Protein AF-A0A6I4U665-F1 (afdb_monomer)

pLDDT: mean 87.5, std 11.84, range [34.12, 98.81]

Sequence (685 aa):
MSQRSAQDDIEYRENYVAAELVNAFYAIDNGWDGSGVLVGVLDEGVEETSALEGQISSLSRDFGGIIEDGVRTPHSSLGGRNSSHGTQVASIIAARNDGTGTQGLAPGASIVVLRSDVQDLDTGAATVGFNGHDALRYAGENGVLIVNRSLSKANPNISNRLMQDAVNDYRQMGGLVINAAGNSSGANPNDAIDLTPENAEGWLFVVAIDPNSSDYALAGYSNRCGAAMSRCVTGVGTSVTTDASGNIAKFSGTSAAAPQVSALAALILQKWPQLTGVDAGNVILSTARDIGEEGVDPIYGHGLIDVYAALSPVNPTLSNGTMASTVGLSSMVLPIAIGEGADSLLAAAVSDVTLIDSFGRNYQADLSGFIQRVGAPGGLLGSQLDTMINARRATFRGGSAAVQVGYLAGWMSPFSSRTGSVLTDARISVPLQFAPGTIAADFQTKQHVDDTALGYAVPTEVLDAYLPQGGVSLSYHRPVGEFRFGVSARSDLSGDAAAKAIQASLGRDGTLLEVGLLLEQGSLFGTVTGSGLLRFGKGARTIFTQVSSEASIGNWLMEAYGSIGTTRISLGPESIFTDASAIGTGRFGINLSRELLGGRFRIGLSQPLVALSGSGSVTVGSSYDLASRSLRHTSRQIDFSGRISPRIAVGYENAGPRSSARLGISIRPDRNEHSVLASWRLRLH

Mean predicted aligned error: 10.62 Å

Solvent-accessible surface area (backbone atoms only — not comparable to full-atom values): 33501 Å² total; per-residue (Å²): 129,84,79,74,59,90,75,73,42,74,22,43,52,60,33,34,69,43,36,58,76,25,37,42,62,57,38,55,81,70,75,39,31,6,53,92,26,52,38,28,41,45,26,56,9,37,30,82,30,83,47,33,64,89,24,67,39,90,80,42,45,57,56,30,24,36,28,51,93,88,42,79,42,77,52,92,60,54,42,39,77,86,6,31,67,27,14,28,32,49,23,35,19,20,4,32,81,80,78,58,79,37,43,17,74,7,35,43,22,30,36,25,35,31,14,9,27,34,40,30,69,79,78,72,47,73,45,71,60,38,59,47,37,58,49,39,44,53,31,28,78,69,70,29,28,35,33,30,27,62,54,57,52,92,57,48,87,61,71,49,66,64,50,34,51,24,36,33,52,16,29,76,64,28,13,21,39,30,27,15,14,30,67,73,49,35,68,35,26,30,55,44,66,44,60,41,90,85,25,38,70,15,43,35,34,14,23,14,20,33,76,87,41,94,78,64,42,68,27,85,41,26,10,18,22,27,94,37,14,94,38,18,32,22,29,40,14,42,37,46,24,34,34,33,85,58,43,83,40,82,43,73,34,11,40,38,6,17,23,50,54,45,14,51,37,28,34,46,39,45,77,37,70,87,54,38,27,32,54,32,51,52,43,44,50,75,31,21,43,71,49,87,58,92,58,75,30,45,60,36,4,29,7,37,47,28,45,47,52,50,76,45,85,52,77,39,20,45,31,44,87,83,39,70,46,58,52,95,67,38,23,22,28,43,40,76,34,46,11,88,59,28,61,59,52,48,26,62,67,33,41,64,25,32,27,39,22,80,84,73,47,77,41,83,43,64,50,32,87,40,58,40,66,62,67,79,63,79,78,41,57,62,56,50,48,52,45,63,73,26,52,44,75,50,77,50,77,59,92,78,34,39,39,37,37,31,29,28,56,61,48,63,49,98,89,42,95,60,64,41,73,45,80,20,32,38,36,40,37,39,60,47,92,89,46,86,34,35,41,35,41,38,38,38,32,63,70,52,75,73,103,49,50,80,71,66,63,72,68,88,52,70,63,49,64,38,39,58,56,31,32,43,35,43,33,41,37,29,74,58,88,77,34,35,42,32,42,37,38,36,41,31,77,59,88,90,22,40,36,41,34,43,35,42,36,47,28,43,90,56,29,37,41,36,41,35,43,38,42,32,32,35,16,42,70,59,28,61,10,57,30,60,40,48,20,73,28,55,10,27,42,33,42,37,41,35,42,37,38,48,49,75,59,88,79,32,44,36,40,36,38,41,36,42,32,45,30,40,69,39,68,47,84,59,20,29,46,76,44,69,51,57,29,33,32,37,32,36,35,40,36,40,35,30,82,50,98,89,21,44,34,34,41,36,42,33,32,63,61,28,17,70,32,34,36,33,33,36,24,34,22,54,42,76,38,75,90,77,72,39,78,39,70,47,74,44,81,36,55,31,40,29,80,94,65,53,33,38,31,40,22,39,38,34,77,54,99,50,41,33,42,38,38,22,40,34,38,28,79,94,70,76,45,74,48,79,49,74,50,75,47,75,64,81,134

Nearest PDB structures (foldseek):
  8e7f-assembly1_A  TM=7.428E-01  e=3.393E-18  Serratia marcescens
  7xzi-assembly1_9  TM=4.717E-01  e=3.506E-04  Chlamydomonas reinhardtii
  5onu-assembly1_C  TM=4.589E-01  e=2.572E-02  Vibrio cholerae
  8bmx-assembly1_C  TM=2.830E-01  e=1.115E-01  Bacteroides thetaiotaomicron VPI-5482
  8bmx-assembly3_B  TM=2.538E-01  e=7.746E-01  Bacteroides thetaiotaomicron VPI-5482

Secondary structure (DSSP, 8-state):
-PPPPTT--HHHHHTHHHHHHTTTHHHHHTT-S-TT-EEEEEES-----GGGTTTB-TT-EE--EEEETTEEE----S--TT-HHHHHHHHHHH---SSSS---SSTTPEEEEEE-EEEETTT--EEESTTHHHHHHHHHHTT--EEEE----S-TTS--HHHHHHHHHHHHTT-EEEEE--SS--SS-TTGGG--TTTGGGEEEEEEE-TT-TT-PBPTTPPP-GGGGGGEEEEESEEEEE-TTS-EEEEESHHHHHHHHHHHHHHHHHH-TTS-HHHHHHHHHHHSB--SSSSSBTTTBT-B--HHHHTS-SS-EEE-SS-EEEGGG-EEEE-TTS-TTHHHHHHHHHSSEEEE-TTS-EEEE--GGGEEE----TTHHHHHHHHHHHEEEEEEEETTEEEEEEEEEEEEPTT-S-EEEEEEEEEEEEE-SSSSSEEEEEEE-TT---SSSTT-SPPSSHHHHH-TT--EEEEEEEEETTEEEEEEEEEEEETTEEEEEEEEEEEETTEEEEEEEEEEESEETTEE-EEGGG-S-SEEEEEEEEEEEEEEETTEEEEEEEEEEEEEEE--TT-SEEEE--EEEEEEEEEEEEEETTEEEEEEEEEEEEEEE-EEEEEEEEEEETTTTEEEEEEEEEE------PEEEEEEEEE-SSEEEEEEEEEETTTTEEEEEEEEEE---

Foldseek 3Di:
DPDPQPLPAPQAVQFVLQCVVQVLVVCVSVVQQLAPAEEEEQKQAAACFPQCPPQEDPLADFPEFEADPNDTDTDDDRDDQVRFLSHQLVFLQARAPPNDFHGHSRNNYRYHRYRAKYQYPPVRDIDGCHPVLVSLVSCLVVVNAHYEAADADPALVDEDVSVLVSLLVSVVSLHAYQYQQFFQQALARSNVSSQDPSNLLNYAYEFEFASVDPQRHGDNRTHWHHPSLQRYAYGHQWGFGAGSVRDTDIHGGSSSGRSNLSNLLSSLCVQPVLHGSSLSSVLQLVQADDHDDPARDRGGRSYYGHSVSSVDAAQWWWDLPQDIHGPPQWAFEDEPQFAPVQLVLVQVQQQWFWIQHPSRRTDTHRPSVRYHYPDPCPPCLVVLVQLVVQWDKDWDDDDQKIKIWIWGFQDDDPPDPDGDIGTAKIKIKGQDPVDAKIKMKMWGALSDDDPDQSRQDDDQDPVCLLASGTFIKIKIWHDDPQKIKMWMWTWDDDPQKIKIKIKIWIDGDQKIKIKMKMKIACDGSNHRGIDFQNRPARIKIKIKIKMWGWDDDPQKIKIKMKMKMWMDGHHDPSYLFPDKDIFIKIKIKMKIWGDDPQWIKIKMKIFRIHGQWMKTKGKIFRDADSVVSDTDIDIDIRTRGHDRFIKIKIKIWHDDPFKIKIWMWIDRPVVRDIDIDIDIDGDDD

Organism: NCBI:txid1926630

InterPro domains:
  IPR000209 Peptidase S8/S53 domain [PF00082] (34-303)
  IPR015500 Peptidase S8, subtilisin-related [PR00723] (34-53)
  IPR015500 Peptidase S8, subtilisin-related [PR00723] (81-94)
  IPR015500 Peptidase S8, subtilisin-related [PR00723] (252-268)
  IPR022398 Peptidase S8, subtilisin, His-active site [PS00137] (85-95)
  IPR023828 Peptidase S8, subtilisin, Ser-active site [PS00138] (253-263)
  IPR034061 Autotransporter serine protease peptidase domain [cd04848] (33-289)
  IPR036852 Peptidase S8/S53 domain superfamily [G3DSA:3.40.50.200] (1-314)
  IPR036852 Peptidase S8/S53 domain superfamily [SSF52743] (14-316)

Radius of gyration: 37.84 Å; Cα contacts (8 Å, |Δi|>4): 1851; chains: 1; bounding box: 90×55×112 Å

Structure (mmCIF, N/CA/C/O backbone):
data_AF-A0A6I4U665-F1
#
_entry.id   AF-A0A6I4U665-F1
#
loop_
_atom_site.group_PDB
_atom_site.id
_atom_site.type_symbol
_atom_site.label_atom_id
_atom_site.label_alt_id
_atom_site.label_comp_id
_atom_site.label_asym_id
_atom_site.label_entity_id
_atom_site.label_seq_id
_atom_site.pdbx_PDB_ins_code
_atom_site.Cartn_x
_atom_site.Cartn_y
_atom_site.Cartn_z
_atom_site.occupancy
_atom_site.B_iso_or_equiv
_atom_site.auth_seq_id
_atom_site.auth_comp_id
_atom_site.auth_asym_id
_atom_site.auth_atom_id
_atom_site.pdbx_PDB_model_num
ATOM 1 N N . MET A 1 1 ? -22.267 -8.936 -16.659 1.00 34.25 1 MET A N 1
ATOM 2 C CA . MET A 1 1 ? -21.112 -8.829 -17.572 1.00 34.25 1 MET A CA 1
ATOM 3 C C . MET A 1 1 ? -20.286 -7.672 -17.055 1.00 34.25 1 MET A C 1
ATOM 5 O O . MET A 1 1 ? -20.883 -6.623 -16.845 1.00 34.25 1 MET A O 1
ATOM 9 N N . SER A 1 2 ? -19.004 -7.869 -16.735 1.00 34.12 2 SER A N 1
ATOM 10 C CA . SER A 1 2 ? -18.134 -6.737 -16.398 1.00 34.12 2 SER A CA 1
ATOM 11 C C . SER A 1 2 ? -18.134 -5.782 -17.588 1.00 34.12 2 SER A C 1
ATOM 13 O O . SER A 1 2 ? -18.030 -6.206 -18.741 1.00 34.12 2 SER A O 1
ATOM 15 N N . GLN A 1 3 ? -18.373 -4.505 -17.321 1.00 40.97 3 GLN A N 1
ATOM 16 C CA . GLN A 1 3 ? -18.275 -3.475 -18.341 1.00 40.97 3 GLN A CA 1
ATOM 17 C C . GLN A 1 3 ? -16.789 -3.385 -18.713 1.00 40.97 3 GLN A C 1
ATOM 19 O O . GLN A 1 3 ? -15.957 -3.218 -17.823 1.00 40.97 3 GLN A O 1
ATOM 24 N N . ARG A 1 4 ? -16.444 -3.610 -19.988 1.00 59.69 4 ARG A N 1
ATOM 25 C CA . ARG A 1 4 ? -15.066 -3.426 -20.473 1.00 59.69 4 ARG A CA 1
ATOM 26 C C . ARG A 1 4 ? -14.661 -1.965 -20.269 1.00 59.69 4 ARG A C 1
ATOM 28 O O . ARG A 1 4 ? -15.533 -1.094 -20.323 1.00 59.69 4 ARG A O 1
ATOM 35 N N . SER A 1 5 ? -13.375 -1.721 -20.009 1.00 67.19 5 SER A N 1
ATOM 36 C CA . SER A 1 5 ? -12.855 -0.363 -19.835 1.00 67.19 5 SER A CA 1
ATOM 37 C C . SER A 1 5 ? -13.205 0.513 -21.043 1.00 67.19 5 SER A C 1
ATOM 39 O O . SER A 1 5 ? -13.239 0.036 -22.176 1.00 67.19 5 SER A O 1
ATOM 41 N N . ALA A 1 6 ? -13.442 1.804 -20.804 1.00 69.12 6 ALA A N 1
ATOM 42 C CA . ALA A 1 6 ? -13.573 2.792 -21.874 1.00 69.12 6 ALA A CA 1
ATOM 43 C C . ALA A 1 6 ? -12.273 2.961 -22.687 1.00 69.12 6 ALA A C 1
ATOM 45 O O . ALA A 1 6 ? -12.331 3.491 -23.788 1.00 69.12 6 ALA A O 1
ATOM 46 N N . GLN A 1 7 ? -11.141 2.500 -22.145 1.00 73.44 7 GLN A N 1
ATOM 47 C CA . GLN A 1 7 ? -9.814 2.508 -22.763 1.00 73.44 7 GLN A CA 1
ATOM 48 C C . GLN A 1 7 ? -9.511 1.202 -23.525 1.00 73.44 7 GLN A C 1
ATOM 50 O O . GLN A 1 7 ? -8.476 1.090 -24.167 1.00 73.44 7 GLN A O 1
ATOM 55 N N . ASP A 1 8 ? -10.405 0.200 -23.484 1.00 78.12 8 ASP A N 1
ATOM 56 C CA . ASP A 1 8 ? -10.343 -0.996 -24.346 1.00 78.12 8 ASP A CA 1
ATOM 57 C C . ASP A 1 8 ? -10.934 -0.681 -25.735 1.00 78.12 8 ASP A C 1
ATOM 59 O O . ASP A 1 8 ? -11.987 -1.207 -26.133 1.00 78.12 8 ASP A O 1
ATOM 63 N N . ASP A 1 9 ? -10.277 0.239 -26.444 1.00 77.75 9 ASP A N 1
ATOM 64 C CA . ASP A 1 9 ? -10.648 0.699 -27.780 1.00 77.75 9 ASP A CA 1
ATOM 65 C C . ASP A 1 9 ? -9.945 -0.091 -28.902 1.00 77.75 9 ASP A C 1
ATOM 67 O O . ASP A 1 9 ? -9.329 -1.134 -28.678 1.00 77.75 9 ASP A O 1
ATOM 71 N N . ILE A 1 10 ? -10.142 0.330 -30.155 1.00 80.88 10 ILE A N 1
ATOM 72 C CA . ILE A 1 10 ? -9.560 -0.362 -31.315 1.00 80.88 10 ILE A CA 1
ATOM 73 C C . ILE A 1 10 ? -8.040 -0.170 -31.356 1.00 80.88 10 ILE A C 1
ATOM 75 O O . ILE A 1 10 ? -7.332 -1.130 -31.637 1.00 80.88 10 ILE A O 1
ATOM 79 N N . GLU A 1 11 ? -7.552 1.031 -31.050 1.00 82.56 11 GLU A N 1
ATOM 80 C CA . GLU A 1 11 ? -6.133 1.388 -31.109 1.00 82.56 11 GLU A CA 1
ATOM 81 C C . GLU A 1 11 ? -5.316 0.604 -30.074 1.00 82.56 11 GLU A C 1
ATOM 83 O O . GLU A 1 11 ? -4.299 -0.004 -30.412 1.00 82.56 11 GLU A O 1
ATOM 88 N N . TYR A 1 12 ? -5.801 0.517 -28.833 1.00 78.62 12 TYR A N 1
ATOM 89 C CA . TYR A 1 12 ? -5.178 -0.300 -27.797 1.00 78.62 12 TYR A CA 1
ATOM 90 C C . TYR A 1 12 ? -5.178 -1.784 -28.174 1.00 78.62 12 TYR A C 1
ATOM 92 O O . TYR A 1 12 ? -4.217 -2.516 -27.908 1.00 78.62 12 TYR A O 1
ATOM 100 N N . ARG A 1 13 ? -6.255 -2.260 -28.815 1.00 80.56 13 ARG A N 1
ATOM 101 C CA . ARG A 1 13 ? -6.382 -3.673 -29.191 1.00 80.56 13 ARG A CA 1
ATOM 102 C C . ARG A 1 13 ? -5.372 -4.131 -30.236 1.00 80.56 13 ARG A C 1
ATOM 104 O O . ARG A 1 13 ? -5.097 -5.329 -30.295 1.00 80.56 13 ARG A O 1
ATOM 111 N N . GLU A 1 14 ? -4.766 -3.217 -30.986 1.00 80.00 14 GLU A N 1
ATOM 112 C CA . GLU A 1 14 ? -3.649 -3.553 -31.873 1.00 80.00 14 GLU A CA 1
ATOM 113 C C . GLU A 1 14 ? -2.433 -4.063 -31.071 1.00 80.00 14 GLU A C 1
ATOM 115 O O . GLU A 1 14 ? -1.721 -4.954 -31.527 1.00 80.00 14 GLU A O 1
ATOM 120 N N . ASN A 1 15 ? -2.260 -3.617 -29.818 1.00 76.25 15 ASN A N 1
ATOM 121 C CA . ASN A 1 15 ? -1.188 -4.031 -28.897 1.00 76.25 15 ASN A CA 1
ATOM 122 C C . ASN A 1 15 ? -1.630 -5.017 -27.799 1.00 76.25 15 ASN A C 1
ATOM 124 O O . ASN A 1 15 ? -0.846 -5.345 -26.900 1.00 76.25 15 ASN A O 1
ATOM 128 N N . TYR A 1 16 ? -2.868 -5.517 -27.878 1.00 74.81 16 TYR A N 1
ATOM 129 C CA . TYR A 1 16 ? -3.587 -6.149 -26.767 1.00 74.81 16 TYR A CA 1
ATOM 130 C C . TYR A 1 16 ? -2.824 -7.271 -26.069 1.00 74.81 16 TYR A C 1
ATOM 132 O O . TYR A 1 16 ? -2.737 -7.270 -24.851 1.00 74.81 16 TYR A O 1
ATOM 140 N N . VAL A 1 17 ? -2.258 -8.224 -26.816 1.00 79.44 17 VAL A N 1
ATOM 141 C CA . VAL A 1 17 ? -1.675 -9.437 -26.215 1.00 79.44 17 VAL A CA 1
ATOM 142 C C . VAL A 1 17 ? -0.503 -9.094 -25.298 1.00 79.44 17 VAL A C 1
ATOM 144 O O . VAL A 1 17 ? -0.405 -9.622 -24.193 1.00 79.44 17 VAL A O 1
ATOM 147 N N . ALA A 1 18 ? 0.372 -8.178 -25.725 1.00 80.00 18 ALA A N 1
ATOM 148 C CA . ALA A 1 18 ? 1.489 -7.747 -24.893 1.00 80.00 18 ALA A CA 1
ATOM 149 C C . ALA A 1 18 ? 0.994 -6.998 -23.651 1.00 80.00 18 ALA A C 1
ATOM 151 O O . ALA A 1 18 ? 1.462 -7.253 -22.545 1.00 80.00 18 ALA A O 1
ATOM 152 N N . ALA A 1 19 ? 0.014 -6.117 -23.837 1.00 83.00 19 ALA A N 1
ATOM 153 C CA . ALA A 1 19 ? -0.510 -5.257 -22.792 1.00 83.00 19 ALA A CA 1
ATOM 154 C C . ALA A 1 19 ? -1.362 -6.023 -21.753 1.00 83.00 19 ALA A C 1
ATOM 156 O O . ALA A 1 19 ? -1.286 -5.747 -20.556 1.00 83.00 19 ALA A O 1
ATOM 157 N N . GLU A 1 20 ? -2.117 -7.033 -22.186 1.00 85.94 20 GLU A N 1
ATOM 158 C CA . GLU A 1 20 ? -2.920 -7.919 -21.341 1.00 85.94 20 GLU A CA 1
ATOM 159 C C . GLU A 1 20 ? -2.032 -8.816 -20.471 1.00 85.94 20 GLU A C 1
ATOM 161 O O . GLU A 1 20 ? -2.250 -8.896 -19.262 1.00 85.94 20 GLU A O 1
ATOM 166 N N . LEU A 1 21 ? -0.988 -9.430 -21.045 1.00 89.31 21 LEU A N 1
ATOM 167 C CA . LEU A 1 21 ? -0.073 -10.311 -20.302 1.00 89.31 21 LEU A CA 1
ATOM 168 C C . LEU A 1 21 ? 0.616 -9.599 -19.130 1.00 89.31 21 LEU A C 1
ATOM 170 O O . LEU A 1 21 ? 0.894 -10.237 -18.113 1.00 89.31 21 LEU A O 1
ATOM 174 N N . VAL A 1 22 ? 0.850 -8.290 -19.262 1.00 92.88 22 VAL A N 1
ATOM 175 C CA . VAL A 1 22 ? 1.514 -7.449 -18.253 1.00 92.88 22 VAL A CA 1
ATOM 176 C C . VAL A 1 22 ? 0.542 -6.558 -17.468 1.00 92.88 22 VAL A C 1
ATOM 178 O O . VAL A 1 22 ? 0.985 -5.681 -16.730 1.00 92.88 22 VAL A O 1
ATOM 181 N N . ASN A 1 23 ? -0.777 -6.759 -17.596 1.00 92.00 23 ASN A N 1
ATOM 182 C CA . ASN A 1 23 ? -1.823 -5.991 -16.900 1.00 92.00 23 ASN A CA 1
ATOM 183 C C . ASN A 1 23 ? -1.783 -4.461 -17.140 1.00 92.00 23 ASN A C 1
ATOM 185 O O . ASN A 1 23 ? -2.152 -3.675 -16.260 1.00 92.00 23 ASN A O 1
ATOM 189 N N . ALA A 1 24 ? -1.357 -4.011 -18.322 1.00 89.75 24 ALA A N 1
ATOM 190 C CA . ALA A 1 24 ? -1.120 -2.595 -18.620 1.00 89.75 24 ALA A CA 1
ATOM 191 C C . ALA A 1 24 ? -2.375 -1.706 -18.565 1.00 89.75 24 ALA A C 1
ATOM 193 O O . ALA A 1 24 ? -2.260 -0.522 -18.250 1.00 89.75 24 ALA A O 1
ATOM 194 N N . PHE A 1 25 ? -3.574 -2.256 -18.800 1.00 86.50 25 PHE A N 1
ATOM 195 C CA . PHE A 1 25 ? -4.836 -1.501 -18.727 1.00 86.50 25 PHE A CA 1
ATOM 196 C C . PHE A 1 25 ? -5.044 -0.778 -17.402 1.00 86.50 25 PHE A C 1
ATOM 198 O O . PHE A 1 25 ? -5.600 0.317 -17.379 1.00 86.50 25 PHE A O 1
ATOM 205 N N . TYR A 1 26 ? -4.571 -1.365 -16.299 1.00 88.88 26 TYR A N 1
ATOM 206 C CA . TYR A 1 26 ? -4.749 -0.772 -14.980 1.00 88.88 26 TYR A CA 1
ATOM 207 C C . TYR A 1 26 ? -4.181 0.646 -14.895 1.00 88.88 26 TYR A C 1
ATOM 209 O O . TYR A 1 26 ? -4.743 1.483 -14.190 1.00 88.88 26 TYR A O 1
ATOM 217 N N . ALA A 1 27 ? -3.086 0.929 -15.605 1.00 89.94 27 ALA A N 1
ATOM 218 C CA . ALA A 1 27 ? -2.479 2.248 -15.579 1.00 89.94 27 ALA A CA 1
ATOM 219 C C . ALA A 1 27 ? -3.382 3.310 -16.214 1.00 89.94 27 ALA A C 1
ATOM 221 O O . ALA A 1 27 ? -3.763 4.284 -15.560 1.00 89.94 27 ALA A O 1
ATOM 222 N N . ILE A 1 28 ? -3.798 3.061 -17.454 1.00 83.25 28 ILE A N 1
ATOM 223 C CA . ILE A 1 28 ? -4.585 4.002 -18.255 1.00 83.25 28 ILE A CA 1
ATOM 224 C C . ILE A 1 28 ? -5.987 4.181 -17.654 1.00 83.25 28 ILE A C 1
ATOM 226 O O . ILE A 1 28 ? -6.478 5.305 -17.572 1.00 83.25 28 ILE A O 1
ATOM 230 N N . ASP A 1 29 ? -6.594 3.114 -17.119 1.00 86.75 29 ASP A N 1
ATOM 231 C CA . ASP A 1 29 ? -7.893 3.169 -16.426 1.00 86.75 29 ASP A CA 1
ATOM 232 C C . ASP A 1 29 ? -7.889 4.091 -15.198 1.00 86.75 29 ASP A C 1
ATOM 234 O O . ASP A 1 29 ? -8.938 4.580 -14.776 1.00 86.75 29 ASP A O 1
ATOM 238 N N . ASN A 1 30 ? -6.710 4.344 -14.627 1.00 87.25 30 ASN A N 1
ATOM 239 C CA . ASN A 1 30 ? -6.517 5.217 -13.475 1.00 87.25 30 ASN A CA 1
ATOM 240 C C . ASN A 1 30 ? -5.829 6.546 -13.839 1.00 87.25 30 ASN A C 1
ATOM 242 O O . ASN A 1 30 ? -5.412 7.285 -12.945 1.00 87.25 30 ASN A O 1
ATOM 246 N N . GLY A 1 31 ? -5.731 6.870 -15.134 1.00 89.75 31 GLY A N 1
ATOM 247 C CA . GLY A 1 31 ? -5.156 8.126 -15.621 1.00 89.75 31 GLY A CA 1
ATOM 248 C C . GLY A 1 31 ? -3.635 8.218 -15.484 1.00 89.75 31 GLY A C 1
ATOM 249 O O . GLY A 1 31 ? -3.100 9.325 -15.450 1.00 89.75 31 GLY A O 1
ATOM 250 N N . TRP A 1 32 ? -2.942 7.081 -15.376 1.00 93.81 32 TRP A N 1
ATOM 251 C CA . TRP A 1 32 ? -1.485 7.017 -15.443 1.00 93.81 32 TRP A CA 1
ATOM 252 C C . TRP A 1 32 ? -1.073 6.608 -16.856 1.00 93.81 32 TRP A C 1
ATOM 254 O O . TRP A 1 32 ? -1.353 5.500 -17.308 1.00 93.81 32 TRP A O 1
ATOM 264 N N . ASP A 1 33 ? -0.422 7.527 -17.551 1.00 95.19 33 ASP A N 1
ATOM 265 C CA . ASP A 1 33 ? -0.032 7.437 -18.955 1.00 95.19 33 ASP A CA 1
ATOM 266 C C . ASP A 1 33 ? 1.444 7.805 -19.191 1.00 95.19 33 ASP A C 1
ATOM 268 O O . ASP A 1 33 ? 1.898 7.814 -20.322 1.00 95.19 33 ASP A O 1
ATOM 272 N N . GLY A 1 34 ? 2.218 8.111 -18.150 1.00 96.88 34 GLY A N 1
ATOM 273 C CA . GLY A 1 34 ? 3.615 8.542 -18.240 1.00 96.88 34 GLY A CA 1
ATOM 274 C C . GLY A 1 34 ? 3.814 10.052 -18.406 1.00 96.88 34 GLY A C 1
ATOM 275 O O . GLY A 1 34 ? 4.959 10.494 -18.501 1.00 96.88 34 GLY A O 1
ATOM 276 N N . SER A 1 35 ? 2.740 10.852 -18.400 1.00 97.12 35 SER A N 1
ATOM 277 C CA . SER A 1 35 ? 2.814 12.313 -18.525 1.00 97.12 35 SER A CA 1
ATOM 278 C C . SER A 1 35 ? 3.818 12.945 -17.560 1.00 97.12 35 SER A C 1
ATOM 280 O O . SER A 1 35 ? 3.786 12.707 -16.352 1.00 97.12 35 SER A O 1
ATOM 282 N N . GLY A 1 36 ? 4.688 13.804 -18.097 1.00 95.94 36 GLY A N 1
ATOM 283 C CA . GLY A 1 36 ? 5.703 14.533 -17.330 1.00 95.94 36 GLY A CA 1
ATOM 284 C C . GLY A 1 36 ? 6.999 13.759 -17.067 1.00 95.94 36 GLY A C 1
ATOM 285 O O . GLY A 1 36 ? 7.893 14.302 -16.418 1.00 95.94 36 GLY A O 1
ATOM 286 N N . VAL A 1 37 ? 7.132 12.529 -17.576 1.00 98.44 37 VAL A N 1
ATOM 287 C CA . VAL A 1 37 ? 8.352 11.722 -17.447 1.00 98.44 37 VAL A CA 1
ATOM 288 C C . VAL A 1 37 ? 9.143 11.711 -18.753 1.00 98.44 37 VAL A C 1
ATOM 290 O O . VAL A 1 37 ? 8.584 11.549 -19.835 1.00 98.44 37 VAL A O 1
ATOM 293 N N . LEU A 1 38 ? 10.465 11.867 -18.641 1.00 98.62 38 LEU A N 1
ATOM 294 C CA . LEU A 1 38 ? 11.412 11.750 -19.750 1.00 98.62 38 LEU A CA 1
ATOM 295 C C . LEU A 1 38 ? 11.945 10.316 -19.835 1.00 98.62 38 LEU A C 1
ATOM 297 O O . LEU A 1 38 ? 12.487 9.802 -18.853 1.00 98.62 38 LEU A O 1
ATOM 301 N N . VAL A 1 39 ? 11.857 9.702 -21.015 1.00 98.81 39 VAL A N 1
ATOM 302 C CA . VAL A 1 39 ? 12.424 8.375 -21.291 1.00 98.81 39 VAL A CA 1
ATOM 303 C C . VAL A 1 39 ? 13.443 8.482 -22.418 1.00 98.81 39 VAL A C 1
ATOM 305 O O . VAL A 1 39 ? 13.107 8.811 -23.553 1.00 98.81 39 VAL A O 1
ATOM 308 N N . GLY A 1 40 ? 14.708 8.211 -22.108 1.00 98.62 40 GLY A N 1
ATOM 309 C CA . GLY A 1 40 ? 15.783 8.171 -23.090 1.00 98.62 40 GLY A CA 1
ATOM 310 C C . GLY A 1 40 ? 15.708 6.914 -23.950 1.00 98.62 40 GLY A C 1
ATOM 311 O O . GLY A 1 40 ? 15.651 5.812 -23.412 1.00 98.62 40 GLY A O 1
ATOM 312 N N . VAL A 1 41 ? 15.761 7.053 -25.272 1.00 98.62 41 VAL A N 1
ATOM 313 C CA . VAL A 1 41 ? 15.900 5.924 -26.204 1.00 98.62 41 VAL A CA 1
ATOM 314 C C . VAL A 1 41 ? 17.297 5.967 -26.806 1.00 98.62 41 VAL A C 1
ATOM 316 O O . VAL A 1 41 ? 17.578 6.781 -27.685 1.00 98.62 41 VAL A O 1
ATOM 319 N N . LEU A 1 42 ? 18.182 5.109 -26.288 1.00 97.50 42 LEU A N 1
ATOM 320 C CA . LEU A 1 42 ? 19.554 4.949 -26.771 1.00 97.50 42 LEU A CA 1
ATOM 321 C C . LEU A 1 42 ? 19.579 3.879 -27.863 1.00 97.50 42 LEU A C 1
ATOM 323 O O . LEU A 1 42 ? 19.619 2.682 -27.571 1.00 97.50 42 LEU A O 1
ATOM 327 N N . ASP A 1 43 ? 19.521 4.334 -29.113 1.00 95.56 43 ASP A N 1
ATOM 328 C CA . ASP A 1 43 ? 19.314 3.498 -30.302 1.00 95.56 43 ASP A CA 1
ATOM 329 C C . ASP A 1 43 ? 19.881 4.179 -31.571 1.00 95.56 43 ASP A C 1
ATOM 331 O O . ASP A 1 43 ? 20.626 5.155 -31.475 1.00 95.56 43 ASP A O 1
ATOM 335 N N . GLU A 1 44 ? 19.536 3.703 -32.769 1.00 92.19 44 GLU A N 1
ATOM 336 C CA . GLU A 1 44 ? 19.938 4.273 -34.077 1.00 92.19 44 GLU A CA 1
ATOM 337 C C . GLU A 1 44 ? 19.176 5.559 -34.487 1.00 92.19 44 GLU A C 1
ATOM 339 O O . GLU A 1 44 ? 19.148 5.962 -35.654 1.00 92.19 44 GLU A O 1
ATOM 344 N N . GLY A 1 45 ? 18.524 6.208 -33.521 1.00 93.88 45 GLY A N 1
ATOM 345 C CA . GLY A 1 45 ? 17.640 7.355 -33.727 1.00 93.88 45 GLY A CA 1
ATOM 346 C C . GLY A 1 45 ? 16.159 6.976 -33.759 1.00 93.88 45 GLY A C 1
ATOM 347 O O . GLY A 1 45 ? 15.793 5.806 -33.677 1.00 93.88 45 GLY A O 1
ATOM 348 N N . VAL A 1 46 ? 15.297 7.984 -33.855 1.00 96.31 46 VAL A N 1
ATOM 349 C CA . VAL A 1 46 ? 13.834 7.855 -33.857 1.00 96.31 46 VAL A CA 1
ATOM 350 C C . VAL A 1 46 ? 13.272 8.819 -34.892 1.00 96.31 46 VAL A C 1
ATOM 352 O O . VAL A 1 46 ? 13.559 10.013 -34.842 1.00 96.31 46 VAL A O 1
ATOM 355 N N . GLU A 1 47 ? 12.478 8.303 -35.827 1.00 95.19 47 GLU A N 1
ATOM 356 C CA . GLU A 1 47 ? 11.694 9.123 -36.747 1.00 95.19 47 GLU A CA 1
ATOM 357 C C . GLU A 1 47 ? 10.415 9.602 -36.051 1.00 95.19 47 GLU A C 1
ATOM 359 O O . GLU A 1 47 ? 9.684 8.805 -35.457 1.00 95.19 47 GLU A O 1
ATOM 364 N N . GLU A 1 48 ? 10.123 10.901 -36.140 1.00 93.44 48 GLU A N 1
ATOM 365 C CA . GLU A 1 48 ? 8.872 11.468 -35.633 1.00 93.44 48 GLU A CA 1
ATOM 366 C C . GLU A 1 48 ? 7.726 11.151 -36.604 1.00 93.44 48 GLU A C 1
ATOM 368 O O . GLU A 1 48 ? 7.383 11.920 -37.501 1.00 93.44 48 GLU A O 1
ATOM 373 N N . THR A 1 49 ? 7.157 9.959 -36.450 1.00 93.62 49 THR A N 1
ATOM 374 C CA . THR A 1 49 ? 5.960 9.528 -37.179 1.00 93.62 49 THR A CA 1
ATOM 375 C C . THR A 1 49 ? 4.698 10.148 -36.573 1.00 93.62 49 THR A C 1
ATOM 377 O O . THR A 1 49 ? 4.741 10.745 -35.500 1.00 93.62 49 THR A O 1
ATOM 380 N N . SER A 1 50 ? 3.535 9.950 -37.205 1.00 92.25 50 SER A N 1
ATOM 381 C CA . SER A 1 50 ? 2.251 10.392 -36.637 1.00 92.25 50 SER A CA 1
ATOM 382 C C . SER A 1 50 ? 1.977 9.814 -35.243 1.00 92.25 50 SER A C 1
ATOM 384 O O . SER A 1 50 ? 1.401 10.499 -34.406 1.00 92.25 50 SER A O 1
ATOM 386 N N . ALA A 1 51 ? 2.442 8.589 -34.969 1.00 93.06 51 ALA A N 1
ATOM 387 C CA . ALA A 1 51 ? 2.295 7.945 -33.665 1.00 93.06 51 ALA A CA 1
ATOM 388 C C . ALA A 1 51 ? 3.120 8.635 -32.559 1.00 93.06 51 ALA A C 1
ATOM 390 O O . ALA A 1 51 ? 2.775 8.538 -31.384 1.00 93.06 51 ALA A O 1
ATOM 391 N N . LEU A 1 52 ? 4.199 9.337 -32.923 1.00 95.31 52 LEU A N 1
ATOM 392 C CA . LEU A 1 52 ? 5.137 9.992 -32.001 1.00 95.31 52 LEU A CA 1
ATOM 393 C C . LEU A 1 52 ? 5.113 11.525 -32.097 1.00 95.31 52 LEU A C 1
ATOM 395 O O . LEU A 1 52 ? 5.929 12.189 -31.458 1.00 95.31 52 LEU A O 1
ATOM 399 N N . GLU A 1 53 ? 4.186 12.095 -32.867 1.00 94.31 53 GLU A N 1
ATOM 400 C CA . GLU A 1 53 ? 4.073 13.541 -33.060 1.00 94.31 53 GLU A CA 1
ATOM 401 C C . GLU A 1 53 ? 3.885 14.254 -31.713 1.00 94.31 53 GLU A C 1
ATOM 403 O O . GLU A 1 53 ? 2.905 14.018 -31.000 1.00 94.31 53 GLU A O 1
ATOM 408 N N . GLY A 1 54 ? 4.820 15.144 -31.373 1.00 92.81 54 GLY A N 1
ATOM 409 C CA . GLY A 1 54 ? 4.806 15.885 -30.110 1.00 92.81 54 GLY A CA 1
ATOM 410 C C . GLY A 1 54 ? 5.321 15.104 -28.895 1.00 92.81 54 GLY A C 1
ATOM 411 O O . GLY A 1 54 ? 5.368 15.667 -27.802 1.00 92.81 54 GLY A O 1
ATOM 412 N N . GLN A 1 55 ? 5.747 13.848 -29.070 1.00 95.44 55 GLN A N 1
ATOM 413 C CA . GLN A 1 55 ? 6.372 13.041 -28.014 1.00 95.44 55 GLN A CA 1
ATOM 414 C C . GLN A 1 55 ? 7.888 13.251 -27.937 1.00 95.44 55 GLN A C 1
ATOM 416 O O . GLN A 1 55 ? 8.501 12.958 -26.911 1.00 95.44 55 GLN A O 1
ATOM 421 N N . ILE A 1 56 ? 8.517 13.746 -29.009 1.00 97.25 56 ILE A N 1
ATOM 422 C CA . ILE A 1 56 ? 9.970 13.935 -29.075 1.00 97.25 56 ILE A CA 1
ATOM 423 C C . ILE A 1 56 ? 10.389 15.184 -28.289 1.00 97.25 56 ILE A C 1
ATOM 425 O O . ILE A 1 56 ? 10.024 16.315 -28.603 1.00 97.25 56 ILE A O 1
ATOM 429 N N . SER A 1 57 ? 11.205 14.980 -27.259 1.00 97.62 57 SER A N 1
ATOM 430 C CA . SER A 1 57 ? 11.720 16.038 -26.395 1.00 97.62 57 SER A CA 1
ATOM 431 C C . SER A 1 57 ? 12.806 16.865 -27.082 1.00 97.62 57 SER A C 1
ATOM 433 O O . SER A 1 57 ? 13.662 16.339 -27.798 1.00 97.62 57 SER A O 1
ATOM 435 N N . SER A 1 58 ? 12.866 18.158 -26.755 1.00 96.44 58 SER A N 1
ATOM 436 C CA . SER A 1 58 ? 13.941 19.063 -27.182 1.00 96.44 58 SER A CA 1
ATOM 437 C C . SER A 1 58 ? 15.316 18.723 -26.590 1.00 96.44 58 SER A C 1
ATOM 439 O O . SER A 1 58 ? 16.313 19.304 -27.006 1.00 96.44 58 SER A O 1
ATOM 441 N N . LEU A 1 59 ? 15.380 17.818 -25.607 1.00 97.44 59 LEU A N 1
ATOM 442 C CA . LEU A 1 59 ? 16.634 17.294 -25.051 1.00 97.44 59 LEU A CA 1
ATOM 443 C C . LEU A 1 59 ? 17.266 16.206 -25.935 1.00 97.44 59 LEU A C 1
ATOM 445 O O . LEU A 1 59 ? 18.332 15.689 -25.617 1.00 97.44 59 LEU A O 1
ATOM 449 N N . SER A 1 60 ? 16.608 15.819 -27.024 1.00 97.56 60 SER A N 1
ATOM 450 C CA . SER A 1 60 ? 17.117 14.813 -27.953 1.00 97.56 60 SER A CA 1
ATOM 451 C C . SER A 1 60 ? 18.446 15.241 -28.584 1.00 97.56 60 SER A C 1
ATOM 453 O O . SER A 1 60 ? 18.631 16.402 -28.957 1.00 97.56 60 SER A O 1
ATOM 455 N N . ARG A 1 61 ? 19.383 14.299 -28.720 1.00 95.50 61 ARG A N 1
ATOM 456 C CA . ARG A 1 61 ? 20.745 14.564 -29.186 1.00 95.50 61 ARG A CA 1
ATOM 457 C C . ARG A 1 61 ? 21.346 13.383 -29.945 1.00 95.50 61 ARG A C 1
ATOM 459 O O . ARG A 1 61 ? 21.130 12.223 -29.602 1.00 95.50 61 ARG A O 1
ATOM 466 N N . ASP A 1 62 ? 22.151 13.715 -30.951 1.00 94.12 62 ASP A N 1
ATOM 467 C CA . ASP A 1 62 ? 22.944 12.768 -31.732 1.00 94.12 62 ASP A CA 1
ATOM 468 C C . ASP A 1 62 ? 24.372 12.647 -31.165 1.00 94.12 62 ASP A C 1
ATOM 470 O O . ASP A 1 62 ? 25.098 13.639 -31.050 1.00 94.12 62 ASP A O 1
ATOM 474 N N . PHE A 1 63 ? 24.748 11.431 -30.764 1.00 92.50 63 PHE A N 1
ATOM 475 C CA . PHE A 1 63 ? 26.087 11.035 -30.302 1.00 92.50 63 PHE A CA 1
ATOM 476 C C . PHE A 1 63 ? 26.822 10.161 -31.329 1.00 92.50 63 PHE A C 1
ATOM 478 O O . PHE A 1 63 ? 27.956 9.726 -31.081 1.00 92.50 63 PHE A O 1
ATOM 485 N N . GLY A 1 64 ? 26.159 9.889 -32.450 1.00 90.25 64 GLY A N 1
ATOM 486 C CA . GLY A 1 64 ? 26.622 9.097 -33.566 1.00 90.25 64 GLY A CA 1
ATOM 487 C C . GLY A 1 64 ? 27.474 9.880 -34.559 1.00 90.25 64 GLY A C 1
ATOM 488 O O . GLY A 1 64 ? 28.121 10.884 -34.238 1.00 90.25 64 GLY A O 1
ATOM 489 N N . GLY A 1 65 ? 27.510 9.388 -35.794 1.00 90.38 65 GLY A N 1
ATOM 490 C CA . GLY A 1 65 ? 28.246 10.042 -36.867 1.00 90.38 65 GLY A CA 1
ATOM 491 C C . GLY A 1 65 ? 28.235 9.296 -38.190 1.00 90.38 65 GLY A C 1
ATOM 492 O O . GLY A 1 65 ? 27.684 8.206 -38.318 1.00 90.38 65 GLY A O 1
ATOM 493 N N . ILE A 1 66 ? 28.888 9.898 -39.172 1.00 89.19 66 ILE A N 1
ATOM 494 C CA . ILE A 1 66 ? 29.091 9.335 -40.502 1.00 89.19 66 ILE A CA 1
ATOM 495 C C . ILE A 1 66 ? 30.595 9.203 -40.733 1.00 89.19 66 ILE A C 1
ATOM 497 O O . ILE A 1 66 ? 31.353 10.119 -40.408 1.00 89.19 66 ILE A O 1
ATOM 501 N N . ILE A 1 67 ? 31.032 8.060 -41.256 1.00 90.06 67 ILE A N 1
ATOM 502 C CA . ILE A 1 67 ? 32.385 7.855 -41.771 1.00 90.06 67 ILE A CA 1
ATOM 503 C C . ILE A 1 67 ? 32.312 7.938 -43.295 1.00 90.06 67 ILE A C 1
ATOM 505 O O . ILE A 1 67 ? 31.546 7.202 -43.914 1.00 90.06 67 ILE A O 1
ATOM 509 N N . GLU A 1 68 ? 33.092 8.850 -43.866 1.00 90.62 68 GLU A N 1
ATOM 510 C CA . GLU A 1 68 ? 33.282 9.023 -45.308 1.00 90.62 68 GLU A CA 1
ATOM 511 C C . GLU A 1 68 ? 34.769 9.299 -45.558 1.00 90.62 68 GLU A C 1
ATOM 513 O O . GLU A 1 68 ? 35.390 10.083 -44.831 1.00 90.62 68 GLU A O 1
ATOM 518 N N . ASP A 1 69 ? 35.360 8.610 -46.532 1.00 89.31 69 ASP A N 1
ATOM 519 C CA . ASP A 1 69 ? 36.794 8.647 -46.836 1.00 89.31 69 ASP A CA 1
ATOM 520 C C . ASP A 1 69 ? 37.683 8.384 -45.596 1.00 89.31 69 ASP A C 1
ATOM 522 O O . ASP A 1 69 ? 38.750 8.980 -45.405 1.00 89.31 69 ASP A O 1
ATOM 526 N N . GLY A 1 70 ? 37.233 7.496 -44.705 1.00 84.75 70 GLY A N 1
ATOM 527 C CA . GLY A 1 70 ? 37.897 7.158 -43.446 1.00 84.75 70 GLY A CA 1
ATOM 528 C C . GLY A 1 70 ? 37.856 8.254 -42.372 1.00 84.75 70 GLY A C 1
ATOM 529 O O . GLY A 1 70 ? 38.480 8.100 -41.317 1.00 84.75 70 GLY A O 1
ATOM 530 N N . VAL A 1 71 ? 37.132 9.355 -42.597 1.00 87.69 71 VAL A N 1
ATOM 531 C CA . VAL A 1 71 ? 36.984 10.460 -41.644 1.00 87.69 71 VAL A CA 1
ATOM 532 C C . VAL A 1 71 ? 35.609 10.406 -40.994 1.00 87.69 71 VAL A C 1
ATOM 534 O O . VAL A 1 71 ? 34.581 10.481 -41.659 1.00 87.69 71 VAL A O 1
ATOM 537 N N . ARG A 1 72 ? 35.581 10.338 -39.657 1.00 87.19 72 ARG A N 1
ATOM 538 C CA . ARG A 1 72 ? 34.332 10.424 -38.896 1.00 87.19 72 ARG A CA 1
ATOM 539 C C . ARG A 1 72 ? 33.920 11.878 -38.687 1.00 87.19 72 ARG A C 1
ATOM 541 O O . ARG A 1 72 ? 34.643 12.639 -38.041 1.00 87.19 72 ARG A O 1
ATOM 548 N N . THR A 1 73 ? 32.713 12.220 -39.111 1.00 88.06 73 THR A N 1
ATOM 549 C CA . THR A 1 73 ? 32.056 13.499 -38.824 1.00 88.06 73 THR A CA 1
ATOM 550 C C . THR A 1 73 ? 30.781 13.280 -38.003 1.00 88.06 73 THR A C 1
ATOM 552 O O . THR A 1 73 ? 30.155 12.224 -38.117 1.00 88.06 73 THR A O 1
ATOM 555 N N . PRO A 1 74 ? 30.397 14.215 -37.115 1.00 84.38 74 PRO A N 1
ATOM 556 C CA . PRO A 1 74 ? 29.106 14.142 -36.440 1.00 84.38 74 PRO A CA 1
ATOM 557 C C . PRO A 1 74 ? 27.966 14.204 -37.452 1.00 84.38 74 PRO A C 1
ATOM 559 O O . PRO A 1 74 ? 28.021 14.981 -38.406 1.00 84.38 74 PRO A O 1
ATOM 562 N N . HIS A 1 75 ? 26.918 13.431 -37.205 1.00 79.94 75 HIS A N 1
ATOM 563 C CA . HIS A 1 75 ? 25.653 13.591 -37.900 1.00 79.94 75 HIS A CA 1
ATOM 564 C C . HIS A 1 75 ? 24.769 14.590 -37.138 1.00 79.94 75 HIS A C 1
ATOM 566 O O . HIS A 1 75 ? 25.020 14.911 -35.974 1.00 79.94 75 HIS A O 1
ATOM 572 N N . SER A 1 76 ? 23.773 15.155 -37.817 1.00 77.81 76 SER A N 1
ATOM 573 C CA . SER A 1 76 ? 22.847 16.129 -37.241 1.00 77.81 76 SER A CA 1
ATOM 574 C C . SER A 1 76 ? 21.400 15.751 -37.552 1.00 77.81 76 SER A C 1
ATOM 576 O O . SER A 1 76 ? 20.641 16.576 -38.061 1.00 77.81 76 SER A O 1
ATOM 578 N N . SER A 1 77 ? 21.023 14.499 -37.282 1.00 86.62 77 SER A N 1
ATOM 579 C CA . SER A 1 77 ? 19.627 14.066 -37.381 1.00 86.62 77 SER A CA 1
ATOM 580 C C . SER A 1 77 ? 19.250 13.149 -36.233 1.00 86.62 77 SER A C 1
ATOM 582 O O . SER A 1 77 ? 19.928 12.163 -35.961 1.00 86.62 77 SER A O 1
ATOM 584 N N . LEU A 1 78 ? 18.104 13.420 -35.618 1.00 88.06 78 LEU A N 1
ATOM 585 C CA . LEU A 1 78 ? 17.553 12.575 -34.560 1.00 88.06 78 LEU A CA 1
ATOM 586 C C . LEU A 1 78 ? 16.947 11.277 -35.110 1.00 88.06 78 LEU A C 1
ATOM 588 O O . LEU A 1 78 ? 16.877 10.293 -34.382 1.00 88.06 78 LEU A O 1
ATOM 592 N N . GLY A 1 79 ? 16.580 11.257 -36.394 1.00 85.94 79 GLY A N 1
ATOM 593 C CA . GLY A 1 79 ? 15.886 10.147 -37.042 1.00 85.94 79 GLY A CA 1
ATOM 594 C C . GLY A 1 79 ? 16.137 10.056 -38.544 1.00 85.94 79 GLY A C 1
ATOM 595 O O . GLY A 1 79 ? 17.052 10.686 -39.091 1.00 85.94 79 GLY A O 1
ATOM 596 N N . GLY A 1 80 ? 15.337 9.230 -39.202 1.00 84.44 80 GLY A N 1
ATOM 597 C CA . GLY A 1 80 ? 15.307 9.030 -40.644 1.00 84.44 80 GLY A CA 1
ATOM 598 C C . GLY A 1 80 ? 14.712 7.668 -41.000 1.00 84.44 80 GLY A C 1
ATOM 599 O O . GLY A 1 80 ? 14.498 6.814 -40.142 1.00 84.44 80 GLY A O 1
ATOM 600 N N . ARG A 1 81 ? 14.531 7.402 -42.300 1.00 76.12 81 ARG A N 1
ATOM 601 C CA . ARG A 1 81 ? 14.007 6.110 -42.803 1.00 76.12 81 ARG A CA 1
ATOM 602 C C . ARG A 1 81 ? 14.798 4.881 -42.336 1.00 76.12 81 ARG A C 1
ATOM 604 O O . ARG A 1 81 ? 14.237 3.794 -42.277 1.00 76.12 81 ARG A O 1
ATOM 611 N N . ASN A 1 82 ? 16.082 5.055 -42.022 1.00 80.62 82 ASN A N 1
ATOM 612 C CA . ASN A 1 82 ? 16.952 3.983 -41.538 1.00 80.62 82 ASN A CA 1
ATOM 613 C C . ASN A 1 82 ? 16.867 3.779 -40.016 1.00 80.62 82 ASN A C 1
ATOM 615 O O . ASN A 1 82 ? 17.455 2.831 -39.524 1.00 80.62 82 ASN A O 1
ATOM 619 N N . SER A 1 83 ? 16.131 4.620 -39.280 1.00 88.31 83 SER A N 1
ATOM 620 C CA . SER A 1 83 ? 15.994 4.554 -37.819 1.00 88.31 83 SER A CA 1
ATOM 621 C C . SER A 1 83 ? 14.774 3.727 -37.380 1.00 88.31 83 SER A C 1
ATOM 623 O O . SER A 1 83 ? 14.042 4.087 -36.452 1.00 88.31 83 SER A O 1
ATOM 625 N N . SER A 1 84 ? 14.487 2.634 -38.092 1.00 91.94 84 SER A N 1
ATOM 626 C CA . SER A 1 84 ? 13.261 1.855 -37.884 1.00 91.94 84 SER A CA 1
ATOM 627 C C . SER A 1 84 ? 13.259 1.097 -36.561 1.00 91.94 84 SER A C 1
ATOM 629 O O . SER A 1 84 ? 12.188 0.910 -35.986 1.00 91.94 84 SER A O 1
ATOM 631 N N . HIS A 1 85 ? 14.410 0.643 -36.061 1.00 95.19 85 HIS A N 1
ATOM 632 C CA . HIS A 1 85 ? 14.480 -0.064 -34.785 1.00 95.19 85 HIS A CA 1
ATOM 633 C C . HIS A 1 85 ? 14.134 0.880 -33.625 1.00 95.19 85 HIS A C 1
ATOM 635 O O . HIS A 1 85 ? 13.177 0.624 -32.892 1.00 95.19 85 HIS A O 1
ATOM 641 N N . GLY A 1 86 ? 14.820 2.022 -33.523 1.00 96.38 86 GLY A N 1
ATOM 642 C CA . GLY A 1 86 ? 14.554 3.008 -32.475 1.00 96.38 86 GLY A CA 1
ATOM 643 C C . GLY A 1 86 ? 13.144 3.609 -32.541 1.00 96.38 86 GLY A C 1
ATOM 644 O O . GLY A 1 86 ? 12.525 3.810 -31.498 1.00 96.38 86 GLY A O 1
ATOM 645 N N . THR A 1 87 ? 12.576 3.803 -33.739 1.00 97.19 87 THR A N 1
ATOM 646 C CA . THR A 1 87 ? 11.183 4.278 -33.898 1.00 97.19 87 THR A CA 1
ATOM 647 C C . THR A 1 87 ? 10.157 3.286 -33.349 1.00 97.19 87 THR A C 1
ATOM 649 O O . THR A 1 87 ? 9.234 3.676 -32.631 1.00 97.19 87 THR A O 1
ATOM 652 N N . GLN A 1 88 ? 10.347 1.993 -33.618 1.00 97.00 88 GLN A N 1
ATOM 653 C CA . GLN A 1 88 ? 9.481 0.935 -33.095 1.00 97.00 88 GLN A CA 1
ATOM 654 C C . GLN A 1 88 ? 9.594 0.808 -31.571 1.00 97.00 88 GLN A C 1
ATOM 656 O O . GLN A 1 88 ? 8.585 0.628 -30.887 1.00 97.00 88 GLN A O 1
ATOM 661 N N . VAL A 1 89 ? 10.811 0.944 -31.037 1.00 98.06 89 VAL A N 1
ATOM 662 C CA . VAL A 1 89 ? 11.089 0.976 -29.595 1.00 98.06 89 VAL A CA 1
ATOM 663 C C . VAL A 1 89 ? 10.393 2.165 -28.928 1.00 98.06 89 VAL A C 1
ATOM 665 O O . VAL A 1 89 ? 9.667 1.977 -27.955 1.00 98.06 89 VAL A O 1
ATOM 668 N N . ALA A 1 90 ? 10.565 3.376 -29.464 1.00 98.12 90 ALA A N 1
ATOM 669 C CA . ALA A 1 90 ? 9.931 4.587 -28.946 1.00 98.12 90 ALA A CA 1
ATOM 670 C C . ALA A 1 90 ? 8.399 4.503 -29.003 1.00 98.12 90 ALA A C 1
ATOM 672 O O . ALA A 1 90 ? 7.731 4.900 -28.052 1.00 98.12 90 ALA A O 1
ATOM 673 N N . SER A 1 91 ? 7.846 3.918 -30.067 1.00 96.75 91 SER A N 1
ATOM 674 C CA . SER A 1 91 ? 6.400 3.732 -30.228 1.00 96.75 91 SER A CA 1
ATOM 675 C C . SER A 1 91 ? 5.808 2.757 -29.201 1.00 96.75 91 SER A C 1
ATOM 677 O O . SER A 1 91 ? 4.740 3.023 -28.661 1.00 96.75 91 SER A O 1
ATOM 679 N N . ILE A 1 92 ? 6.511 1.674 -28.838 1.00 97.06 92 ILE A N 1
ATOM 680 C CA . ILE A 1 92 ? 6.062 0.779 -27.750 1.00 97.06 92 ILE A CA 1
ATOM 681 C C . ILE A 1 92 ? 6.011 1.526 -26.408 1.00 97.06 92 ILE A C 1
ATOM 683 O O . ILE A 1 92 ? 5.134 1.262 -25.584 1.00 97.06 92 ILE A O 1
ATOM 687 N N . ILE A 1 93 ? 6.934 2.467 -26.187 1.00 98.06 93 ILE A N 1
ATOM 688 C CA . ILE A 1 93 ? 6.963 3.275 -24.964 1.00 98.06 93 ILE A CA 1
ATOM 689 C C . ILE A 1 93 ? 5.823 4.294 -24.977 1.00 98.06 93 ILE A C 1
ATOM 691 O O . ILE A 1 93 ? 5.000 4.272 -24.068 1.00 98.06 93 ILE A O 1
ATOM 695 N N . ALA A 1 94 ? 5.774 5.166 -25.985 1.00 97.25 94 ALA A N 1
ATOM 696 C CA . ALA A 1 94 ? 5.023 6.418 -25.926 1.00 97.25 94 ALA A CA 1
ATOM 697 C C . ALA A 1 94 ? 4.270 6.778 -27.215 1.00 97.25 94 ALA A C 1
ATOM 699 O O . ALA A 1 94 ? 3.991 7.955 -27.443 1.00 97.25 94 ALA A O 1
ATOM 700 N N . ALA A 1 95 ? 3.929 5.807 -28.072 1.00 96.25 95 ALA A N 1
ATOM 701 C CA . ALA A 1 95 ? 2.979 6.109 -29.140 1.00 96.25 95 ALA A CA 1
ATOM 702 C C . ALA A 1 95 ? 1.678 6.657 -28.536 1.00 96.25 95 ALA A C 1
ATOM 704 O O . ALA A 1 95 ? 1.220 6.173 -27.497 1.00 96.25 95 ALA A O 1
ATOM 705 N N . ARG A 1 96 ? 1.136 7.704 -29.155 1.00 94.12 96 ARG A N 1
ATOM 706 C CA . ARG A 1 96 ? -0.024 8.454 -28.665 1.00 94.12 96 ARG A CA 1
ATOM 707 C C . ARG A 1 96 ? -1.243 7.552 -28.464 1.00 94.12 96 ARG A C 1
ATOM 709 O O . ARG A 1 96 ? -1.367 6.506 -29.080 1.00 94.12 96 ARG A O 1
ATOM 716 N N . ASN A 1 97 ? -2.128 7.988 -27.575 1.00 90.88 97 ASN A N 1
ATOM 717 C CA . ASN A 1 97 ? -3.488 7.470 -27.455 1.00 90.88 97 ASN A CA 1
ATOM 718 C C . ASN A 1 97 ? -4.409 8.498 -28.127 1.00 90.88 97 ASN A C 1
ATOM 720 O O . ASN A 1 97 ? -4.811 9.473 -27.483 1.00 90.88 97 ASN A O 1
ATOM 724 N N . ASP A 1 98 ? -4.621 8.372 -29.438 1.00 88.81 98 ASP A N 1
ATOM 725 C CA . ASP A 1 98 ? -5.384 9.341 -30.242 1.00 88.81 98 ASP A CA 1
ATOM 726 C C . ASP A 1 98 ? -6.504 8.724 -31.098 1.00 88.81 98 ASP A C 1
ATOM 728 O O . ASP A 1 98 ? -7.189 9.422 -31.856 1.00 88.81 98 ASP A O 1
ATOM 732 N N . GLY A 1 99 ? -6.737 7.428 -30.922 1.00 84.44 99 GLY A N 1
ATOM 733 C CA . GLY A 1 99 ? -7.690 6.608 -31.646 1.00 84.44 99 GLY A CA 1
ATOM 734 C C . GLY A 1 99 ? -7.171 6.069 -32.980 1.00 84.44 99 GLY A C 1
ATOM 735 O O . GLY A 1 99 ? -7.982 5.524 -33.739 1.00 84.44 99 GLY A O 1
ATOM 736 N N . THR A 1 100 ? -5.882 6.221 -33.321 1.00 82.94 100 THR A N 1
ATOM 737 C CA . THR A 1 100 ? -5.335 5.818 -34.626 1.00 82.94 100 THR A CA 1
ATOM 738 C C . THR A 1 100 ? -3.960 5.144 -34.559 1.00 82.94 100 THR A C 1
ATOM 740 O O . THR A 1 100 ? -3.020 5.615 -33.941 1.00 82.94 100 THR A O 1
ATOM 743 N N . GLY A 1 101 ? -3.780 4.057 -35.316 1.00 85.12 101 GLY A N 1
ATOM 744 C CA . GLY A 1 101 ? -2.481 3.385 -35.399 1.00 85.12 101 GLY A CA 1
ATOM 745 C C . GLY A 1 101 ? -2.239 2.454 -34.214 1.00 85.12 101 GLY A C 1
ATOM 746 O O . GLY A 1 101 ? -2.876 1.408 -34.129 1.00 85.12 101 GLY A O 1
ATOM 747 N N . THR A 1 102 ? -1.284 2.796 -33.351 1.00 90.19 102 THR A N 1
ATOM 748 C CA . THR A 1 102 ? -0.860 1.970 -32.211 1.00 90.19 102 THR A CA 1
ATOM 749 C C . THR A 1 102 ? -0.666 2.835 -30.980 1.00 90.19 102 THR A C 1
ATOM 751 O O . THR A 1 102 ? -0.078 3.903 -31.103 1.00 90.19 102 THR A O 1
ATOM 754 N N . GLN A 1 103 ? -0.993 2.310 -29.803 1.00 92.06 103 GLN A N 1
ATOM 755 C CA . GLN A 1 103 ? -0.803 3.008 -28.532 1.00 92.06 103 GLN A CA 1
ATOM 756 C C . GLN A 1 103 ? 0.373 2.442 -27.720 1.00 92.06 103 GLN A C 1
ATOM 758 O O . GLN A 1 103 ? 0.469 1.229 -27.512 1.00 92.06 103 GLN A O 1
ATOM 763 N N . GLY A 1 104 ? 1.248 3.318 -27.222 1.00 94.44 104 GLY A N 1
ATOM 764 C CA . GLY A 1 104 ? 2.334 2.957 -26.312 1.00 94.44 104 GLY A CA 1
ATOM 765 C C . GLY A 1 104 ? 1.825 2.623 -24.908 1.00 94.44 104 GLY A C 1
ATOM 766 O O . GLY A 1 104 ? 0.724 3.008 -24.519 1.00 94.44 104 GLY A O 1
ATOM 767 N N . LEU A 1 105 ? 2.630 1.926 -24.104 1.00 95.44 105 LEU A N 1
ATOM 768 C CA . LEU A 1 105 ? 2.248 1.608 -22.720 1.00 95.44 105 LEU A CA 1
ATOM 769 C C . LEU A 1 105 ? 2.237 2.847 -21.802 1.00 95.44 105 LEU A C 1
ATOM 771 O O . LEU A 1 105 ? 1.536 2.854 -20.792 1.00 95.44 105 LEU A O 1
ATOM 775 N N . ALA A 1 106 ? 3.001 3.883 -22.147 1.00 96.75 106 ALA A N 1
ATOM 776 C CA . ALA A 1 106 ? 3.072 5.174 -21.474 1.00 96.75 106 ALA A CA 1
ATOM 777 C C . ALA A 1 106 ? 2.901 6.312 -22.510 1.00 96.75 106 ALA A C 1
ATOM 779 O O . ALA A 1 106 ? 3.860 7.029 -22.809 1.00 96.75 106 ALA A O 1
ATOM 780 N N . PRO A 1 107 ? 1.690 6.487 -23.077 1.00 95.62 107 PRO A N 1
ATOM 781 C CA . PRO A 1 107 ? 1.435 7.376 -24.215 1.00 95.62 107 PRO A CA 1
ATOM 782 C C . PRO A 1 107 ? 1.581 8.879 -23.905 1.00 95.62 107 PRO A C 1
ATOM 784 O O . PRO A 1 107 ? 1.500 9.693 -24.817 1.00 95.62 107 PRO A O 1
ATOM 787 N N . GLY A 1 108 ? 1.770 9.275 -22.646 1.00 96.44 108 GLY A N 1
ATOM 788 C CA . GLY A 1 108 ? 2.080 10.644 -22.220 1.00 96.44 108 GLY A CA 1
ATOM 789 C C . GLY A 1 108 ? 3.566 10.893 -21.922 1.00 96.44 108 GLY A C 1
ATOM 790 O O . GLY A 1 108 ? 3.946 12.028 -21.627 1.00 96.44 108 GLY A O 1
ATOM 791 N N . ALA A 1 109 ? 4.420 9.864 -21.956 1.00 98.12 109 ALA A N 1
ATOM 792 C CA . ALA A 1 109 ? 5.850 10.017 -21.690 1.00 98.12 109 ALA A CA 1
ATOM 793 C C . ALA A 1 109 ? 6.572 10.717 -22.851 1.00 98.12 109 ALA A C 1
ATOM 795 O O . ALA A 1 109 ? 6.356 10.403 -24.015 1.00 98.12 109 ALA A O 1
ATOM 796 N N . SER A 1 110 ? 7.507 11.617 -22.544 1.00 98.44 110 SER A N 1
ATOM 797 C CA . SER A 1 110 ? 8.304 12.300 -23.568 1.00 98.44 110 SER A CA 1
ATOM 798 C C . SER A 1 110 ? 9.588 11.529 -23.881 1.00 98.44 110 SER A C 1
ATOM 800 O O . SER A 1 110 ? 10.392 11.231 -22.993 1.00 98.44 110 SER A O 1
ATOM 802 N N . ILE A 1 111 ? 9.820 11.254 -25.161 1.00 98.69 111 ILE A N 1
ATOM 803 C CA . ILE A 1 111 ? 10.979 10.512 -25.656 1.00 98.69 111 ILE A CA 1
ATOM 804 C C . ILE A 1 111 ? 12.172 11.449 -25.843 1.00 98.69 111 ILE A C 1
ATOM 806 O O . ILE A 1 111 ? 12.119 12.409 -26.608 1.00 98.69 111 ILE A O 1
ATOM 810 N N . VAL A 1 112 ? 13.284 11.152 -25.171 1.00 98.62 112 VAL A N 1
ATOM 811 C CA . VAL A 1 112 ? 14.581 11.797 -25.407 1.00 98.62 112 VAL A CA 1
ATOM 812 C C . VAL A 1 112 ? 15.392 10.896 -26.327 1.00 98.62 112 VAL A C 1
ATOM 814 O O . VAL A 1 112 ? 15.880 9.845 -25.915 1.00 98.62 112 VAL A O 1
ATOM 817 N N . VAL A 1 113 ? 15.536 11.286 -27.588 1.00 98.12 113 VAL A N 1
ATOM 818 C CA . VAL A 1 113 ? 16.281 10.486 -28.564 1.00 98.12 113 VAL A CA 1
ATOM 819 C C . VAL A 1 113 ? 17.771 10.629 -28.278 1.00 98.12 113 VAL A C 1
ATOM 821 O O . VAL A 1 113 ? 18.319 11.725 -28.372 1.00 98.12 113 VAL A O 1
ATOM 824 N N . LEU A 1 114 ? 18.424 9.528 -27.917 1.00 97.00 114 LEU A N 1
ATOM 825 C CA . LEU A 1 114 ? 19.861 9.447 -27.656 1.00 97.00 114 LEU A CA 1
ATOM 826 C C . LEU A 1 114 ? 20.502 8.637 -28.783 1.00 97.00 114 LEU A C 1
ATOM 828 O O . LEU A 1 114 ? 20.894 7.482 -28.607 1.00 97.00 114 LEU A O 1
ATOM 832 N N . ARG A 1 115 ? 20.549 9.234 -29.976 1.00 94.62 115 ARG A N 1
ATOM 833 C CA . ARG A 1 115 ? 21.022 8.544 -31.176 1.00 94.62 115 ARG A CA 1
ATOM 834 C C . ARG A 1 115 ? 22.500 8.179 -31.035 1.00 94.62 115 ARG A C 1
ATOM 836 O O . ARG A 1 115 ? 23.317 9.007 -30.641 1.00 94.62 115 ARG A O 1
ATOM 843 N N . SER A 1 116 ? 22.827 6.927 -31.331 1.00 92.88 116 SER A N 1
ATOM 844 C CA . SER A 1 116 ? 24.097 6.295 -30.971 1.00 92.88 116 SER A CA 1
ATOM 845 C C . SER A 1 116 ? 24.592 5.349 -32.080 1.00 92.88 116 SER A C 1
ATOM 847 O O . SER A 1 116 ? 25.244 4.347 -31.801 1.00 92.88 116 SER A O 1
ATOM 849 N N . ASP A 1 117 ? 24.292 5.622 -33.352 1.00 90.62 117 ASP A N 1
ATOM 850 C CA . ASP A 1 117 ? 24.812 4.875 -34.507 1.00 90.62 117 ASP A CA 1
ATOM 851 C C . ASP A 1 117 ? 25.925 5.618 -35.254 1.00 90.62 117 ASP A C 1
ATOM 853 O O . ASP A 1 117 ? 25.912 6.837 -35.406 1.00 90.62 117 ASP A O 1
ATOM 857 N N . VAL A 1 118 ? 26.898 4.863 -35.758 1.00 89.25 118 VAL A N 1
ATOM 858 C CA . VAL A 1 118 ? 27.866 5.343 -36.744 1.00 89.25 118 VAL A CA 1
ATOM 859 C C . VAL A 1 118 ? 27.621 4.614 -38.053 1.00 89.25 118 VAL A C 1
ATOM 861 O O . VAL A 1 118 ? 27.695 3.384 -38.090 1.00 89.25 118 VAL A O 1
ATOM 864 N N . GLN A 1 119 ? 27.345 5.374 -39.110 1.00 88.06 119 GLN A N 1
ATOM 865 C CA . GLN A 1 119 ? 27.183 4.858 -40.467 1.00 88.06 119 GLN A CA 1
ATOM 866 C C . GLN A 1 119 ? 28.490 5.030 -41.227 1.00 88.06 119 GLN A C 1
ATOM 868 O O . GLN A 1 119 ? 29.001 6.138 -41.352 1.00 88.06 119 GLN A O 1
ATOM 873 N N . ASP A 1 120 ? 29.038 3.932 -41.720 1.00 89.56 120 ASP A N 1
ATOM 874 C CA . ASP A 1 120 ? 30.226 3.919 -42.556 1.00 89.56 120 ASP A CA 1
ATOM 875 C C . ASP A 1 120 ? 29.795 3.854 -44.021 1.00 89.56 120 ASP A C 1
ATOM 877 O O . ASP A 1 120 ? 29.327 2.818 -44.496 1.00 89.56 120 ASP A O 1
ATOM 881 N N . LEU A 1 121 ? 29.900 4.984 -44.725 1.00 88.25 121 LEU A N 1
ATOM 882 C CA . LEU A 1 121 ? 29.525 5.092 -46.136 1.00 88.25 121 LEU A CA 1
ATOM 883 C C . LEU A 1 121 ? 30.552 4.426 -47.055 1.00 88.25 121 LEU A C 1
ATOM 885 O O . LEU A 1 121 ? 30.198 4.043 -48.170 1.00 88.25 121 LEU A O 1
ATOM 889 N N . ASP A 1 122 ? 31.784 4.235 -46.579 1.00 89.06 122 ASP A N 1
ATOM 890 C CA . ASP A 1 122 ? 32.847 3.583 -47.339 1.00 89.06 122 ASP A CA 1
ATOM 891 C C . ASP A 1 122 ? 32.603 2.068 -47.418 1.00 89.06 122 ASP A C 1
ATOM 893 O O . ASP A 1 122 ? 32.838 1.441 -48.454 1.00 89.06 122 ASP A O 1
ATOM 897 N N . THR A 1 123 ? 32.120 1.466 -46.324 1.00 88.25 123 THR A N 1
ATOM 898 C CA . THR A 1 123 ? 31.877 0.013 -46.226 1.00 88.25 123 THR A CA 1
ATOM 899 C C . THR A 1 123 ? 30.403 -0.386 -46.306 1.00 88.25 123 THR A C 1
ATOM 901 O O . THR A 1 123 ? 30.094 -1.562 -46.514 1.00 88.25 123 THR A O 1
ATOM 904 N N . GLY A 1 124 ? 29.487 0.566 -46.137 1.00 82.94 124 GLY A N 1
ATOM 905 C CA . GLY A 1 124 ? 28.052 0.322 -45.986 1.00 82.94 124 GLY A CA 1
ATOM 906 C C . GLY A 1 124 ? 27.665 -0.298 -44.637 1.00 82.94 124 GLY A C 1
ATOM 907 O O . GLY A 1 124 ? 26.528 -0.743 -44.479 1.00 82.94 124 GLY A O 1
ATOM 908 N N . ALA A 1 125 ? 28.591 -0.377 -43.674 1.00 84.94 125 ALA A N 1
ATOM 909 C CA . ALA A 1 125 ? 28.329 -0.922 -42.348 1.00 84.94 125 ALA A CA 1
ATOM 910 C C . ALA A 1 125 ? 27.709 0.131 -41.416 1.00 84.94 125 ALA A C 1
ATOM 912 O O . ALA A 1 125 ? 28.022 1.315 -41.491 1.00 84.94 125 ALA A O 1
ATOM 913 N N . ALA A 1 126 ? 26.875 -0.308 -40.473 1.00 84.25 126 ALA A N 1
ATOM 914 C CA . ALA A 1 126 ? 26.379 0.533 -39.388 1.00 84.25 126 ALA A CA 1
ATOM 915 C C . ALA A 1 126 ? 26.733 -0.099 -38.038 1.00 84.25 126 ALA A C 1
ATOM 917 O O . ALA A 1 126 ? 26.566 -1.303 -37.840 1.00 84.25 126 ALA A O 1
ATOM 918 N N . THR A 1 127 ? 27.230 0.713 -37.107 1.00 85.44 127 THR A N 1
ATOM 919 C CA . THR A 1 127 ? 27.506 0.299 -35.725 1.00 85.44 127 THR A CA 1
ATOM 920 C C . THR A 1 127 ? 26.592 1.060 -34.784 1.00 85.44 127 THR A C 1
ATOM 922 O O . THR A 1 127 ? 26.730 2.271 -34.665 1.00 85.44 127 THR A O 1
ATOM 925 N N . VAL A 1 128 ? 25.704 0.359 -34.081 1.00 85.25 128 VAL A N 1
ATOM 926 C CA . VAL A 1 128 ? 24.763 0.956 -33.118 1.00 85.25 128 VAL A CA 1
ATOM 927 C C . VAL A 1 128 ? 25.280 0.780 -31.683 1.00 85.25 128 VAL A C 1
ATOM 929 O O . VAL A 1 128 ? 25.905 -0.231 -31.356 1.00 85.25 128 VAL A O 1
ATOM 932 N N . GLY A 1 129 ? 25.042 1.764 -30.815 1.00 81.50 129 GLY A N 1
ATOM 933 C CA . GLY A 1 129 ? 25.540 1.813 -29.434 1.00 81.50 129 GLY A CA 1
ATOM 934 C C . GLY A 1 129 ? 26.887 2.532 -29.272 1.00 81.50 129 GLY A C 1
ATOM 935 O O . GLY A 1 129 ? 27.539 2.412 -28.229 1.00 81.50 129 GLY A O 1
ATOM 936 N N . PHE A 1 130 ? 27.323 3.266 -30.295 1.00 84.38 130 PHE A N 1
ATOM 937 C CA . PHE A 1 130 ? 28.535 4.075 -30.292 1.00 84.38 130 PHE A CA 1
ATOM 938 C C . PHE A 1 130 ? 28.417 5.279 -29.341 1.00 84.38 130 PHE A C 1
ATOM 940 O O . PHE A 1 130 ? 27.400 5.961 -29.324 1.00 84.38 130 PHE A O 1
ATOM 947 N N . ASN A 1 131 ? 29.455 5.574 -28.549 1.00 86.94 131 ASN A N 1
ATOM 948 C CA . ASN A 1 131 ? 29.428 6.632 -27.519 1.00 86.94 131 ASN A CA 1
ATOM 949 C C . ASN A 1 131 ? 28.288 6.506 -26.483 1.00 86.94 131 ASN A C 1
ATOM 951 O O . ASN A 1 131 ? 27.921 7.490 -25.843 1.00 86.94 131 ASN A O 1
ATOM 955 N N . GLY A 1 132 ? 27.754 5.301 -26.244 1.00 89.94 132 GLY A N 1
ATOM 956 C CA . GLY A 1 132 ? 26.657 5.116 -25.284 1.00 89.94 132 GLY A CA 1
ATOM 957 C C . GLY A 1 132 ? 26.965 5.611 -23.859 1.00 89.94 132 GLY A C 1
ATOM 958 O O . GLY A 1 132 ? 26.066 6.051 -23.153 1.00 89.94 132 GLY A O 1
ATOM 959 N N . HIS A 1 133 ? 28.239 5.621 -23.455 1.00 92.62 133 HIS A N 1
ATOM 960 C CA . HIS A 1 133 ? 28.679 6.172 -22.170 1.00 92.62 133 HIS A CA 1
ATOM 961 C C . HIS A 1 133 ? 28.466 7.694 -22.059 1.00 92.62 133 HIS A C 1
ATOM 963 O O . HIS A 1 133 ? 28.055 8.175 -21.005 1.00 92.62 133 HIS A O 1
ATOM 969 N N . ASP A 1 134 ? 28.694 8.449 -23.138 1.00 94.25 134 ASP A N 1
ATOM 970 C CA . ASP A 1 134 ? 28.451 9.896 -23.168 1.00 94.25 134 ASP A CA 1
ATOM 971 C C . ASP A 1 134 ? 26.953 10.210 -23.230 1.00 94.25 134 ASP A C 1
ATOM 973 O O . ASP A 1 134 ? 26.496 11.146 -22.575 1.00 94.25 134 ASP A O 1
ATOM 977 N N . ALA A 1 135 ? 26.176 9.391 -23.948 1.00 96.19 135 ALA A N 1
ATOM 978 C CA . ALA A 1 135 ? 24.719 9.490 -23.967 1.00 96.19 135 ALA A CA 1
ATOM 979 C C . ALA A 1 135 ? 24.106 9.274 -22.572 1.00 96.19 135 ALA A C 1
ATOM 981 O O . ALA A 1 135 ? 23.235 10.040 -22.165 1.00 96.19 135 ALA A O 1
ATOM 982 N N . LEU A 1 136 ? 24.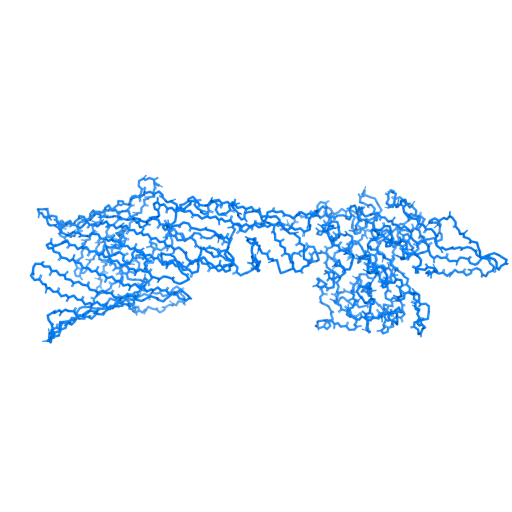590 8.285 -21.809 1.00 97.44 136 LEU A N 1
ATOM 983 C CA . LEU A 1 136 ? 24.145 8.050 -20.430 1.00 97.44 136 LEU A CA 1
ATOM 984 C C . LEU A 1 136 ? 24.520 9.195 -19.486 1.00 97.44 136 LEU A C 1
ATOM 986 O O . LEU A 1 136 ? 23.690 9.625 -18.685 1.00 97.44 136 LEU A O 1
ATOM 990 N N . ARG A 1 137 ? 25.746 9.722 -19.595 1.00 96.44 137 ARG A N 1
ATOM 991 C CA . ARG A 1 137 ? 26.161 10.894 -18.813 1.00 96.44 137 ARG A CA 1
ATOM 992 C C . ARG A 1 137 ? 25.261 12.093 -19.113 1.00 96.44 137 ARG A C 1
ATOM 994 O O . ARG A 1 137 ? 24.736 12.701 -18.187 1.00 96.44 137 ARG A O 1
ATOM 1001 N N . TYR A 1 138 ? 25.026 12.378 -20.394 1.00 97.75 138 TYR A N 1
ATOM 1002 C CA . TYR A 1 138 ? 24.131 13.451 -20.821 1.00 97.75 138 TYR A CA 1
ATOM 1003 C C . TYR A 1 138 ?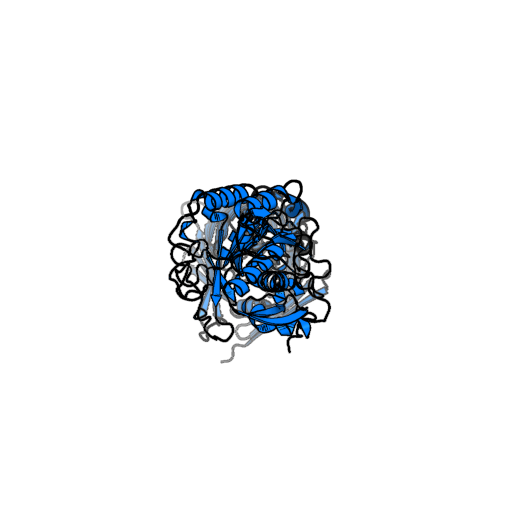 22.701 13.253 -20.300 1.00 97.75 138 TYR A C 1
ATOM 1005 O O . TYR A 1 138 ? 22.095 14.206 -19.812 1.00 97.75 138 TYR A O 1
ATOM 1013 N N . ALA A 1 139 ? 22.170 12.029 -20.362 1.00 98.19 139 ALA A N 1
ATOM 1014 C CA . ALA A 1 139 ? 20.851 11.701 -19.831 1.00 98.19 139 ALA A CA 1
ATOM 1015 C C . ALA A 1 139 ? 20.749 12.047 -18.335 1.00 98.19 139 ALA A C 1
ATOM 1017 O O . ALA A 1 139 ? 19.834 12.766 -17.934 1.00 98.19 139 ALA A O 1
ATOM 1018 N N . GLY A 1 140 ? 21.724 11.615 -17.527 1.00 97.56 140 GLY A N 1
ATOM 1019 C CA . GLY A 1 140 ? 21.769 11.908 -16.091 1.00 97.56 140 GLY A CA 1
ATOM 1020 C C . GLY A 1 140 ? 21.889 13.401 -15.782 1.00 97.56 140 GLY A C 1
ATOM 1021 O O . GLY A 1 140 ? 21.127 13.927 -14.972 1.00 97.56 140 GLY A O 1
ATOM 1022 N N . GLU A 1 141 ? 22.780 14.110 -16.481 1.00 97.62 141 GLU A N 1
ATOM 1023 C CA . GLU A 1 141 ? 22.983 15.559 -16.321 1.00 97.62 141 GLU A CA 1
ATOM 1024 C C . GLU A 1 141 ? 21.735 16.388 -16.667 1.00 97.62 141 GLU A C 1
ATOM 1026 O O . GLU A 1 141 ? 21.563 17.489 -16.146 1.00 97.62 141 GLU A O 1
ATOM 1031 N N . ASN A 1 142 ? 20.849 15.858 -17.517 1.00 97.94 142 ASN A N 1
ATOM 1032 C CA . ASN A 1 142 ? 19.604 16.510 -17.932 1.00 97.94 142 ASN A CA 1
ATOM 1033 C C . ASN A 1 142 ? 18.357 15.933 -17.236 1.00 97.94 142 ASN A C 1
ATOM 1035 O O . ASN A 1 142 ? 17.236 16.223 -17.650 1.00 97.94 142 ASN A O 1
ATOM 1039 N N . GLY A 1 143 ? 18.528 15.132 -16.177 1.00 96.94 143 GLY A N 1
ATOM 1040 C CA . GLY A 1 143 ? 17.418 14.619 -15.369 1.00 96.94 143 GLY A CA 1
ATOM 1041 C C . GLY A 1 143 ? 16.562 13.549 -16.056 1.00 96.94 143 GLY A C 1
ATOM 1042 O O . GLY A 1 143 ? 15.439 13.294 -15.625 1.00 96.94 143 GLY A O 1
ATOM 1043 N N . VAL A 1 144 ? 17.065 12.908 -17.111 1.00 98.50 144 VAL A N 1
ATOM 1044 C CA . VAL A 1 144 ? 16.416 11.747 -17.729 1.00 98.50 144 VAL A CA 1
ATOM 1045 C C . VAL A 1 144 ? 16.703 10.539 -16.845 1.00 98.50 144 VAL A C 1
ATOM 1047 O O . VAL A 1 144 ? 17.826 10.046 -16.834 1.00 98.50 144 VAL A O 1
ATOM 1050 N N . LEU A 1 145 ? 15.715 10.071 -16.080 1.00 98.50 145 LEU A N 1
ATOM 1051 C CA . LEU A 1 145 ? 15.910 9.012 -15.076 1.00 98.50 145 LEU A CA 1
ATOM 1052 C C . LEU A 1 145 ? 15.817 7.589 -15.638 1.00 98.50 145 LEU A C 1
ATOM 1054 O O . LEU A 1 145 ? 16.303 6.660 -14.998 1.00 98.50 145 LEU A O 1
ATOM 1058 N N . ILE A 1 146 ? 15.216 7.410 -16.815 1.00 98.69 146 ILE A N 1
ATOM 1059 C CA . ILE A 1 146 ? 15.066 6.108 -17.471 1.00 98.69 146 ILE A CA 1
ATOM 1060 C C . ILE A 1 146 ? 15.717 6.167 -18.847 1.00 98.69 146 ILE A C 1
ATOM 1062 O O . ILE A 1 146 ? 15.354 7.016 -19.658 1.00 98.69 146 ILE A O 1
ATOM 1066 N N . VAL A 1 147 ? 16.630 5.240 -19.136 1.00 98.81 147 VAL A N 1
ATOM 1067 C CA . VAL A 1 147 ? 17.153 5.015 -20.489 1.00 98.81 147 VAL A CA 1
ATOM 1068 C C . VAL A 1 147 ? 16.823 3.595 -20.923 1.00 98.81 147 VAL A C 1
ATOM 1070 O O . VAL A 1 147 ? 17.333 2.624 -20.364 1.00 98.81 147 VAL A O 1
ATOM 1073 N N . ASN A 1 148 ? 15.997 3.475 -21.958 1.00 98.75 148 ASN A N 1
ATOM 1074 C CA . ASN A 1 148 ? 15.835 2.242 -22.706 1.00 98.75 148 ASN A CA 1
ATOM 1075 C C . ASN A 1 148 ? 17.030 2.061 -23.646 1.00 98.75 148 ASN A C 1
ATOM 1077 O O . ASN A 1 148 ? 17.271 2.883 -24.535 1.00 98.75 148 ASN A O 1
ATOM 1081 N N . ARG A 1 149 ? 17.728 0.938 -23.496 1.00 97.38 149 ARG A N 1
ATOM 1082 C CA . ARG A 1 149 ? 18.775 0.484 -24.404 1.00 97.38 149 ARG A CA 1
ATOM 1083 C C . ARG A 1 149 ? 18.381 -0.869 -24.981 1.00 97.38 149 ARG A C 1
ATOM 1085 O O . ARG A 1 149 ? 18.672 -1.928 -24.431 1.00 97.38 149 ARG A O 1
ATOM 1092 N N . SER A 1 150 ? 17.730 -0.847 -26.135 1.00 92.94 150 SER A N 1
ATOM 1093 C CA . SER A 1 150 ? 17.343 -2.059 -26.867 1.00 92.94 150 SER A CA 1
ATOM 1094 C C . SER A 1 150 ? 18.478 -2.597 -27.747 1.00 92.94 150 SER A C 1
ATOM 1096 O O . SER A 1 150 ? 18.265 -3.077 -28.854 1.00 92.94 150 SER A O 1
ATOM 1098 N N . LEU A 1 151 ? 19.706 -2.526 -27.231 1.00 88.94 151 LEU A N 1
ATOM 1099 C CA . LEU A 1 151 ? 20.938 -2.903 -27.913 1.00 88.94 151 LEU A CA 1
ATOM 1100 C C . LEU A 1 151 ? 21.666 -3.967 -27.100 1.00 88.94 151 LEU A C 1
ATOM 1102 O O . LEU A 1 151 ? 21.490 -4.075 -25.888 1.00 88.94 151 LEU A O 1
ATOM 1106 N N . SER A 1 152 ? 22.528 -4.728 -27.764 1.00 83.88 152 SER A N 1
ATOM 1107 C CA . SER A 1 152 ? 23.355 -5.722 -27.090 1.00 83.88 152 SER A CA 1
ATOM 1108 C C . SER A 1 152 ? 24.755 -5.759 -27.689 1.00 83.88 152 SER A C 1
ATOM 1110 O O . SER A 1 152 ? 24.933 -5.478 -28.877 1.00 83.88 152 SER A O 1
ATOM 1112 N N . LYS A 1 153 ? 25.764 -6.086 -26.881 1.00 84.06 153 LYS A N 1
ATOM 1113 C CA . LYS A 1 153 ? 27.148 -6.172 -27.372 1.00 84.06 153 LYS A CA 1
ATOM 1114 C C . LYS A 1 153 ? 27.310 -7.267 -28.422 1.00 84.06 153 LYS A C 1
ATOM 1116 O O . LYS A 1 153 ? 26.891 -8.402 -28.217 1.00 84.06 153 LYS A O 1
ATOM 1121 N N . ALA A 1 154 ? 28.026 -6.939 -29.499 1.00 78.75 154 ALA A N 1
ATOM 1122 C CA . ALA A 1 154 ? 28.380 -7.898 -30.545 1.00 78.75 154 ALA A CA 1
ATOM 1123 C C . ALA A 1 154 ? 29.317 -9.011 -30.035 1.00 78.75 154 ALA A C 1
ATOM 1125 O O . ALA A 1 154 ? 29.201 -10.157 -30.460 1.00 78.75 154 ALA A O 1
ATOM 1126 N N . ASN A 1 155 ? 30.233 -8.690 -29.108 1.00 84.62 155 ASN A N 1
ATOM 1127 C CA . ASN A 1 155 ? 31.082 -9.676 -28.438 1.00 84.62 155 ASN A CA 1
ATOM 1128 C C . ASN A 1 155 ? 30.832 -9.658 -26.917 1.00 84.62 155 ASN A C 1
ATOM 1130 O O . ASN A 1 155 ? 31.344 -8.766 -26.231 1.00 84.62 155 ASN A O 1
ATOM 1134 N N . PRO A 1 156 ? 30.087 -10.638 -26.374 1.00 84.88 156 PRO A N 1
ATOM 1135 C CA . PRO A 1 156 ? 29.748 -10.692 -24.951 1.00 84.88 156 PRO A CA 1
ATOM 1136 C C . PRO A 1 156 ? 30.935 -11.073 -24.047 1.00 84.88 156 PRO A C 1
ATOM 1138 O O . PRO A 1 156 ? 30.813 -11.025 -22.829 1.00 84.88 156 PRO A O 1
ATOM 1141 N N . ASN A 1 157 ? 32.097 -11.428 -24.615 1.00 88.94 157 ASN A N 1
ATOM 1142 C CA . ASN A 1 157 ? 33.279 -11.855 -23.854 1.00 88.94 157 ASN A CA 1
ATOM 1143 C C . ASN A 1 157 ? 34.282 -10.724 -23.570 1.00 88.94 157 ASN A C 1
ATOM 1145 O O . ASN A 1 157 ? 35.291 -10.954 -22.907 1.00 88.94 157 ASN A O 1
ATOM 1149 N N . ILE A 1 158 ? 34.051 -9.516 -24.090 1.00 87.94 158 ILE A N 1
ATOM 1150 C CA . ILE A 1 158 ? 34.952 -8.370 -23.903 1.00 87.94 158 ILE A CA 1
ATOM 1151 C C . ILE A 1 158 ? 34.279 -7.379 -22.967 1.00 87.94 158 ILE A C 1
ATOM 1153 O O . ILE A 1 158 ? 33.261 -6.814 -23.340 1.00 87.94 158 ILE A O 1
ATOM 1157 N N . SER A 1 159 ? 34.839 -7.131 -21.783 1.00 88.44 159 SER A N 1
ATOM 1158 C CA . SER A 1 159 ? 34.317 -6.111 -20.860 1.00 88.44 159 SER A CA 1
ATOM 1159 C C . SER A 1 159 ? 34.537 -4.685 -21.390 1.00 88.44 159 SER A C 1
ATOM 1161 O O . SER A 1 159 ? 35.550 -4.399 -22.031 1.00 88.44 159 SER A O 1
ATOM 1163 N N . ASN A 1 160 ? 33.590 -3.787 -21.117 1.00 90.56 160 ASN A N 1
ATOM 1164 C CA . ASN A 1 160 ? 33.650 -2.371 -21.454 1.00 90.56 160 ASN A CA 1
ATOM 1165 C C . ASN A 1 160 ? 33.651 -1.510 -20.183 1.00 90.56 160 ASN A C 1
ATOM 1167 O O . ASN A 1 160 ? 32.602 -1.130 -19.662 1.00 90.56 160 ASN A O 1
ATOM 1171 N N . ARG A 1 161 ? 34.850 -1.143 -19.722 1.00 92.50 161 ARG A N 1
ATOM 1172 C CA . ARG A 1 161 ? 35.028 -0.323 -18.517 1.00 92.50 161 ARG A CA 1
ATOM 1173 C C . ARG A 1 161 ? 34.368 1.057 -18.612 1.00 92.50 161 ARG A C 1
ATOM 1175 O O . ARG A 1 161 ? 33.804 1.517 -17.632 1.00 92.50 161 ARG A O 1
ATOM 1182 N N . LEU A 1 162 ? 34.371 1.689 -19.791 1.00 92.38 162 LEU A N 1
ATOM 1183 C CA . LEU A 1 162 ? 33.711 2.989 -19.972 1.00 92.38 162 LEU A CA 1
ATOM 1184 C C . LEU A 1 162 ? 32.200 2.888 -19.749 1.00 92.38 162 LEU A C 1
ATOM 1186 O O . LEU A 1 162 ? 31.604 3.794 -19.177 1.00 92.38 162 LEU A O 1
ATOM 1190 N N . MET A 1 163 ? 31.584 1.783 -20.177 1.00 92.75 163 MET A N 1
ATOM 1191 C CA . MET A 1 163 ? 30.166 1.535 -19.924 1.00 92.75 163 MET A CA 1
ATOM 1192 C C . MET A 1 163 ? 29.904 1.222 -18.446 1.00 92.75 163 MET A C 1
ATOM 1194 O O . MET A 1 163 ? 28.932 1.723 -17.890 1.00 92.75 163 MET A O 1
ATOM 1198 N N . GLN A 1 164 ? 30.779 0.443 -17.797 1.00 95.94 164 GLN A N 1
ATOM 1199 C CA . GLN A 1 164 ? 30.683 0.170 -16.358 1.00 95.94 164 GLN A CA 1
ATOM 1200 C C . GLN A 1 164 ? 30.683 1.465 -15.538 1.00 95.94 164 GLN A C 1
ATOM 1202 O O . GLN A 1 164 ? 29.793 1.655 -14.706 1.00 95.94 164 GLN A O 1
ATOM 1207 N N . ASP A 1 165 ? 31.643 2.351 -15.820 1.00 96.75 165 ASP A N 1
ATOM 1208 C CA . ASP A 1 165 ? 31.794 3.643 -15.152 1.00 96.75 165 ASP A CA 1
ATOM 1209 C C . ASP A 1 165 ? 30.593 4.556 -15.457 1.00 96.75 165 ASP A C 1
ATOM 1211 O O . ASP A 1 165 ? 30.006 5.125 -14.542 1.00 96.75 165 ASP A O 1
ATOM 1215 N N . ALA A 1 166 ? 30.145 4.628 -16.715 1.00 96.62 166 ALA A N 1
ATOM 1216 C CA . ALA A 1 166 ? 29.005 5.462 -17.098 1.00 96.62 166 ALA A CA 1
ATOM 1217 C C . ALA A 1 166 ? 27.680 5.023 -16.465 1.00 96.62 166 ALA A C 1
ATOM 1219 O O . ALA A 1 166 ? 26.904 5.873 -16.036 1.00 96.62 166 ALA A O 1
ATOM 1220 N N . VAL A 1 167 ? 27.412 3.717 -16.362 1.00 97.94 167 VAL A N 1
ATOM 1221 C CA . VAL A 1 167 ? 26.213 3.229 -15.659 1.00 97.94 167 VAL A CA 1
ATOM 1222 C C . VAL A 1 167 ? 26.323 3.475 -14.160 1.00 97.94 167 VAL A C 1
ATOM 1224 O O . VAL A 1 167 ? 25.332 3.823 -13.520 1.00 97.94 167 VAL A O 1
ATOM 1227 N N . ASN A 1 168 ? 27.523 3.354 -13.591 1.00 98.00 168 ASN A N 1
ATOM 1228 C CA . ASN A 1 168 ? 27.753 3.697 -12.194 1.00 98.00 168 ASN A CA 1
ATOM 1229 C C . ASN A 1 168 ? 27.517 5.194 -11.914 1.00 98.00 168 ASN A C 1
ATOM 1231 O O . ASN A 1 168 ? 26.908 5.536 -10.900 1.00 98.00 168 ASN A O 1
ATOM 1235 N N . ASP A 1 169 ? 27.966 6.081 -12.800 1.00 97.94 169 ASP A N 1
ATOM 1236 C 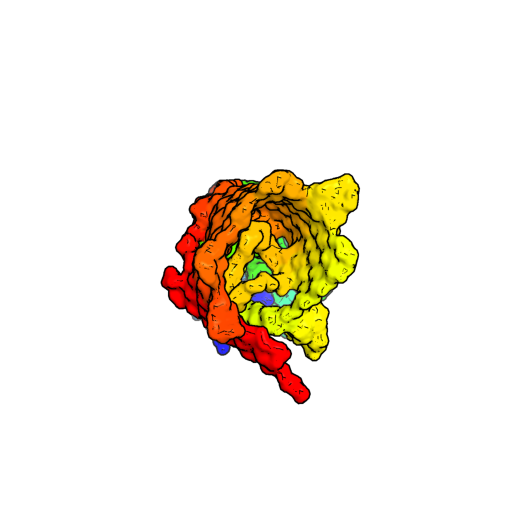CA . ASP A 1 169 ? 27.732 7.525 -12.700 1.00 97.94 169 ASP A CA 1
ATOM 1237 C C . ASP A 1 169 ? 26.245 7.857 -12.885 1.00 97.94 169 ASP A C 1
ATOM 1239 O O . ASP A 1 169 ? 25.662 8.585 -12.082 1.00 97.94 169 ASP A O 1
ATOM 1243 N N . TYR A 1 170 ? 25.601 7.263 -13.892 1.00 98.44 170 TYR A N 1
ATOM 1244 C CA . TYR A 1 170 ? 24.179 7.457 -14.162 1.00 98.44 170 TYR A CA 1
ATOM 1245 C C . TYR A 1 170 ? 23.304 6.993 -12.989 1.00 98.44 170 TYR A C 1
ATOM 1247 O O . TYR A 1 170 ? 22.423 7.735 -12.554 1.00 98.44 170 TYR A O 1
ATOM 1255 N N . ARG A 1 171 ? 23.611 5.836 -12.382 1.00 98.31 171 ARG A N 1
ATOM 1256 C CA . ARG A 1 171 ? 22.961 5.360 -11.147 1.00 98.31 171 ARG A CA 1
ATOM 1257 C C . ARG A 1 171 ? 23.098 6.363 -10.004 1.00 98.31 171 ARG A C 1
ATOM 1259 O O . ARG A 1 171 ? 22.131 6.605 -9.290 1.00 98.31 171 ARG A O 1
ATOM 1266 N N . GLN A 1 172 ? 24.279 6.954 -9.808 1.00 97.88 172 GLN A N 1
ATOM 1267 C CA . GLN A 1 172 ? 24.488 7.951 -8.748 1.00 97.88 172 GLN A CA 1
ATOM 1268 C C . GLN A 1 172 ? 23.642 9.215 -8.952 1.00 97.88 172 GLN A C 1
ATOM 1270 O O . GLN A 1 172 ? 23.290 9.872 -7.975 1.00 97.88 172 GLN A O 1
ATOM 1275 N N . MET A 1 173 ? 23.269 9.524 -10.196 1.00 97.75 173 MET A N 1
ATOM 1276 C CA . MET A 1 173 ? 22.308 10.581 -10.536 1.00 97.75 173 MET A CA 1
ATOM 1277 C C . MET A 1 173 ? 20.840 10.118 -10.430 1.00 97.75 173 MET A C 1
ATOM 1279 O O . MET A 1 173 ? 19.929 10.880 -10.743 1.00 97.75 173 MET A O 1
ATOM 1283 N N . GLY A 1 174 ? 20.594 8.884 -9.978 1.00 97.50 174 GLY A N 1
ATOM 1284 C CA . GLY A 1 174 ? 19.270 8.272 -9.864 1.00 97.50 174 GLY A CA 1
ATOM 1285 C C . GLY A 1 174 ? 18.776 7.590 -11.143 1.00 97.50 174 GLY A C 1
ATOM 1286 O O . GLY A 1 174 ? 17.613 7.202 -11.203 1.00 97.50 174 GLY A O 1
ATOM 1287 N N . GLY A 1 175 ? 19.618 7.453 -12.166 1.00 98.56 175 GLY A N 1
ATOM 1288 C CA . GLY A 1 175 ? 19.259 6.873 -13.455 1.00 98.56 175 GLY A CA 1
ATOM 1289 C C . GLY A 1 175 ? 19.214 5.342 -13.471 1.00 98.56 175 GLY A C 1
ATOM 1290 O O . GLY A 1 175 ? 19.976 4.678 -12.767 1.00 98.56 175 GLY A O 1
ATOM 1291 N N . LEU A 1 176 ? 18.349 4.779 -14.318 1.00 98.81 176 LEU A N 1
ATOM 1292 C CA . LEU A 1 176 ? 18.246 3.343 -14.584 1.00 98.81 176 LEU A CA 1
ATOM 1293 C C . LEU A 1 176 ? 18.367 3.050 -16.082 1.00 98.81 176 LEU A C 1
ATOM 1295 O O . LEU A 1 176 ? 17.614 3.590 -16.895 1.00 98.81 176 LEU A O 1
ATOM 1299 N N . VAL A 1 177 ? 19.283 2.148 -16.437 1.00 98.69 177 VAL A N 1
ATOM 1300 C CA . VAL A 1 177 ? 19.408 1.598 -17.789 1.00 98.69 177 VAL A CA 1
ATOM 1301 C C . VAL A 1 177 ? 18.625 0.298 -17.882 1.00 98.69 177 VAL A C 1
ATOM 1303 O O . VAL A 1 177 ? 18.969 -0.702 -17.250 1.00 98.69 177 VAL A O 1
ATOM 1306 N N . ILE A 1 178 ? 17.593 0.304 -18.716 1.00 98.81 178 ILE A N 1
ATOM 1307 C CA . ILE A 1 178 ? 16.777 -0.865 -19.028 1.00 98.81 178 ILE A CA 1
ATOM 1308 C C . ILE A 1 178 ? 17.300 -1.449 -20.334 1.00 98.81 178 ILE A C 1
ATOM 1310 O O . ILE A 1 178 ? 17.184 -0.827 -21.389 1.00 98.81 178 ILE A O 1
ATOM 1314 N N . ASN A 1 179 ? 17.929 -2.619 -20.260 1.00 98.19 179 ASN A N 1
ATOM 1315 C CA . ASN A 1 179 ? 18.714 -3.176 -21.354 1.00 98.19 179 ASN A CA 1
ATOM 1316 C C . ASN A 1 179 ? 18.135 -4.493 -21.873 1.00 98.19 179 ASN A C 1
ATOM 1318 O O . ASN A 1 179 ? 17.902 -5.428 -21.108 1.00 98.19 179 ASN A O 1
ATOM 1322 N N . ALA A 1 180 ? 17.979 -4.606 -23.188 1.00 98.19 180 ALA A N 1
ATOM 1323 C CA . ALA A 1 180 ? 17.583 -5.858 -23.822 1.00 98.19 180 ALA A CA 1
ATOM 1324 C C . ALA A 1 180 ? 18.645 -6.955 -23.598 1.00 98.19 180 ALA A C 1
ATOM 1326 O O . ALA A 1 180 ? 19.846 -6.713 -23.729 1.00 98.19 180 ALA A O 1
ATOM 1327 N N . ALA A 1 181 ? 18.227 -8.183 -23.275 1.00 97.44 181 ALA A N 1
ATOM 1328 C CA . ALA A 1 181 ? 19.170 -9.262 -22.975 1.00 97.44 181 ALA A CA 1
ATOM 1329 C C . ALA A 1 181 ? 19.943 -9.773 -24.210 1.00 97.44 181 ALA A C 1
ATOM 1331 O O . ALA A 1 181 ? 21.068 -10.266 -24.079 1.00 97.44 181 ALA A O 1
ATOM 1332 N N . GLY A 1 182 ? 19.370 -9.641 -25.408 1.00 96.88 182 GLY A N 1
ATOM 1333 C CA . GLY A 1 182 ? 19.935 -10.129 -26.665 1.00 96.88 182 GLY A CA 1
ATOM 1334 C C . GLY A 1 182 ? 19.172 -11.331 -27.228 1.00 96.88 182 GLY A C 1
ATOM 1335 O O . GLY A 1 182 ? 18.442 -12.018 -26.514 1.00 96.88 182 GLY A O 1
ATOM 1336 N N . ASN A 1 183 ? 19.355 -11.577 -28.527 1.00 96.50 183 ASN A N 1
ATOM 1337 C CA . ASN A 1 183 ? 18.527 -12.486 -29.328 1.00 96.50 183 ASN A CA 1
ATOM 1338 C C . ASN A 1 183 ? 19.310 -13.709 -29.861 1.00 96.50 183 ASN A C 1
ATOM 1340 O O . ASN A 1 183 ? 19.096 -14.132 -30.997 1.00 96.50 183 ASN A O 1
ATOM 1344 N N . SER A 1 184 ? 20.242 -14.254 -29.072 1.00 95.12 184 SER A N 1
ATOM 1345 C CA . SER A 1 184 ? 21.147 -15.338 -29.496 1.00 95.12 184 SER A CA 1
ATOM 1346 C C . SER A 1 184 ? 20.906 -16.667 -28.768 1.00 95.12 184 SER A C 1
ATOM 1348 O O . SER A 1 184 ? 21.772 -17.544 -28.796 1.00 95.12 184 SER A O 1
ATOM 1350 N N . SER A 1 185 ? 19.774 -16.815 -28.068 1.00 96.38 185 SER A N 1
ATOM 1351 C CA . SER A 1 185 ? 19.439 -17.984 -27.230 1.00 96.38 185 SER A CA 1
ATOM 1352 C C . SER A 1 185 ? 20.500 -18.308 -26.160 1.00 96.38 185 SER A C 1
ATOM 1354 O O . SER A 1 185 ? 20.615 -19.444 -25.682 1.00 96.38 185 SER A O 1
ATOM 1356 N N . GLY A 1 186 ? 21.301 -17.305 -25.793 1.00 95.62 186 GLY A N 1
ATOM 1357 C CA . GLY A 1 186 ? 22.438 -17.397 -24.890 1.00 95.62 186 GLY A CA 1
ATOM 1358 C C . GLY A 1 186 ? 22.044 -17.665 -23.438 1.00 95.62 186 GLY A C 1
ATOM 1359 O O . GLY A 1 186 ? 20.892 -17.515 -23.026 1.00 95.62 186 GLY A O 1
ATOM 1360 N N . ALA A 1 187 ? 23.026 -18.073 -22.636 1.00 96.62 187 ALA A N 1
ATOM 1361 C CA . ALA A 1 187 ? 22.828 -18.355 -21.213 1.00 96.62 187 ALA A CA 1
ATOM 1362 C C . ALA A 1 187 ? 22.772 -17.096 -20.328 1.00 96.62 187 ALA A C 1
ATOM 1364 O O . ALA A 1 187 ? 22.364 -17.200 -19.179 1.00 96.62 187 ALA A O 1
ATOM 1365 N N . ASN A 1 188 ? 23.195 -15.937 -20.842 1.00 97.31 188 ASN A N 1
ATOM 1366 C CA . ASN A 1 188 ? 23.262 -14.665 -20.120 1.00 97.31 188 ASN A CA 1
ATOM 1367 C C . ASN A 1 188 ? 22.877 -13.515 -21.062 1.00 97.31 188 ASN A C 1
ATOM 1369 O O . ASN A 1 188 ? 23.045 -13.672 -22.279 1.00 97.31 188 ASN A O 1
ATOM 1373 N N . PRO A 1 189 ? 22.484 -12.339 -20.537 1.00 97.38 189 PRO A N 1
ATOM 1374 C CA . PRO A 1 189 ? 22.467 -11.116 -21.322 1.00 97.38 189 PRO A CA 1
ATOM 1375 C C . PRO A 1 189 ? 23.850 -10.842 -21.927 1.00 97.38 189 PRO A C 1
ATOM 1377 O O . PRO A 1 189 ? 24.864 -11.052 -21.257 1.00 97.38 189 PRO A O 1
ATOM 1380 N N . ASN A 1 190 ? 23.925 -10.342 -23.163 1.00 95.12 190 ASN A N 1
ATOM 1381 C CA . ASN A 1 190 ? 25.224 -10.106 -23.822 1.00 95.12 190 ASN A CA 1
ATOM 1382 C C . ASN A 1 190 ? 26.086 -9.062 -23.084 1.00 95.12 190 ASN A C 1
ATOM 1384 O O . ASN A 1 190 ? 27.314 -9.092 -23.158 1.00 95.12 190 ASN A O 1
ATOM 1388 N N . ASP A 1 191 ? 25.445 -8.150 -22.356 1.00 93.94 191 ASP A N 1
ATOM 1389 C CA . ASP A 1 191 ? 26.087 -7.081 -21.593 1.00 93.94 191 ASP A CA 1
ATOM 1390 C C . ASP A 1 191 ? 26.321 -7.472 -20.117 1.00 93.94 191 ASP A C 1
ATOM 1392 O O . ASP A 1 191 ? 26.884 -6.689 -19.360 1.00 93.94 191 ASP A O 1
ATOM 1396 N N . ALA A 1 192 ? 25.976 -8.700 -19.700 1.00 92.62 192 ALA A N 1
ATOM 1397 C CA . ALA A 1 192 ? 26.114 -9.150 -18.309 1.00 92.62 192 ALA A CA 1
ATOM 1398 C C . ALA A 1 192 ? 27.562 -9.139 -17.791 1.00 92.62 192 ALA A C 1
ATOM 1400 O O . ALA A 1 192 ? 27.781 -9.020 -16.592 1.00 92.62 192 ALA A O 1
ATOM 1401 N N . ILE A 1 193 ? 28.560 -9.221 -18.678 1.00 93.00 193 ILE A N 1
ATOM 1402 C CA . ILE A 1 193 ? 29.978 -9.086 -18.305 1.00 93.00 193 ILE A CA 1
ATOM 1403 C C . ILE A 1 193 ? 30.332 -7.674 -17.798 1.00 93.00 193 ILE A C 1
ATOM 1405 O O . ILE A 1 193 ? 31.356 -7.487 -17.143 1.00 93.00 193 ILE A O 1
ATOM 1409 N N . ASP A 1 194 ? 29.500 -6.674 -18.105 1.00 93.56 194 ASP A N 1
ATOM 1410 C CA . ASP A 1 194 ? 29.660 -5.298 -17.633 1.00 93.56 194 ASP A CA 1
ATOM 1411 C C . ASP A 1 194 ? 28.866 -5.027 -16.344 1.00 93.56 194 ASP A C 1
ATOM 1413 O O . ASP A 1 194 ? 28.916 -3.919 -15.810 1.00 93.56 194 ASP A O 1
ATOM 1417 N N . LEU A 1 195 ? 28.162 -6.029 -15.812 1.00 95.56 195 LEU A N 1
ATOM 1418 C CA . LEU A 1 195 ? 27.514 -5.947 -14.511 1.00 95.56 195 LEU A CA 1
ATOM 1419 C C . LEU A 1 195 ? 28.566 -6.109 -13.405 1.00 95.56 195 LEU A C 1
ATOM 1421 O O . LEU A 1 195 ? 29.227 -7.143 -13.308 1.00 95.56 195 LEU A O 1
ATOM 1425 N N . THR A 1 196 ? 28.704 -5.100 -12.551 1.00 96.38 196 THR A N 1
ATOM 1426 C CA . THR A 1 196 ? 29.573 -5.126 -11.368 1.00 96.38 196 THR A CA 1
ATOM 1427 C C . THR A 1 196 ? 28.755 -4.823 -10.114 1.00 96.38 196 THR A C 1
ATOM 1429 O O . THR A 1 196 ? 27.676 -4.234 -10.216 1.00 96.38 196 THR A O 1
ATOM 1432 N N . PRO A 1 197 ? 29.234 -5.183 -8.909 1.00 96.38 197 PRO A N 1
ATOM 1433 C CA . PRO A 1 197 ? 28.551 -4.820 -7.669 1.00 96.38 197 PRO A CA 1
ATOM 1434 C C . PRO A 1 197 ? 28.292 -3.313 -7.545 1.00 96.38 197 PRO A C 1
ATOM 1436 O O . PRO A 1 197 ? 27.247 -2.907 -7.048 1.00 96.38 197 PRO A O 1
ATOM 1439 N N . GLU A 1 198 ? 29.218 -2.485 -8.032 1.00 96.56 198 GLU A N 1
ATOM 1440 C CA . GLU A 1 198 ? 29.129 -1.030 -7.950 1.00 96.56 198 GLU A CA 1
ATOM 1441 C C . GLU A 1 198 ? 28.035 -0.475 -8.855 1.00 96.56 198 GLU A C 1
ATOM 1443 O O . GLU A 1 198 ? 27.391 0.490 -8.468 1.00 96.56 198 GLU A O 1
ATOM 1448 N N . ASN A 1 199 ? 27.803 -1.057 -10.036 1.00 97.12 199 ASN A N 1
ATOM 1449 C CA . ASN A 1 199 ? 26.841 -0.537 -11.011 1.00 97.12 199 ASN A CA 1
ATOM 1450 C C . ASN A 1 199 ? 25.513 -1.307 -11.070 1.00 97.12 199 ASN A C 1
ATOM 1452 O O . ASN A 1 199 ? 24.621 -0.888 -11.805 1.00 97.12 199 ASN A O 1
ATOM 1456 N N . ALA A 1 200 ? 25.363 -2.389 -10.300 1.00 97.62 200 ALA A N 1
ATOM 1457 C CA . ALA A 1 200 ? 24.268 -3.344 -10.451 1.00 97.62 200 ALA A CA 1
ATOM 1458 C C . ALA A 1 200 ? 22.872 -2.716 -10.406 1.00 97.62 200 ALA A C 1
ATOM 1460 O O . ALA A 1 200 ? 22.018 -3.039 -11.227 1.00 97.62 200 ALA A O 1
ATOM 1461 N N . GLU A 1 201 ? 22.644 -1.784 -9.485 1.00 97.62 201 GLU A N 1
ATOM 1462 C CA . GLU A 1 201 ? 21.355 -1.101 -9.349 1.00 97.62 201 GLU A CA 1
ATOM 1463 C C . GLU A 1 201 ? 21.025 -0.166 -10.524 1.00 97.62 201 GLU A C 1
ATOM 1465 O O . GLU A 1 201 ? 19.854 0.100 -10.779 1.00 97.62 201 GLU A O 1
ATOM 1470 N N . GLY A 1 202 ? 22.039 0.289 -11.268 1.00 98.00 202 GLY A N 1
ATOM 1471 C CA . GLY A 1 202 ? 21.867 1.079 -12.488 1.00 98.00 202 GLY A CA 1
ATOM 1472 C C . GLY A 1 202 ? 21.464 0.248 -13.706 1.00 98.00 202 GLY A C 1
ATOM 1473 O O . GLY A 1 202 ? 21.105 0.824 -14.729 1.00 98.00 202 GLY A O 1
ATOM 1474 N N . TRP A 1 203 ? 21.498 -1.085 -13.605 1.00 98.25 203 TRP A N 1
ATOM 1475 C CA . TRP A 1 203 ? 21.067 -2.005 -14.652 1.00 98.25 203 TRP A CA 1
ATOM 1476 C C . TRP A 1 203 ? 19.729 -2.670 -14.315 1.00 98.25 203 TRP A C 1
ATOM 1478 O O . TRP A 1 203 ? 19.467 -3.071 -13.174 1.00 98.25 203 TRP A O 1
ATOM 1488 N N . LEU A 1 204 ? 18.923 -2.862 -15.356 1.00 98.75 204 LEU A N 1
ATOM 1489 C CA . LEU A 1 204 ? 17.801 -3.790 -15.386 1.00 98.75 204 LEU A CA 1
ATOM 1490 C C . LEU A 1 204 ? 17.769 -4.495 -16.748 1.00 98.75 204 LEU A C 1
ATOM 1492 O O . LEU A 1 204 ? 17.476 -3.879 -17.769 1.00 98.75 204 LEU A O 1
ATOM 1496 N N . PHE A 1 205 ? 18.104 -5.781 -16.776 1.00 98.75 205 PHE A N 1
ATOM 1497 C CA . PHE A 1 205 ? 18.085 -6.587 -17.995 1.00 98.75 205 PHE A CA 1
ATOM 1498 C C . PHE A 1 205 ? 16.689 -7.131 -18.279 1.00 98.75 205 PHE A C 1
ATOM 1500 O O . PHE A 1 205 ? 15.950 -7.467 -17.356 1.00 98.75 205 PHE A O 1
ATOM 1507 N N . VAL A 1 206 ? 16.347 -7.245 -19.562 1.00 98.81 206 VAL A N 1
ATOM 1508 C CA . VAL A 1 206 ? 15.017 -7.683 -19.991 1.00 98.81 206 VAL A CA 1
ATOM 1509 C C . VAL A 1 206 ? 15.113 -8.839 -20.978 1.00 98.81 206 VAL A C 1
ATOM 1511 O O . VAL A 1 206 ? 15.639 -8.685 -22.086 1.00 98.81 206 VAL A O 1
ATOM 1514 N N . VAL A 1 207 ? 14.592 -9.995 -20.571 1.00 98.69 207 VAL A N 1
ATOM 1515 C CA . VAL A 1 207 ? 14.393 -11.168 -21.436 1.00 98.69 207 VAL A CA 1
ATOM 1516 C C . VAL A 1 207 ? 12.975 -11.177 -22.013 1.00 98.69 207 VAL A C 1
ATOM 1518 O O . VAL A 1 207 ? 12.109 -10.418 -21.579 1.00 98.69 207 VAL A O 1
ATOM 1521 N N . ALA A 1 208 ? 12.738 -12.006 -23.026 1.00 98.19 208 ALA A N 1
ATOM 1522 C CA . ALA A 1 208 ? 11.502 -12.005 -23.800 1.00 98.19 208 ALA A CA 1
ATOM 1523 C C . ALA A 1 208 ? 10.781 -13.357 -23.743 1.00 98.19 208 ALA A C 1
ATOM 1525 O O . ALA A 1 208 ? 11.381 -14.386 -24.055 1.00 98.19 208 ALA A O 1
ATOM 1526 N N . ILE A 1 209 ? 9.479 -13.343 -23.446 1.00 97.62 209 ILE A N 1
ATOM 1527 C CA . ILE A 1 209 ? 8.586 -14.504 -23.626 1.00 97.62 209 ILE A CA 1
ATOM 1528 C C . ILE A 1 209 ? 7.873 -14.477 -24.974 1.00 97.62 209 ILE A C 1
ATOM 1530 O O . ILE A 1 209 ? 7.700 -13.418 -25.580 1.00 97.62 209 ILE A O 1
ATOM 1534 N N . ASP A 1 210 ? 7.444 -15.645 -25.442 1.00 94.94 210 ASP A N 1
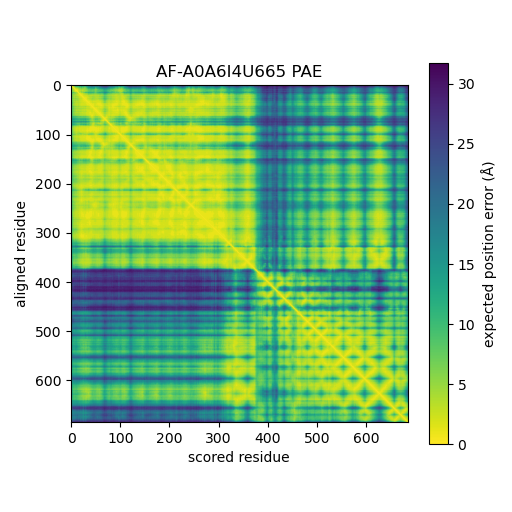ATOM 1535 C CA . ASP A 1 210 ? 6.538 -15.753 -26.583 1.00 94.94 210 ASP A CA 1
ATOM 1536 C C . ASP A 1 210 ? 5.106 -15.389 -26.146 1.00 94.94 210 ASP A C 1
ATOM 1538 O O . ASP A 1 210 ? 4.531 -16.111 -25.326 1.00 94.94 210 ASP A O 1
ATOM 1542 N N . PRO A 1 211 ? 4.492 -14.317 -26.689 1.00 89.75 211 PRO A N 1
ATOM 1543 C CA . PRO A 1 211 ? 3.118 -13.948 -26.344 1.00 89.75 211 PRO A CA 1
ATOM 1544 C C . PRO A 1 211 ? 2.067 -15.002 -26.703 1.00 89.75 211 PRO A C 1
ATOM 1546 O O . PRO A 1 211 ? 0.944 -14.922 -26.218 1.00 89.75 211 PRO A O 1
ATOM 1549 N N . ASN A 1 212 ? 2.393 -15.965 -27.570 1.00 87.81 212 ASN A N 1
ATOM 1550 C CA . ASN A 1 212 ? 1.463 -17.022 -27.972 1.00 87.81 212 ASN A CA 1
ATOM 1551 C C . ASN A 1 212 ? 1.529 -18.249 -27.052 1.00 87.81 212 ASN A C 1
ATOM 1553 O O . ASN A 1 212 ? 0.776 -19.203 -27.251 1.00 87.81 212 ASN A O 1
ATOM 1557 N N . SER A 1 213 ? 2.441 -18.255 -26.079 1.00 86.31 213 SER A N 1
ATOM 1558 C CA . SER A 1 213 ? 2.569 -19.346 -25.122 1.00 86.31 213 SER A CA 1
ATOM 1559 C C . SER A 1 213 ? 1.592 -19.166 -23.964 1.00 86.31 213 SER A C 1
ATOM 1561 O O . SER A 1 213 ? 1.599 -18.134 -23.296 1.00 86.31 213 SER A O 1
ATOM 1563 N N . SER A 1 214 ? 0.792 -20.196 -23.681 1.00 81.69 214 SER A N 1
ATOM 1564 C CA . SER A 1 214 ? -0.074 -20.230 -22.494 1.00 81.69 214 SER A CA 1
ATOM 1565 C C . SER A 1 214 ? 0.707 -20.333 -21.183 1.00 81.69 214 SER A C 1
ATOM 1567 O O . SER A 1 214 ? 0.175 -19.987 -20.133 1.00 81.69 214 SER A O 1
ATOM 1569 N N . ASP A 1 215 ? 1.959 -20.791 -21.254 1.00 86.81 215 ASP A N 1
ATOM 1570 C CA . ASP A 1 215 ? 2.779 -21.153 -20.096 1.00 86.81 215 ASP A CA 1
ATOM 1571 C C . ASP A 1 215 ? 3.974 -20.194 -19.931 1.00 86.81 215 ASP A C 1
ATOM 1573 O O . ASP A 1 215 ? 4.990 -20.554 -19.341 1.00 86.81 215 ASP A O 1
ATOM 1577 N N . TYR A 1 216 ? 3.886 -18.983 -20.501 1.00 92.56 216 TYR A N 1
ATOM 1578 C CA . TYR A 1 216 ? 4.938 -17.955 -20.460 1.00 92.56 216 TYR A CA 1
ATOM 1579 C C . TYR A 1 216 ? 6.310 -18.450 -20.945 1.00 92.56 216 TYR A C 1
ATOM 1581 O O . TYR A 1 216 ? 7.350 -18.069 -20.411 1.00 92.56 216 TYR A O 1
ATOM 1589 N N . ALA A 1 217 ? 6.329 -19.315 -21.962 1.00 95.94 217 ALA A N 1
ATOM 1590 C CA . ALA A 1 217 ? 7.580 -19.861 -22.477 1.00 95.94 217 ALA A CA 1
ATOM 1591 C C . ALA A 1 217 ? 8.515 -18.748 -22.976 1.00 95.94 217 ALA A C 1
ATOM 1593 O O . ALA A 1 217 ? 8.099 -17.857 -23.724 1.00 95.94 217 ALA A O 1
ATOM 1594 N N . LEU A 1 218 ? 9.796 -18.839 -22.610 1.00 97.31 218 LEU A N 1
ATOM 1595 C CA . LEU A 1 218 ? 10.843 -17.977 -23.151 1.00 97.31 218 LEU A CA 1
ATOM 1596 C C . LEU A 1 218 ? 10.831 -18.024 -24.690 1.00 97.31 218 LEU A C 1
ATOM 1598 O O . LEU A 1 218 ? 10.803 -19.103 -25.290 1.00 97.31 218 LEU A O 1
ATOM 1602 N N . ALA A 1 219 ? 10.882 -16.861 -25.339 1.00 97.06 219 ALA A N 1
ATOM 1603 C CA . ALA A 1 219 ? 10.969 -16.782 -26.789 1.00 97.06 219 ALA A CA 1
ATOM 1604 C C . ALA A 1 219 ? 12.251 -17.475 -27.271 1.00 97.06 219 ALA A C 1
ATOM 1606 O O . ALA A 1 219 ? 13.322 -17.283 -26.697 1.00 97.06 219 ALA A O 1
ATOM 1607 N N . GLY A 1 220 ? 12.166 -18.254 -28.354 1.00 96.25 220 GLY A N 1
ATOM 1608 C CA . GLY A 1 220 ? 13.268 -19.119 -28.795 1.00 96.25 220 GLY A CA 1
ATOM 1609 C C . GLY A 1 220 ? 14.588 -18.393 -29.080 1.00 96.25 220 GLY A C 1
ATOM 1610 O O . GLY A 1 220 ? 15.648 -18.997 -28.940 1.00 96.25 220 GLY A O 1
ATOM 1611 N N . TYR A 1 221 ? 14.537 -17.105 -29.431 1.00 95.94 221 TYR A N 1
ATOM 1612 C CA . TYR A 1 221 ? 15.710 -16.248 -29.632 1.00 95.94 221 TYR A CA 1
ATOM 1613 C C . TYR A 1 221 ? 16.236 -15.610 -28.340 1.00 95.94 221 TYR A C 1
ATOM 1615 O O . TYR A 1 221 ? 17.386 -15.185 -28.314 1.00 95.94 221 TYR A O 1
ATOM 1623 N N . SER A 1 222 ? 15.434 -15.493 -27.279 1.00 98.06 222 SER A N 1
ATOM 1624 C CA . SER A 1 222 ? 15.813 -14.709 -26.103 1.00 98.06 222 SER A CA 1
ATOM 1625 C C . SER A 1 222 ? 17.020 -15.327 -25.412 1.00 98.06 222 SER A C 1
ATOM 1627 O O . SER A 1 222 ? 17.052 -16.519 -25.099 1.00 98.06 222 SER A O 1
ATOM 1629 N N . ASN A 1 223 ? 18.001 -14.488 -25.104 1.00 98.31 223 ASN A N 1
ATOM 1630 C CA . ASN A 1 223 ? 18.971 -14.807 -24.073 1.00 98.31 223 ASN A CA 1
ATOM 1631 C C . ASN A 1 223 ? 18.254 -14.978 -22.722 1.00 98.31 223 ASN A C 1
ATOM 1633 O O . ASN A 1 223 ? 17.161 -14.446 -22.511 1.00 98.31 223 ASN A O 1
ATOM 1637 N N . ARG A 1 224 ? 18.876 -15.731 -21.816 1.00 98.50 224 ARG A N 1
ATOM 1638 C CA . ARG A 1 224 ? 18.411 -15.955 -20.438 1.00 98.50 224 ARG A CA 1
ATOM 1639 C C . ARG A 1 224 ? 19.035 -14.944 -19.484 1.00 98.50 224 ARG A C 1
ATOM 1641 O O . ARG A 1 224 ? 20.092 -14.406 -19.800 1.00 98.50 224 ARG A O 1
ATOM 1648 N N . CYS A 1 225 ? 18.430 -14.733 -18.317 1.00 98.38 225 CYS A N 1
ATOM 1649 C CA . CYS A 1 225 ? 18.942 -13.816 -17.296 1.00 98.38 225 CYS A CA 1
ATOM 1650 C C . CYS A 1 225 ? 20.314 -14.220 -16.720 1.00 98.38 225 CYS A C 1
ATOM 1652 O O . CYS A 1 225 ? 21.143 -13.357 -16.427 1.00 98.38 225 CYS A O 1
ATOM 1654 N N . GLY A 1 226 ? 20.583 -15.520 -16.593 1.00 97.81 226 GLY A N 1
ATOM 1655 C CA . GLY A 1 226 ? 21.869 -16.091 -16.202 1.00 97.81 226 GLY A CA 1
ATOM 1656 C C . GLY A 1 226 ? 22.491 -15.432 -14.970 1.00 97.81 226 GLY A C 1
ATOM 1657 O O . GLY A 1 226 ? 21.841 -15.234 -13.947 1.00 97.81 226 GLY A O 1
ATOM 1658 N N . ALA A 1 227 ? 23.761 -15.047 -15.084 1.00 95.62 227 ALA A N 1
ATOM 1659 C CA . ALA A 1 227 ? 24.521 -14.368 -14.037 1.00 95.62 227 ALA A CA 1
ATOM 1660 C C . ALA A 1 227 ? 23.936 -13.003 -13.620 1.00 95.62 227 ALA A C 1
ATOM 1662 O O . ALA A 1 227 ? 24.277 -12.500 -12.553 1.00 95.62 227 ALA A O 1
ATOM 1663 N N . ALA A 1 228 ? 23.055 -12.414 -14.432 1.00 97.44 228 ALA A N 1
ATOM 1664 C CA . ALA A 1 228 ? 22.391 -11.147 -14.148 1.00 97.44 228 ALA A CA 1
ATOM 1665 C C . ALA A 1 228 ? 20.993 -11.314 -13.522 1.00 97.44 228 ALA A C 1
ATOM 1667 O O . ALA A 1 228 ? 20.277 -10.324 -13.391 1.00 97.44 228 ALA A O 1
ATOM 1668 N N . MET A 1 229 ? 20.591 -12.530 -13.119 1.00 98.12 229 MET A N 1
ATOM 1669 C CA . MET A 1 229 ? 19.242 -12.833 -12.603 1.00 98.12 229 MET A CA 1
ATOM 1670 C C . MET A 1 229 ? 18.751 -11.900 -11.489 1.00 98.12 229 MET A C 1
ATOM 1672 O O . MET A 1 229 ? 17.578 -11.543 -11.469 1.00 98.12 229 MET A O 1
ATOM 1676 N N . SER A 1 230 ? 19.640 -11.416 -10.616 1.00 97.94 230 SER A N 1
ATOM 1677 C CA . SER A 1 230 ? 19.274 -10.486 -9.539 1.00 97.94 230 SER A CA 1
ATOM 1678 C C . SER A 1 230 ? 18.814 -9.110 -10.034 1.00 97.94 230 SER A C 1
ATOM 1680 O O . SER A 1 230 ? 18.138 -8.403 -9.288 1.00 97.94 230 SER A O 1
ATOM 1682 N N . ARG A 1 231 ? 19.162 -8.734 -11.269 1.00 98.38 231 ARG A N 1
ATOM 1683 C CA . ARG A 1 231 ? 18.831 -7.466 -11.937 1.00 98.38 231 ARG A CA 1
ATOM 1684 C C . ARG A 1 231 ? 18.173 -7.721 -13.293 1.00 98.38 231 ARG A C 1
ATOM 1686 O O . ARG A 1 231 ? 18.445 -7.008 -14.256 1.00 98.38 231 ARG A O 1
ATOM 1693 N N . CYS A 1 232 ? 17.351 -8.761 -13.387 1.00 98.81 232 CYS A N 1
ATOM 1694 C CA . CYS A 1 232 ? 16.714 -9.172 -14.629 1.00 98.81 232 CYS A CA 1
ATOM 1695 C C . CYS A 1 232 ? 15.219 -9.416 -14.428 1.00 98.81 232 CYS A C 1
ATOM 1697 O O . CYS A 1 232 ? 14.812 -9.981 -13.414 1.00 98.81 232 CYS A O 1
ATOM 1699 N N . VAL A 1 233 ? 14.423 -8.997 -15.405 1.00 98.81 233 VAL A N 1
ATOM 1700 C CA . VAL A 1 233 ? 12.983 -9.260 -15.495 1.00 98.81 233 VAL A CA 1
ATOM 1701 C C . VAL A 1 233 ? 12.632 -9.732 -16.897 1.00 98.81 233 VAL A C 1
ATOM 1703 O O . VAL A 1 233 ? 13.430 -9.661 -17.833 1.00 98.81 233 VAL A O 1
ATOM 1706 N N . THR A 1 234 ? 11.403 -10.189 -17.049 1.00 98.69 234 THR A N 1
ATOM 1707 C CA . THR A 1 234 ? 10.853 -10.684 -18.299 1.00 98.69 234 THR A CA 1
ATOM 1708 C C . THR A 1 234 ? 9.783 -9.725 -18.815 1.00 98.69 234 THR A C 1
ATOM 1710 O O . THR A 1 234 ? 8.930 -9.266 -18.059 1.00 98.69 234 THR A O 1
ATOM 1713 N N . GLY A 1 235 ? 9.817 -9.424 -20.112 1.00 97.62 235 GLY A N 1
ATOM 1714 C CA . GLY A 1 235 ? 8.752 -8.717 -20.827 1.00 97.62 235 GLY A CA 1
ATOM 1715 C C . GLY A 1 235 ? 8.241 -9.534 -22.012 1.00 97.62 235 GLY A C 1
ATOM 1716 O O . GLY A 1 235 ? 8.738 -10.627 -22.304 1.00 97.62 235 GLY A O 1
ATOM 1717 N N . VAL A 1 236 ? 7.251 -9.009 -22.731 1.00 97.06 236 VAL A N 1
ATOM 1718 C CA . VAL A 1 236 ? 6.662 -9.721 -23.868 1.00 97.06 236 VAL A CA 1
ATOM 1719 C C . VAL A 1 236 ? 7.521 -9.520 -25.109 1.00 97.06 236 VAL A C 1
ATOM 1721 O O . VAL A 1 236 ? 7.793 -8.399 -25.525 1.00 97.06 236 VAL A O 1
ATOM 1724 N N . GLY A 1 237 ? 7.950 -10.616 -25.727 1.00 95.31 237 GLY A N 1
ATOM 1725 C CA . GLY A 1 237 ? 8.929 -10.598 -26.808 1.00 95.31 237 GLY A CA 1
ATOM 1726 C C . GLY A 1 237 ? 8.427 -10.067 -28.139 1.00 95.31 237 GLY A C 1
ATOM 1727 O O . GLY A 1 237 ? 9.222 -9.941 -29.065 1.00 95.31 237 GLY A O 1
ATOM 1728 N N . THR A 1 238 ? 7.131 -9.812 -28.294 1.00 93.94 238 THR A N 1
ATOM 1729 C CA . THR A 1 238 ? 6.570 -9.296 -29.541 1.00 93.94 238 THR A CA 1
ATOM 1730 C C . THR A 1 238 ? 5.437 -8.322 -29.269 1.00 93.94 238 THR A C 1
ATOM 1732 O O . THR A 1 238 ? 4.515 -8.642 -28.522 1.00 93.94 238 THR A O 1
ATOM 1735 N N . SER A 1 239 ? 5.497 -7.172 -29.932 1.00 91.81 239 SER A N 1
ATOM 1736 C CA . SER A 1 239 ? 4.495 -6.109 -29.863 1.00 91.81 239 SER A CA 1
ATOM 1737 C C . SER A 1 239 ? 4.132 -5.654 -31.272 1.00 91.81 239 SER A C 1
ATOM 1739 O O . SER A 1 239 ? 4.926 -5.791 -32.208 1.00 91.81 239 SER A O 1
ATOM 1741 N N . VAL A 1 240 ? 2.924 -5.125 -31.426 1.00 92.12 240 VAL A N 1
ATOM 1742 C CA . VAL A 1 240 ? 2.590 -4.307 -32.590 1.00 92.12 240 VAL A CA 1
ATOM 1743 C C . VAL A 1 240 ? 3.108 -2.887 -32.304 1.00 92.12 240 VAL A C 1
ATOM 1745 O O . VAL A 1 240 ? 3.344 -2.508 -31.159 1.00 92.12 240 VAL A O 1
ATOM 1748 N N . THR A 1 241 ? 3.496 -2.152 -33.335 1.00 93.12 241 THR A N 1
ATOM 1749 C CA . THR A 1 241 ? 4.181 -0.858 -33.195 1.00 93.12 241 THR A CA 1
ATOM 1750 C C . THR A 1 241 ? 4.140 -0.103 -34.524 1.00 93.12 241 THR A C 1
ATOM 1752 O O . THR A 1 241 ? 3.588 -0.610 -35.499 1.00 93.12 241 THR A O 1
ATOM 1755 N N . THR A 1 242 ? 4.731 1.088 -34.580 1.00 92.94 242 THR A N 1
ATOM 1756 C CA . THR A 1 242 ? 4.851 1.907 -35.790 1.00 92.94 242 THR A CA 1
ATOM 1757 C C . THR A 1 242 ? 6.311 1.964 -36.257 1.00 92.94 242 THR A C 1
ATOM 1759 O O . THR A 1 242 ? 7.215 2.269 -35.476 1.00 92.94 242 THR A O 1
ATOM 1762 N N . ASP A 1 243 ? 6.561 1.639 -37.529 1.00 92.81 243 ASP A N 1
ATOM 1763 C CA . ASP A 1 243 ? 7.890 1.702 -38.153 1.00 92.81 243 ASP A CA 1
ATOM 1764 C C . ASP A 1 243 ? 8.294 3.135 -38.555 1.00 92.81 243 ASP A C 1
ATOM 1766 O O . ASP A 1 243 ? 7.481 4.054 -38.525 1.00 92.81 243 ASP A O 1
ATOM 1770 N N . ALA A 1 244 ? 9.545 3.348 -38.984 1.00 92.94 244 ALA A N 1
ATOM 1771 C CA . ALA A 1 244 ? 10.020 4.677 -39.414 1.00 92.94 244 ALA A CA 1
ATOM 1772 C C . ALA A 1 244 ? 9.346 5.219 -40.693 1.00 92.94 244 ALA A C 1
ATOM 1774 O O . ALA A 1 244 ? 9.587 6.356 -41.084 1.00 92.94 244 ALA A O 1
ATOM 1775 N N . SER A 1 245 ? 8.524 4.424 -41.380 1.00 92.38 245 SER A N 1
ATOM 1776 C CA . SER A 1 245 ? 7.697 4.888 -42.500 1.00 92.38 245 SER A CA 1
ATOM 1777 C C . SER A 1 245 ? 6.269 5.244 -42.069 1.00 92.38 245 SER A C 1
ATOM 1779 O O . SER A 1 245 ? 5.482 5.673 -42.914 1.00 92.38 245 SER A O 1
ATOM 1781 N N . GLY A 1 246 ? 5.934 5.088 -40.785 1.00 89.62 246 GLY A N 1
ATOM 1782 C CA . GLY A 1 246 ? 4.600 5.327 -40.239 1.00 89.62 246 GLY A CA 1
ATOM 1783 C C . GLY A 1 246 ? 3.631 4.156 -40.421 1.00 89.62 246 GLY A C 1
ATOM 1784 O O . GLY A 1 246 ? 2.430 4.341 -40.243 1.00 89.62 246 GLY A O 1
ATOM 1785 N N . ASN A 1 247 ? 4.109 2.963 -40.794 1.00 92.44 247 ASN A N 1
ATOM 1786 C CA . ASN A 1 247 ? 3.250 1.791 -40.951 1.00 92.44 247 ASN A CA 1
ATOM 1787 C C . ASN A 1 247 ? 3.175 0.984 -39.657 1.00 92.44 247 ASN A C 1
ATOM 1789 O O . ASN A 1 247 ? 4.171 0.824 -38.950 1.00 92.44 247 ASN A O 1
ATOM 1793 N N . ILE A 1 248 ? 2.009 0.386 -39.414 1.00 92.12 248 ILE A N 1
ATOM 1794 C CA . ILE A 1 248 ? 1.844 -0.612 -38.359 1.00 92.12 248 ILE A CA 1
ATOM 1795 C C . ILE A 1 248 ? 2.685 -1.844 -38.708 1.00 92.12 248 ILE A C 1
ATOM 1797 O O . ILE A 1 248 ? 2.544 -2.431 -39.785 1.00 92.12 248 ILE A O 1
ATOM 1801 N N . ALA A 1 249 ? 3.543 -2.250 -37.781 1.00 92.31 249 ALA A N 1
ATOM 1802 C CA . ALA A 1 249 ? 4.467 -3.358 -37.930 1.00 92.31 249 ALA A CA 1
ATOM 1803 C C . ALA A 1 249 ? 4.439 -4.270 -36.700 1.00 92.31 249 ALA A C 1
ATOM 1805 O O . ALA A 1 249 ? 4.176 -3.845 -35.577 1.00 92.31 249 ALA A O 1
ATOM 1806 N N . LYS A 1 250 ? 4.744 -5.551 -36.919 1.00 93.00 250 LYS A N 1
ATOM 1807 C CA . LYS A 1 250 ? 4.986 -6.516 -35.844 1.00 93.00 250 LYS A CA 1
ATOM 1808 C C . LYS A 1 250 ? 6.480 -6.537 -35.538 1.00 93.00 250 LYS A C 1
ATOM 1810 O O . LYS A 1 250 ? 7.274 -6.886 -36.410 1.00 93.00 250 LYS A O 1
ATOM 1815 N N . PHE A 1 251 ? 6.846 -6.222 -34.302 1.00 94.44 251 PHE A N 1
ATOM 1816 C CA . PHE A 1 251 ? 8.230 -6.134 -33.853 1.00 94.44 251 PHE A CA 1
ATOM 1817 C C . PHE A 1 251 ? 8.528 -7.207 -32.809 1.00 94.44 251 PHE A C 1
ATOM 1819 O O . PHE A 1 251 ? 7.839 -7.298 -31.794 1.00 94.44 251 PHE A O 1
ATOM 1826 N N . SER A 1 252 ? 9.547 -8.030 -33.065 1.00 95.12 252 SER A N 1
ATOM 1827 C CA . SER A 1 252 ? 9.916 -9.171 -32.221 1.00 95.12 252 SER A CA 1
ATOM 1828 C C . SER A 1 252 ? 11.379 -9.094 -31.791 1.00 95.12 252 SER A C 1
ATOM 1830 O O . SER A 1 252 ? 12.263 -8.837 -32.605 1.00 95.12 252 SER A O 1
ATOM 1832 N N . GLY A 1 253 ? 11.639 -9.367 -30.516 1.00 95.94 253 GLY A N 1
ATOM 1833 C CA . GLY A 1 253 ? 12.976 -9.390 -29.926 1.00 95.94 253 GLY A CA 1
ATOM 1834 C C . GLY A 1 253 ? 12.945 -9.058 -28.436 1.00 95.94 253 GLY A C 1
ATOM 1835 O O . GLY A 1 253 ? 11.943 -8.565 -27.921 1.00 95.94 253 GLY A O 1
ATOM 1836 N N . THR A 1 254 ? 14.065 -9.231 -27.733 1.00 97.25 254 THR A N 1
ATOM 1837 C CA . THR A 1 254 ? 14.243 -8.599 -26.410 1.00 97.25 254 THR A CA 1
ATOM 1838 C C . THR A 1 254 ? 14.154 -7.069 -26.498 1.00 97.25 254 THR A C 1
ATOM 1840 O O . THR A 1 254 ? 13.814 -6.417 -25.517 1.00 97.25 254 THR A O 1
ATOM 1843 N N . SER A 1 255 ? 14.377 -6.506 -27.692 1.00 96.38 255 SER A N 1
ATOM 1844 C CA . SER A 1 255 ? 14.134 -5.101 -28.039 1.00 96.38 255 SER A CA 1
ATOM 1845 C C . SER A 1 255 ? 12.655 -4.702 -28.056 1.00 96.38 255 SER A C 1
ATOM 1847 O O . SER A 1 255 ? 12.365 -3.521 -27.948 1.00 96.38 255 SER A O 1
ATOM 1849 N N . ALA A 1 256 ? 11.714 -5.648 -28.171 1.00 96.81 256 ALA A N 1
ATOM 1850 C CA . ALA A 1 256 ? 10.282 -5.378 -27.996 1.00 96.81 256 ALA A CA 1
ATOM 1851 C C . ALA A 1 256 ? 9.856 -5.471 -26.517 1.00 96.81 256 ALA A C 1
ATOM 1853 O O . ALA A 1 256 ? 8.920 -4.797 -26.096 1.00 96.81 256 ALA A O 1
ATOM 1854 N N . ALA A 1 257 ? 10.572 -6.272 -25.719 1.00 97.88 257 ALA A N 1
ATOM 1855 C CA . ALA A 1 257 ? 10.311 -6.454 -24.292 1.00 97.88 257 ALA A CA 1
ATOM 1856 C C . ALA A 1 257 ? 10.858 -5.296 -23.435 1.00 97.88 257 ALA A C 1
ATOM 1858 O O . ALA A 1 257 ? 10.150 -4.776 -22.576 1.00 97.88 257 ALA A O 1
ATOM 1859 N N . ALA A 1 258 ? 12.101 -4.860 -23.675 1.00 98.62 258 ALA A N 1
ATOM 1860 C CA . ALA A 1 258 ? 12.741 -3.760 -22.942 1.00 98.62 258 ALA A CA 1
ATOM 1861 C C . ALA A 1 258 ? 11.914 -2.452 -22.883 1.00 98.62 258 ALA A C 1
ATOM 1863 O O . ALA A 1 258 ? 11.719 -1.943 -21.775 1.00 98.62 258 ALA A O 1
ATOM 1864 N N . PRO A 1 259 ? 11.341 -1.941 -23.994 1.00 98.44 259 PRO A N 1
ATOM 1865 C CA . PRO A 1 259 ? 10.532 -0.724 -23.955 1.00 98.44 259 PRO A CA 1
ATOM 1866 C C . PRO A 1 259 ? 9.254 -0.857 -23.117 1.00 98.44 259 PRO A C 1
ATOM 1868 O O . PRO A 1 259 ? 8.817 0.134 -22.540 1.00 98.44 259 PRO A O 1
ATOM 1871 N N . GLN A 1 260 ? 8.682 -2.057 -22.958 1.00 98.25 260 GLN A N 1
ATOM 1872 C CA . GLN A 1 260 ? 7.541 -2.263 -22.050 1.00 98.25 260 GLN A CA 1
ATOM 1873 C C . GLN A 1 260 ? 7.949 -2.028 -20.590 1.00 98.25 260 GLN A C 1
ATOM 1875 O O . GLN A 1 260 ? 7.223 -1.393 -19.827 1.00 98.25 260 GLN A O 1
ATOM 1880 N N . VAL A 1 261 ? 9.146 -2.486 -20.207 1.00 98.75 261 VAL A N 1
ATOM 1881 C CA . VAL A 1 261 ? 9.714 -2.253 -18.871 1.00 98.75 261 VAL A CA 1
ATOM 1882 C C . VAL A 1 261 ? 10.041 -0.769 -18.677 1.00 98.75 261 VAL A C 1
ATOM 1884 O O . VAL A 1 261 ? 9.801 -0.221 -17.602 1.00 98.75 261 VAL A O 1
ATOM 1887 N N . SER A 1 262 ? 10.539 -0.086 -19.715 1.00 98.81 262 SER A N 1
ATOM 1888 C CA . SER A 1 262 ? 10.774 1.366 -19.671 1.00 98.81 262 SER A CA 1
ATOM 1889 C C . SER A 1 262 ? 9.493 2.179 -19.541 1.00 98.81 262 SER A C 1
ATOM 1891 O O . SER A 1 262 ? 9.461 3.127 -18.758 1.00 98.81 262 SER A O 1
ATOM 1893 N N . ALA A 1 263 ? 8.426 1.780 -20.231 1.00 98.50 263 ALA A N 1
ATOM 1894 C CA . ALA A 1 263 ? 7.115 2.386 -20.064 1.00 98.50 263 ALA A CA 1
ATOM 1895 C C . ALA A 1 263 ? 6.573 2.172 -18.644 1.00 98.50 263 ALA A C 1
ATOM 1897 O O . ALA A 1 263 ? 6.130 3.127 -18.014 1.00 98.50 263 ALA A O 1
ATOM 1898 N N . LEU A 1 264 ? 6.691 0.961 -18.086 1.00 98.69 264 LEU A N 1
ATOM 1899 C CA . LEU A 1 264 ? 6.311 0.702 -16.695 1.00 98.69 264 LEU A CA 1
ATOM 1900 C C . LEU A 1 264 ? 7.097 1.583 -15.711 1.00 98.69 264 LEU A C 1
ATOM 1902 O O . LEU A 1 264 ? 6.512 2.162 -14.796 1.00 98.69 264 LEU A O 1
ATOM 1906 N N . ALA A 1 265 ? 8.405 1.745 -15.914 1.00 98.81 265 ALA A N 1
ATOM 1907 C CA . ALA A 1 265 ? 9.202 2.650 -15.095 1.00 98.81 265 ALA A CA 1
ATOM 1908 C C . ALA A 1 265 ? 8.714 4.108 -15.210 1.00 98.81 265 ALA A C 1
ATOM 1910 O O . ALA A 1 265 ? 8.629 4.802 -14.197 1.00 98.81 265 ALA A O 1
ATOM 1911 N N . ALA A 1 266 ? 8.315 4.556 -16.405 1.00 98.69 266 ALA A N 1
ATOM 1912 C CA . ALA A 1 266 ? 7.729 5.880 -16.597 1.00 98.69 266 ALA A CA 1
ATOM 1913 C C . ALA A 1 266 ? 6.386 6.046 -15.865 1.00 98.69 266 ALA A C 1
ATOM 1915 O O . ALA A 1 266 ? 6.177 7.054 -15.193 1.00 98.69 266 ALA A O 1
ATOM 1916 N N . LEU A 1 267 ? 5.509 5.040 -15.905 1.00 98.56 267 LEU A N 1
ATOM 1917 C CA . LEU A 1 267 ? 4.244 5.038 -15.157 1.00 98.56 267 LEU A CA 1
ATOM 1918 C C . LEU A 1 267 ? 4.475 5.132 -13.638 1.00 98.56 267 LEU A C 1
ATOM 1920 O O . LEU A 1 267 ? 3.781 5.874 -12.940 1.00 98.56 267 LEU A O 1
ATOM 1924 N N . ILE A 1 268 ? 5.483 4.420 -13.119 1.00 98.56 268 ILE A N 1
ATOM 1925 C CA . ILE A 1 268 ? 5.886 4.496 -11.708 1.00 98.56 268 ILE A CA 1
ATOM 1926 C C . ILE A 1 268 ? 6.361 5.914 -11.361 1.00 98.56 268 ILE A C 1
ATOM 1928 O O . ILE A 1 268 ? 5.910 6.475 -10.363 1.00 98.56 268 ILE A O 1
ATOM 1932 N N . LEU A 1 269 ? 7.235 6.512 -12.177 1.00 98.25 269 LEU A N 1
ATOM 1933 C CA . LEU A 1 269 ? 7.781 7.850 -11.922 1.00 98.25 269 LEU A CA 1
ATOM 1934 C C . LEU A 1 269 ? 6.743 8.969 -12.073 1.00 98.25 269 LEU A C 1
ATOM 1936 O O . LEU A 1 269 ? 6.819 9.959 -11.349 1.00 98.25 269 LEU A O 1
ATOM 1940 N N . GLN A 1 270 ? 5.744 8.811 -12.946 1.00 97.31 270 GLN A N 1
ATOM 1941 C CA . GLN A 1 270 ? 4.612 9.737 -13.020 1.00 97.31 270 GLN A CA 1
ATOM 1942 C C . GLN A 1 270 ? 3.825 9.720 -11.707 1.00 97.31 270 GLN A C 1
ATOM 1944 O O . GLN A 1 270 ? 3.495 10.769 -11.151 1.00 97.31 270 GLN A O 1
ATOM 1949 N N . LYS A 1 271 ? 3.505 8.520 -11.213 1.00 95.19 271 LYS A N 1
ATOM 1950 C CA . LYS A 1 271 ? 2.697 8.351 -10.004 1.00 95.19 271 LYS A CA 1
ATOM 1951 C C . LYS A 1 271 ? 3.459 8.751 -8.737 1.00 95.19 271 LYS A C 1
ATOM 1953 O O . LYS A 1 271 ? 2.849 9.273 -7.803 1.00 95.19 271 LYS A O 1
ATOM 1958 N N . TRP A 1 272 ? 4.776 8.539 -8.714 1.00 96.00 272 TRP A N 1
ATOM 1959 C CA . TRP A 1 272 ? 5.654 8.853 -7.587 1.00 96.00 272 TRP A CA 1
ATOM 1960 C C . TRP A 1 272 ? 6.915 9.606 -8.034 1.00 96.00 272 TRP A C 1
ATOM 1962 O O . TRP A 1 272 ? 8.003 9.026 -8.070 1.00 96.00 272 TRP A O 1
ATOM 1972 N N . PRO A 1 273 ? 6.811 10.919 -8.310 1.00 95.00 273 PRO A N 1
ATOM 1973 C CA . PRO A 1 273 ? 7.931 11.729 -8.796 1.00 95.00 273 PRO A CA 1
ATOM 1974 C C . PRO A 1 273 ? 9.047 11.931 -7.756 1.00 95.00 273 PRO A C 1
ATOM 1976 O O . PRO A 1 273 ? 10.096 12.491 -8.067 1.00 95.00 273 PRO A O 1
ATOM 1979 N N . GLN A 1 274 ? 8.841 11.504 -6.505 1.00 93.62 274 GLN A N 1
ATOM 1980 C CA . GLN A 1 274 ? 9.895 11.459 -5.492 1.00 93.62 274 GLN A CA 1
ATOM 1981 C C . GLN A 1 274 ? 10.908 10.325 -5.705 1.00 93.62 274 GLN A C 1
ATOM 1983 O O . GLN A 1 274 ? 11.979 10.371 -5.095 1.00 93.62 274 GLN A O 1
ATOM 1988 N N . LEU A 1 275 ? 10.562 9.312 -6.506 1.00 96.56 275 LEU A N 1
ATOM 1989 C CA . LEU A 1 275 ? 11.406 8.152 -6.768 1.00 96.56 275 LEU A CA 1
ATOM 1990 C C . LEU A 1 275 ? 12.473 8.451 -7.823 1.00 96.56 275 LEU A C 1
ATOM 1992 O O . LEU A 1 275 ? 12.287 9.270 -8.722 1.00 96.56 275 LEU A O 1
ATOM 1996 N N . THR A 1 276 ? 13.595 7.748 -7.720 1.00 97.69 276 THR A N 1
ATOM 1997 C CA . THR A 1 276 ? 14.609 7.676 -8.774 1.00 97.69 276 THR A CA 1
ATOM 1998 C C . THR A 1 276 ? 14.274 6.567 -9.778 1.00 97.69 276 THR A C 1
ATOM 2000 O O . THR A 1 276 ? 13.437 5.701 -9.517 1.00 97.69 276 THR A O 1
ATOM 2003 N N . GLY A 1 277 ? 14.955 6.539 -10.924 1.00 98.25 277 GLY A N 1
ATOM 2004 C CA . GLY A 1 277 ? 14.875 5.410 -11.851 1.00 98.25 277 GLY A CA 1
ATOM 2005 C C . GLY A 1 277 ? 15.302 4.095 -11.193 1.00 98.25 277 GLY A C 1
ATOM 2006 O O . GLY A 1 277 ? 14.673 3.065 -11.418 1.00 98.25 277 GLY A O 1
ATOM 2007 N N . VAL A 1 278 ? 16.315 4.127 -10.320 1.00 98.25 278 VAL A N 1
ATOM 2008 C CA . VAL A 1 278 ? 16.750 2.954 -9.539 1.00 98.25 278 VAL A CA 1
ATOM 2009 C C . VAL A 1 278 ? 15.627 2.436 -8.638 1.00 98.25 278 VAL A C 1
ATOM 2011 O O . VAL A 1 278 ? 15.366 1.231 -8.618 1.00 98.25 278 VAL A O 1
ATOM 2014 N N . ASP A 1 279 ? 14.921 3.334 -7.944 1.00 98.25 279 ASP A N 1
ATOM 2015 C CA . ASP A 1 279 ? 13.771 2.968 -7.111 1.00 98.25 279 ASP A CA 1
ATOM 2016 C C . ASP A 1 279 ? 12.653 2.340 -7.953 1.00 98.25 279 ASP A C 1
ATOM 2018 O O . ASP A 1 279 ? 12.094 1.314 -7.563 1.00 98.25 279 ASP A O 1
ATOM 2022 N N . ALA A 1 280 ? 12.372 2.896 -9.138 1.00 98.50 280 ALA A N 1
ATOM 2023 C CA . ALA A 1 280 ? 11.415 2.309 -10.074 1.00 98.50 280 ALA A CA 1
ATOM 2024 C C . ALA A 1 280 ? 11.840 0.898 -10.517 1.00 98.50 280 ALA A C 1
ATOM 2026 O O . ALA A 1 280 ? 11.020 -0.017 -10.522 1.00 98.50 280 ALA A O 1
ATOM 2027 N N . GLY A 1 281 ? 13.127 0.682 -10.803 1.00 98.50 281 GLY A N 1
ATOM 2028 C CA . GLY A 1 281 ? 13.666 -0.646 -11.108 1.00 98.50 281 GLY A CA 1
ATOM 2029 C C . GLY A 1 281 ? 13.491 -1.641 -9.958 1.00 98.50 281 GLY A C 1
ATOM 2030 O O . GLY A 1 281 ? 13.123 -2.790 -10.189 1.00 98.50 281 GLY A O 1
ATOM 2031 N N . ASN A 1 282 ? 13.691 -1.202 -8.713 1.00 98.31 282 ASN A N 1
ATOM 2032 C CA . ASN A 1 282 ? 13.493 -2.037 -7.526 1.00 98.31 282 ASN A CA 1
ATOM 2033 C C . ASN A 1 282 ? 12.016 -2.400 -7.305 1.00 98.31 282 ASN A C 1
ATOM 2035 O O . ASN A 1 282 ? 11.724 -3.541 -6.949 1.00 98.31 282 ASN A O 1
ATOM 2039 N N . VAL A 1 283 ? 11.094 -1.467 -7.566 1.00 98.50 283 VAL A N 1
ATOM 2040 C CA . VAL A 1 283 ? 9.648 -1.745 -7.573 1.00 98.50 283 VAL A CA 1
ATOM 2041 C C . VAL A 1 283 ? 9.314 -2.800 -8.626 1.00 98.50 283 VAL A C 1
ATOM 2043 O O . VAL A 1 283 ? 8.624 -3.767 -8.315 1.00 98.50 283 VAL A O 1
ATOM 2046 N N . ILE A 1 284 ? 9.817 -2.648 -9.856 1.00 98.75 284 ILE A N 1
ATOM 2047 C CA . ILE A 1 284 ? 9.556 -3.594 -10.953 1.00 98.75 284 ILE A CA 1
ATOM 2048 C C . ILE A 1 284 ? 10.060 -4.994 -10.590 1.00 98.75 284 ILE A C 1
ATOM 2050 O O . ILE A 1 284 ? 9.316 -5.958 -10.732 1.00 98.75 284 ILE A O 1
ATOM 2054 N N . LEU A 1 285 ? 11.286 -5.107 -10.068 1.00 98.69 285 LEU A N 1
ATOM 2055 C CA . LEU A 1 285 ? 11.851 -6.386 -9.629 1.00 98.69 285 LEU A CA 1
ATOM 2056 C C . LEU A 1 285 ? 10.993 -7.036 -8.534 1.00 98.69 285 LEU A C 1
ATOM 2058 O O . LEU A 1 285 ? 10.677 -8.214 -8.626 1.00 98.69 285 LEU A O 1
ATOM 2062 N N . SER A 1 286 ? 10.554 -6.278 -7.523 1.00 97.81 286 SER A N 1
ATOM 2063 C CA . SER A 1 286 ? 9.814 -6.860 -6.393 1.00 97.81 286 SER A CA 1
ATOM 2064 C C . SER A 1 286 ? 8.357 -7.215 -6.694 1.00 97.81 286 SER A C 1
ATOM 2066 O O . SER A 1 286 ? 7.702 -7.825 -5.850 1.00 97.81 286 SER A O 1
ATOM 2068 N N . THR A 1 287 ? 7.803 -6.700 -7.790 1.00 97.81 287 THR A N 1
ATOM 2069 C CA . THR A 1 287 ? 6.380 -6.844 -8.141 1.00 97.81 287 THR A CA 1
ATOM 2070 C C . THR A 1 287 ? 6.166 -7.647 -9.415 1.00 97.81 287 THR A C 1
ATOM 2072 O O . THR A 1 287 ? 5.019 -7.898 -9.782 1.00 97.81 287 THR A O 1
ATOM 2075 N N . ALA A 1 288 ? 7.252 -8.076 -10.063 1.00 98.00 288 ALA A N 1
ATOM 2076 C CA . ALA A 1 288 ? 7.195 -9.023 -11.157 1.00 98.00 288 ALA A CA 1
ATOM 2077 C C . ALA A 1 288 ? 6.483 -10.310 -10.712 1.00 98.00 288 ALA A C 1
ATOM 2079 O O . ALA A 1 288 ? 6.612 -10.783 -9.580 1.00 98.00 288 ALA A O 1
ATOM 2080 N N . ARG A 1 289 ? 5.686 -10.860 -11.624 1.00 97.19 289 ARG A N 1
ATOM 2081 C CA . ARG A 1 289 ? 5.031 -12.147 -11.462 1.00 97.19 289 ARG A CA 1
ATOM 2082 C C . ARG A 1 289 ? 6.074 -13.238 -11.618 1.00 97.19 289 ARG A C 1
ATOM 2084 O O . ARG A 1 289 ? 6.574 -13.452 -12.722 1.00 97.19 289 ARG A O 1
ATOM 2091 N N . ASP A 1 290 ? 6.320 -13.941 -10.525 1.00 97.12 290 ASP A N 1
ATOM 2092 C CA . ASP A 1 290 ? 7.167 -15.124 -10.506 1.00 97.12 290 ASP A CA 1
ATOM 2093 C C . ASP A 1 290 ? 6.656 -16.172 -11.515 1.00 97.12 290 ASP A C 1
ATOM 2095 O O . ASP A 1 290 ? 5.490 -16.585 -11.471 1.00 97.12 290 ASP A O 1
ATOM 2099 N N . ILE A 1 291 ? 7.511 -16.534 -12.471 1.00 96.38 291 ILE A N 1
ATOM 2100 C CA . ILE A 1 291 ? 7.244 -17.500 -13.540 1.00 96.38 291 ILE A CA 1
ATOM 2101 C C . ILE A 1 291 ? 8.473 -18.389 -13.726 1.00 96.38 291 ILE A C 1
ATOM 2103 O O . ILE A 1 291 ? 9.604 -17.925 -13.655 1.00 96.38 291 ILE A O 1
ATOM 2107 N N . GLY A 1 292 ? 8.251 -19.664 -14.044 1.00 94.56 292 GLY A N 1
ATOM 2108 C CA . GLY A 1 292 ? 9.331 -20.647 -14.103 1.00 94.56 292 GLY A CA 1
ATOM 2109 C C . GLY A 1 292 ? 9.545 -21.325 -12.751 1.00 94.56 292 GLY A C 1
ATOM 2110 O O . GLY A 1 292 ? 8.592 -21.850 -12.176 1.00 94.56 292 GLY A O 1
ATOM 2111 N N . GLU A 1 293 ? 10.797 -21.388 -12.302 1.00 96.00 293 GLU A N 1
ATOM 2112 C CA . GLU A 1 293 ? 11.148 -21.927 -10.981 1.00 96.00 293 GLU A CA 1
ATOM 2113 C C . GLU A 1 293 ? 10.814 -20.906 -9.888 1.00 96.00 293 GLU A C 1
ATOM 2115 O O . GLU A 1 293 ? 10.946 -19.715 -10.123 1.00 96.00 293 GLU A O 1
ATOM 2120 N N . GLU A 1 294 ? 10.417 -21.366 -8.696 1.00 96.44 294 GLU A N 1
ATOM 2121 C CA . GLU A 1 294 ? 10.035 -20.474 -7.590 1.00 96.44 294 GLU A CA 1
ATOM 2122 C C . GLU A 1 294 ? 11.193 -19.547 -7.171 1.00 96.44 294 GLU A C 1
ATOM 2124 O O . GLU A 1 294 ? 12.289 -20.003 -6.821 1.00 96.44 294 GLU A O 1
ATOM 2129 N N . GLY A 1 295 ? 10.914 -18.244 -7.123 1.00 96.69 295 GLY A N 1
ATOM 2130 C CA . GLY A 1 295 ? 11.864 -17.199 -6.762 1.00 96.69 295 GLY A CA 1
ATOM 2131 C C . GLY A 1 295 ? 12.728 -16.718 -7.930 1.00 96.69 295 GLY A C 1
ATOM 2132 O O . GLY A 1 295 ? 12.431 -16.921 -9.097 1.00 96.69 295 GLY A O 1
ATOM 2133 N N . VAL A 1 296 ? 13.824 -16.020 -7.613 1.00 98.38 296 VAL A N 1
ATOM 2134 C CA . VAL A 1 296 ? 14.697 -15.449 -8.652 1.00 98.38 296 VAL A CA 1
ATOM 2135 C C . VAL A 1 296 ? 15.486 -16.551 -9.357 1.00 98.38 296 VAL A C 1
ATOM 2137 O O . VAL A 1 296 ? 16.299 -17.228 -8.720 1.00 98.38 296 VAL A O 1
ATOM 2140 N N . ASP A 1 297 ? 15.316 -16.673 -10.672 1.00 98.25 297 ASP A N 1
ATOM 2141 C CA . ASP A 1 297 ? 15.840 -17.788 -11.456 1.00 98.25 297 ASP A CA 1
ATOM 2142 C C . ASP A 1 297 ? 16.721 -17.338 -12.652 1.00 98.25 297 ASP A C 1
ATOM 2144 O O . ASP A 1 297 ? 16.647 -16.201 -13.129 1.00 98.25 297 ASP A O 1
ATOM 2148 N N . PRO A 1 298 ? 17.602 -18.210 -13.179 1.00 98.25 298 PRO A N 1
ATOM 2149 C CA . PRO A 1 298 ? 18.513 -17.847 -14.262 1.00 98.25 298 PRO A CA 1
ATOM 2150 C C . PRO A 1 298 ? 17.841 -17.736 -15.639 1.00 98.25 298 PRO A C 1
ATOM 2152 O O . PRO A 1 298 ? 18.506 -17.321 -16.586 1.00 98.25 298 PRO A O 1
ATOM 2155 N N . ILE A 1 299 ? 16.577 -18.120 -15.811 1.00 98.38 299 ILE A N 1
ATOM 2156 C CA . ILE A 1 299 ? 15.846 -18.017 -17.078 1.00 98.38 299 ILE A CA 1
ATOM 2157 C C . ILE A 1 299 ? 15.069 -16.703 -17.124 1.00 98.38 299 ILE A C 1
ATOM 2159 O O . ILE A 1 299 ? 15.329 -15.915 -18.038 1.00 98.38 299 ILE A O 1
ATOM 2163 N N . TYR A 1 300 ? 14.185 -16.465 -16.151 1.00 98.31 300 TYR A N 1
ATOM 2164 C CA . TYR A 1 300 ? 13.230 -15.349 -16.148 1.00 98.31 300 TYR A CA 1
ATOM 2165 C C . TYR A 1 300 ? 13.584 -14.225 -15.164 1.00 98.31 300 TYR A C 1
ATOM 2167 O O . TYR A 1 300 ? 12.984 -13.144 -15.223 1.00 98.31 300 TYR A O 1
ATOM 2175 N N . GLY A 1 301 ? 14.593 -14.425 -14.312 1.00 98.50 301 GLY A N 1
ATOM 2176 C CA . GLY A 1 301 ? 15.032 -13.426 -13.344 1.00 98.50 301 GLY A CA 1
ATOM 2177 C C . GLY A 1 301 ? 14.014 -13.321 -12.221 1.00 98.50 301 GLY A C 1
ATOM 2178 O O . GLY A 1 301 ? 13.719 -14.313 -11.575 1.00 98.50 301 GLY A O 1
ATOM 2179 N N . HIS A 1 302 ? 13.469 -12.130 -11.983 1.00 98.62 302 HIS A N 1
ATOM 2180 C CA . HIS A 1 302 ? 12.356 -11.949 -11.038 1.00 98.62 302 HIS A CA 1
ATOM 2181 C C . HIS A 1 302 ? 10.982 -12.279 -11.650 1.00 98.62 302 HIS A C 1
ATOM 2183 O O . HIS A 1 302 ? 9.967 -12.156 -10.974 1.00 98.62 302 HIS A O 1
ATOM 2189 N N . GLY A 1 303 ? 10.935 -12.679 -12.925 1.00 98.38 303 GLY A N 1
ATOM 2190 C CA . GLY A 1 303 ? 9.706 -13.063 -13.614 1.00 98.38 303 GLY A CA 1
ATOM 2191 C C . GLY A 1 303 ? 9.132 -11.978 -14.530 1.00 98.38 303 GLY A C 1
ATOM 2192 O O . GLY A 1 303 ? 9.825 -11.035 -14.923 1.00 98.38 303 GLY A O 1
ATOM 2193 N N . LEU A 1 304 ? 7.871 -12.142 -14.937 1.00 98.44 304 LEU A N 1
ATOM 2194 C CA . LEU A 1 304 ? 7.177 -11.279 -15.902 1.00 98.44 304 LEU A CA 1
ATOM 2195 C C . LEU A 1 304 ? 6.737 -9.967 -15.250 1.00 98.44 304 LEU A C 1
ATOM 2197 O O . LEU A 1 304 ? 6.112 -9.988 -14.194 1.00 98.44 304 LEU A O 1
ATOM 2201 N N . ILE A 1 305 ? 7.006 -8.822 -15.882 1.00 98.50 305 ILE A N 1
ATOM 2202 C CA . ILE A 1 305 ? 6.524 -7.533 -15.367 1.00 98.50 305 ILE A CA 1
ATOM 2203 C C . ILE A 1 305 ? 4.995 -7.510 -15.217 1.00 98.50 305 ILE A C 1
ATOM 2205 O O . ILE A 1 305 ? 4.261 -8.051 -16.042 1.00 98.50 305 ILE A O 1
ATOM 2209 N N . ASP A 1 306 ? 4.513 -6.842 -14.171 1.00 97.56 306 ASP A N 1
ATOM 2210 C CA . ASP A 1 306 ? 3.085 -6.723 -13.879 1.00 97.56 306 ASP A CA 1
ATOM 2211 C C . ASP A 1 306 ? 2.763 -5.277 -13.483 1.00 97.56 306 ASP A C 1
ATOM 2213 O O . ASP A 1 306 ? 3.096 -4.814 -12.392 1.00 97.56 306 ASP A O 1
ATOM 2217 N N . VAL A 1 307 ? 2.129 -4.540 -14.398 1.00 96.56 307 VAL A N 1
ATOM 2218 C CA . VAL A 1 307 ? 1.809 -3.115 -14.237 1.00 96.56 307 VAL A CA 1
ATOM 2219 C C . VAL A 1 307 ? 0.824 -2.903 -13.083 1.00 96.56 307 VAL A C 1
ATOM 2221 O O . VAL A 1 307 ? 0.956 -1.942 -12.323 1.00 96.56 307 VAL A O 1
ATOM 2224 N N . TYR A 1 308 ? -0.139 -3.812 -12.898 1.00 94.25 308 TYR A N 1
ATOM 2225 C CA . TYR A 1 308 ? -1.088 -3.739 -11.787 1.00 94.25 308 TYR A CA 1
ATOM 2226 C C . TYR A 1 308 ? -0.378 -3.894 -10.441 1.00 94.25 308 TYR A C 1
ATOM 2228 O O . TYR A 1 308 ? -0.565 -3.063 -9.545 1.00 94.25 308 TYR A O 1
ATOM 2236 N N . ALA A 1 309 ? 0.458 -4.926 -10.302 1.00 94.75 309 ALA A N 1
ATOM 2237 C CA . ALA A 1 309 ? 1.200 -5.173 -9.069 1.00 94.75 309 ALA A CA 1
ATOM 2238 C C . ALA A 1 309 ? 2.183 -4.029 -8.771 1.00 94.75 309 ALA A C 1
ATOM 2240 O O . ALA A 1 309 ? 2.211 -3.508 -7.654 1.00 94.75 309 ALA A O 1
ATOM 2241 N N . ALA A 1 310 ? 2.913 -3.570 -9.789 1.00 96.75 310 ALA A N 1
ATOM 2242 C CA . ALA A 1 310 ? 3.869 -2.476 -9.684 1.00 96.75 310 ALA A CA 1
ATOM 2243 C C . ALA A 1 310 ? 3.224 -1.140 -9.306 1.00 96.75 310 ALA A C 1
ATOM 2245 O O . ALA A 1 310 ? 3.871 -0.333 -8.652 1.00 96.75 310 ALA A O 1
ATOM 2246 N N . LEU A 1 311 ? 1.962 -0.881 -9.655 1.00 94.31 311 LEU A N 1
ATOM 2247 C CA . LEU A 1 311 ? 1.260 0.349 -9.264 1.00 94.31 311 LEU A CA 1
ATOM 2248 C C . LEU A 1 311 ? 0.395 0.187 -8.000 1.00 94.31 311 LEU A C 1
ATOM 2250 O O . LEU A 1 311 ? -0.248 1.157 -7.576 1.00 94.31 311 LEU A O 1
ATOM 2254 N N . SER A 1 312 ? 0.393 -1.000 -7.389 1.00 90.75 312 SER A N 1
ATOM 2255 C CA . SER A 1 312 ? -0.344 -1.325 -6.164 1.00 90.75 312 SER A CA 1
ATOM 2256 C C . SER A 1 312 ? 0.539 -1.243 -4.903 1.00 90.75 312 SER A C 1
ATOM 2258 O O . SER A 1 312 ? 1.763 -1.385 -4.991 1.00 90.75 312 SER A O 1
ATOM 2260 N N . PRO A 1 313 ? -0.053 -1.015 -3.709 1.00 89.19 313 PRO A N 1
ATOM 2261 C CA . PRO A 1 313 ? 0.707 -0.921 -2.462 1.00 89.19 313 PRO A CA 1
ATOM 2262 C C . PRO A 1 313 ? 1.437 -2.221 -2.103 1.00 89.19 313 PRO A C 1
ATOM 2264 O O . PRO A 1 313 ? 0.825 -3.287 -2.081 1.00 89.19 313 PRO A O 1
ATOM 2267 N N . VAL A 1 314 ? 2.713 -2.121 -1.707 1.00 89.19 314 VAL A N 1
ATOM 2268 C CA . VAL A 1 314 ? 3.509 -3.259 -1.210 1.00 89.19 314 VAL A CA 1
ATOM 2269 C C . VAL A 1 314 ? 3.816 -3.070 0.275 1.00 89.19 314 VAL A C 1
ATOM 2271 O O . VAL A 1 314 ? 4.611 -2.216 0.658 1.00 89.19 314 VAL A O 1
ATOM 2274 N N . ASN A 1 315 ? 3.177 -3.871 1.131 1.00 87.44 315 ASN A N 1
ATOM 2275 C CA . ASN A 1 315 ? 3.285 -3.770 2.593 1.00 87.44 315 ASN A CA 1
ATOM 2276 C C . ASN A 1 315 ? 3.025 -2.344 3.135 1.00 87.44 315 ASN A C 1
ATOM 2278 O O . ASN A 1 315 ? 3.870 -1.787 3.841 1.00 87.44 315 ASN A O 1
ATOM 2282 N N . PRO A 1 316 ? 1.864 -1.729 2.828 1.00 90.06 316 PRO A N 1
ATOM 2283 C CA . PRO A 1 316 ? 1.588 -0.353 3.215 1.00 90.06 316 PRO A CA 1
ATOM 2284 C C . PRO A 1 316 ? 1.536 -0.183 4.735 1.00 90.06 316 PRO A C 1
ATOM 2286 O O . PRO A 1 316 ? 0.938 -0.985 5.466 1.00 90.06 316 PRO A O 1
ATOM 2289 N N . THR A 1 317 ? 2.129 0.912 5.198 1.00 90.75 317 THR A N 1
ATOM 2290 C CA . THR A 1 317 ? 2.157 1.315 6.599 1.00 90.75 317 THR A CA 1
ATOM 2291 C C . THR A 1 317 ? 1.349 2.585 6.821 1.00 90.75 317 THR A C 1
ATOM 2293 O O . THR A 1 317 ? 1.349 3.507 6.003 1.00 90.75 317 THR A O 1
ATOM 2296 N N . LEU A 1 318 ? 0.651 2.627 7.952 1.00 90.62 318 LEU A N 1
ATOM 2297 C CA . LEU A 1 318 ? -0.001 3.824 8.466 1.00 90.62 318 LEU A CA 1
ATOM 2298 C C . LEU A 1 318 ? 0.911 4.450 9.520 1.00 90.62 318 LEU A C 1
ATOM 2300 O O . LEU A 1 318 ? 1.514 3.731 10.314 1.00 90.62 318 LEU A O 1
ATOM 2304 N N . SER A 1 319 ? 1.002 5.779 9.544 1.00 92.00 319 SER A N 1
ATOM 2305 C CA . SER A 1 319 ? 1.793 6.513 10.534 1.00 92.00 319 SER A CA 1
ATOM 2306 C C . SER A 1 319 ? 0.924 7.414 11.401 1.00 92.00 319 SER A C 1
ATOM 2308 O O . SER A 1 319 ? 0.034 8.095 10.892 1.00 92.00 319 SER A O 1
ATOM 2310 N N . ASN A 1 320 ? 1.240 7.465 12.696 1.00 91.69 320 ASN A N 1
ATOM 2311 C CA . ASN A 1 320 ? 0.645 8.381 13.675 1.00 91.69 320 ASN A CA 1
ATOM 2312 C C . ASN A 1 320 ? 1.533 9.609 13.983 1.00 91.69 320 ASN A C 1
ATOM 2314 O O . ASN A 1 320 ? 1.256 10.347 14.927 1.00 91.69 320 ASN A O 1
ATOM 2318 N N . GLY A 1 321 ? 2.617 9.813 13.224 1.00 90.50 321 GLY A N 1
ATOM 2319 C CA . GLY A 1 321 ? 3.591 10.898 13.418 1.00 90.50 321 GLY A CA 1
ATOM 2320 C C . GLY A 1 321 ? 4.816 10.526 14.255 1.00 90.50 321 GLY A C 1
ATOM 2321 O O . GLY A 1 321 ? 5.832 11.211 14.173 1.00 90.50 321 GLY A O 1
ATOM 2322 N N . THR A 1 322 ? 4.766 9.431 15.015 1.00 88.56 322 THR A N 1
ATOM 2323 C CA . THR A 1 322 ? 5.899 8.947 15.828 1.00 88.56 322 THR A CA 1
ATOM 2324 C C . THR A 1 322 ? 6.328 7.536 15.449 1.00 88.56 322 THR A C 1
ATOM 2326 O O . THR A 1 322 ? 7.514 7.215 15.492 1.00 88.56 322 THR A O 1
ATOM 2329 N N . MET A 1 323 ? 5.379 6.699 15.041 1.00 87.69 323 MET A N 1
ATOM 2330 C CA . MET A 1 323 ? 5.588 5.339 14.569 1.00 87.69 323 MET A CA 1
ATOM 2331 C C . MET A 1 323 ? 4.841 5.099 13.256 1.00 87.69 323 MET A C 1
ATOM 2333 O O . MET A 1 323 ? 3.930 5.844 12.882 1.00 87.69 323 MET A O 1
ATOM 2337 N N . ALA A 1 324 ? 5.237 4.038 12.557 1.00 87.88 324 ALA A N 1
ATOM 2338 C CA . ALA A 1 324 ? 4.512 3.486 11.423 1.00 87.88 324 ALA A CA 1
ATOM 2339 C C . ALA A 1 324 ? 4.392 1.965 11.579 1.00 87.88 324 ALA A C 1
ATOM 2341 O O . ALA A 1 324 ? 5.283 1.317 12.134 1.00 87.88 324 ALA A O 1
ATOM 2342 N N . SER A 1 325 ? 3.278 1.379 11.149 1.00 85.00 325 SER A N 1
ATOM 2343 C CA . SER A 1 325 ? 3.060 -0.075 11.185 1.00 85.00 325 SER A CA 1
ATOM 2344 C C . SER A 1 325 ? 2.119 -0.517 10.069 1.00 85.00 325 SER A C 1
ATOM 2346 O O . SER A 1 325 ? 1.361 0.286 9.525 1.00 85.00 325 SER A O 1
ATOM 2348 N N . THR A 1 326 ? 2.187 -1.797 9.708 1.00 83.38 326 THR A N 1
ATOM 2349 C CA . THR A 1 326 ? 1.435 -2.365 8.584 1.00 83.38 326 THR A CA 1
ATOM 2350 C C . THR A 1 326 ? -0.075 -2.352 8.829 1.00 83.38 326 THR A C 1
ATOM 2352 O O . THR A 1 326 ? -0.563 -2.673 9.916 1.00 83.38 326 THR A O 1
ATOM 2355 N N . VAL A 1 327 ? -0.842 -1.994 7.796 1.00 75.62 327 VAL A N 1
ATOM 2356 C CA . VAL A 1 327 ? -2.307 -1.863 7.902 1.00 75.62 327 VAL A CA 1
ATOM 2357 C C . VAL A 1 327 ? -3.012 -3.223 7.977 1.00 75.62 327 VAL A C 1
ATOM 2359 O O . VAL A 1 327 ? -3.994 -3.354 8.703 1.00 75.62 327 VAL A O 1
ATOM 2362 N N . GLY A 1 328 ? -2.481 -4.257 7.312 1.00 65.50 328 GLY A N 1
ATOM 2363 C CA . GLY A 1 328 ? -3.145 -5.558 7.107 1.00 65.50 328 GLY A CA 1
ATOM 2364 C C . GLY A 1 328 ? -3.504 -6.378 8.358 1.00 65.50 328 GLY A C 1
ATOM 2365 O O . GLY A 1 328 ? -4.183 -7.390 8.233 1.00 65.50 328 GLY A O 1
ATOM 2366 N N . LEU A 1 329 ? -3.087 -5.960 9.558 1.00 65.44 329 LEU A N 1
ATOM 2367 C CA . LEU A 1 329 ? -3.395 -6.626 10.836 1.00 65.44 329 LEU A CA 1
ATOM 2368 C C . LEU A 1 329 ? -4.147 -5.722 11.830 1.00 65.44 329 LEU A C 1
ATOM 2370 O O . LEU A 1 329 ? -4.244 -6.043 13.020 1.00 65.44 329 LEU A O 1
ATOM 2374 N N . SER A 1 330 ? -4.649 -4.573 11.377 1.00 72.44 330 SER A N 1
ATOM 2375 C CA . SER A 1 330 ? -5.248 -3.563 12.250 1.00 72.44 330 SER A CA 1
ATOM 2376 C C . SER A 1 330 ? -6.777 -3.620 12.256 1.00 72.44 330 SER A C 1
ATOM 2378 O O . SER A 1 330 ? -7.409 -3.866 11.236 1.00 72.44 330 SER A O 1
ATOM 2380 N N . SER A 1 331 ? -7.383 -3.373 13.416 1.00 84.00 331 SER A N 1
ATOM 2381 C CA . SER A 1 331 ? -8.835 -3.226 13.577 1.00 84.00 331 SER A CA 1
ATOM 2382 C C . SER A 1 331 ? -9.142 -2.365 14.797 1.00 84.00 331 SER A C 1
ATOM 2384 O O . SER A 1 331 ? -8.401 -2.402 15.782 1.00 84.00 331 SER A O 1
ATOM 2386 N N . MET A 1 332 ? -10.242 -1.617 14.751 1.00 87.19 332 MET A N 1
ATOM 2387 C CA . MET A 1 332 ? -10.760 -0.880 15.900 1.00 87.19 332 MET A CA 1
ATOM 2388 C C . MET A 1 332 ? -12.102 -1.460 16.313 1.00 87.19 332 MET A C 1
ATOM 2390 O O . MET A 1 332 ? -12.997 -1.587 15.482 1.00 87.19 332 MET A O 1
ATOM 2394 N N . VAL A 1 333 ? -12.269 -1.751 17.602 1.00 85.94 333 VAL A N 1
ATOM 2395 C CA . VAL A 1 333 ? -13.570 -2.138 18.153 1.00 85.94 333 VAL A CA 1
ATOM 2396 C C . VAL A 1 333 ? -13.974 -1.148 19.240 1.00 85.94 333 VAL A C 1
ATOM 2398 O O . VAL A 1 333 ? -13.272 -0.993 20.240 1.00 85.94 333 VAL A O 1
ATOM 2401 N N . LEU A 1 334 ? -15.105 -0.468 19.039 1.00 86.19 334 LEU A N 1
ATOM 2402 C CA . LEU A 1 334 ? -15.650 0.492 19.995 1.00 86.19 334 LEU A CA 1
ATOM 2403 C C . LEU A 1 334 ? -16.549 -0.204 21.029 1.00 86.19 334 LEU A C 1
ATOM 2405 O O . LEU A 1 334 ? -17.512 -0.881 20.642 1.00 86.19 334 LEU A O 1
ATOM 2409 N N . PRO A 1 335 ? -16.307 0.017 22.336 1.00 84.69 335 PRO A N 1
ATOM 2410 C CA . PRO A 1 335 ? -17.224 -0.399 23.390 1.00 84.69 335 PRO A CA 1
ATOM 2411 C C . PRO A 1 335 ? -18.585 0.294 23.286 1.00 84.69 335 PRO A C 1
ATOM 2413 O O . PRO A 1 335 ? -18.671 1.471 22.941 1.00 84.69 335 PRO A O 1
ATOM 2416 N N . ILE A 1 336 ? -19.645 -0.404 23.705 1.00 79.38 336 ILE A N 1
ATOM 2417 C CA . ILE A 1 336 ? -21.029 0.114 23.709 1.00 79.38 336 ILE A CA 1
ATOM 2418 C C . ILE A 1 336 ? -21.173 1.384 24.567 1.00 79.38 336 ILE A C 1
ATOM 2420 O O . ILE A 1 336 ? -22.022 2.225 24.283 1.00 79.38 336 ILE A O 1
ATOM 2424 N N . ALA A 1 337 ? -20.347 1.537 25.607 1.00 86.62 337 ALA A N 1
ATOM 2425 C CA . ALA A 1 337 ? -20.382 2.715 26.470 1.00 86.62 337 ALA A CA 1
ATOM 2426 C C . ALA A 1 337 ? -19.870 3.994 25.777 1.00 86.62 337 ALA A C 1
ATOM 2428 O O . ALA A 1 337 ? -20.189 5.086 26.241 1.00 86.62 337 ALA A O 1
ATOM 2429 N N . ILE A 1 338 ? -19.100 3.882 24.687 1.00 90.81 338 ILE A N 1
ATOM 2430 C CA . ILE A 1 338 ? -18.637 5.034 23.903 1.00 90.81 338 ILE A CA 1
ATOM 2431 C C . ILE A 1 338 ? -19.781 5.550 23.025 1.00 90.81 338 ILE A C 1
ATOM 2433 O O . ILE A 1 338 ? -20.482 4.778 22.365 1.00 90.81 338 ILE A O 1
ATOM 2437 N N . GLY A 1 339 ? -19.966 6.869 22.996 1.00 86.62 339 GLY A N 1
ATOM 2438 C CA . GLY A 1 339 ? -21.069 7.508 22.285 1.00 86.62 339 GLY A CA 1
ATOM 2439 C C . GLY A 1 339 ? -21.140 7.185 20.795 1.00 86.62 339 GLY A C 1
ATOM 2440 O O . GLY A 1 339 ? -20.123 7.004 20.133 1.00 86.62 339 GLY A O 1
ATOM 2441 N N . GLU A 1 340 ? -22.359 7.140 20.252 1.00 79.56 340 GLU A N 1
ATOM 2442 C CA . GLU A 1 340 ? -22.671 6.825 18.840 1.00 79.56 340 GLU A CA 1
ATOM 2443 C C . GLU A 1 340 ? -22.221 7.870 17.819 1.00 79.56 340 GLU A C 1
ATOM 2445 O O . GLU A 1 340 ? -22.354 7.655 16.625 1.00 79.56 340 GLU A O 1
ATOM 2450 N N . GLY A 1 341 ? -21.677 9.000 18.269 1.00 84.94 341 GLY A N 1
ATOM 2451 C CA . GLY A 1 341 ? -20.974 9.923 17.381 1.00 84.94 341 GLY A CA 1
ATOM 2452 C C . GLY A 1 341 ? -19.536 9.481 17.096 1.00 84.94 341 GLY A C 1
ATOM 2453 O O . GLY A 1 341 ? -19.000 9.783 16.034 1.00 84.94 341 GLY A O 1
ATOM 2454 N N . ALA A 1 342 ? -18.904 8.752 18.020 1.00 89.50 342 ALA A N 1
ATOM 2455 C CA . ALA A 1 342 ? -17.466 8.503 17.979 1.00 89.50 342 ALA A CA 1
ATOM 2456 C C . ALA A 1 342 ? -17.024 7.671 16.769 1.00 89.50 342 ALA A C 1
ATOM 2458 O O . ALA A 1 342 ? -16.004 7.974 16.169 1.00 89.50 342 ALA A O 1
ATOM 2459 N N . ASP A 1 343 ? -17.786 6.648 16.389 1.00 85.25 343 ASP A N 1
ATOM 2460 C CA . ASP A 1 343 ? -17.524 5.784 15.229 1.00 85.25 343 ASP A CA 1
ATOM 2461 C C . ASP A 1 343 ? -17.617 6.543 13.912 1.00 85.25 343 ASP A C 1
ATOM 2463 O O . ASP A 1 343 ? -16.746 6.365 13.072 1.00 85.25 343 ASP A O 1
ATOM 2467 N N . SER A 1 344 ? -18.606 7.423 13.739 1.00 88.81 344 SER A N 1
ATOM 2468 C CA . SER A 1 344 ? -18.679 8.270 12.538 1.00 88.81 344 SER A CA 1
ATOM 2469 C C . SER A 1 344 ? -17.525 9.275 12.463 1.00 88.81 344 SER A C 1
ATOM 2471 O O . SER A 1 344 ? -16.926 9.445 11.401 1.00 88.81 344 SER A O 1
ATOM 2473 N N . LEU A 1 345 ? -17.154 9.893 13.590 1.00 92.69 345 LEU A N 1
ATOM 2474 C CA . LEU A 1 345 ? -15.991 10.782 13.668 1.00 92.69 345 LEU A CA 1
ATOM 2475 C C . LEU A 1 345 ? -14.680 10.031 13.400 1.00 92.69 345 LEU A C 1
ATOM 2477 O O . LEU A 1 345 ? -13.809 10.550 12.703 1.00 92.69 345 LEU A O 1
ATOM 2481 N N . LEU A 1 346 ? -14.547 8.813 13.926 1.00 92.00 346 LEU A N 1
ATOM 2482 C CA . LEU A 1 346 ? -13.391 7.948 13.707 1.00 92.00 346 LEU A CA 1
ATOM 2483 C C . LEU A 1 346 ? -13.315 7.474 12.261 1.00 92.00 346 LEU A C 1
ATOM 2485 O O . LEU A 1 346 ? -12.252 7.579 11.661 1.00 92.00 346 LEU A O 1
ATOM 2489 N N . ALA A 1 347 ? -14.435 7.024 11.690 1.00 89.75 347 ALA A N 1
ATOM 2490 C CA . ALA A 1 347 ? -14.537 6.635 10.291 1.00 89.75 347 ALA A CA 1
ATOM 2491 C C . ALA A 1 347 ? -14.103 7.788 9.392 1.00 89.75 347 ALA A C 1
ATOM 2493 O O . ALA A 1 347 ? -13.217 7.607 8.567 1.00 89.75 347 ALA A O 1
ATOM 2494 N N . ALA A 1 348 ? -14.620 8.995 9.631 1.00 91.56 348 ALA A N 1
ATOM 2495 C CA . ALA A 1 348 ? -14.193 10.183 8.906 1.00 91.56 348 ALA A CA 1
ATOM 2496 C C . ALA A 1 348 ? -12.703 10.496 9.117 1.00 91.56 348 ALA A C 1
ATOM 2498 O O . ALA A 1 348 ? -12.038 10.962 8.193 1.00 91.56 348 ALA A O 1
ATOM 2499 N N . ALA A 1 349 ? -12.159 10.293 10.323 1.00 92.12 349 ALA A N 1
ATOM 2500 C CA . ALA A 1 349 ? -10.748 10.544 10.624 1.00 92.12 349 ALA A CA 1
ATOM 2501 C C . ALA A 1 349 ? -9.789 9.617 9.873 1.00 92.12 349 ALA A C 1
ATOM 2503 O O . ALA A 1 349 ? -8.643 10.007 9.668 1.00 92.12 349 ALA A O 1
ATOM 2504 N N . VAL A 1 350 ? -10.251 8.437 9.454 1.00 90.38 350 VAL A N 1
ATOM 2505 C CA . VAL A 1 350 ? -9.435 7.449 8.736 1.00 90.38 350 VAL A CA 1
ATOM 2506 C C . VAL A 1 350 ? -9.954 7.124 7.329 1.00 90.38 350 VAL A C 1
ATOM 2508 O O . VAL A 1 350 ? -9.473 6.175 6.716 1.00 90.38 350 VAL A O 1
ATOM 2511 N N . SER A 1 351 ? -10.923 7.886 6.810 1.00 90.88 351 SER A N 1
ATOM 2512 C CA . SER A 1 351 ? -11.527 7.647 5.489 1.00 90.88 351 SER A CA 1
ATOM 2513 C C . SER A 1 351 ? -10.682 8.148 4.321 1.00 90.88 351 SER A C 1
ATOM 2515 O O . SER A 1 351 ? -10.914 7.761 3.184 1.00 90.88 351 SER A O 1
ATOM 2517 N N . ASP A 1 352 ? -9.747 9.051 4.595 1.00 91.12 352 ASP A N 1
ATOM 2518 C CA . ASP A 1 352 ? -8.812 9.594 3.614 1.00 91.12 352 ASP A CA 1
ATOM 2519 C C . ASP A 1 352 ? -7.459 9.763 4.301 1.00 91.12 352 ASP A C 1
ATOM 2521 O O . ASP A 1 352 ? -7.184 10.778 4.950 1.00 91.12 352 ASP A O 1
ATOM 2525 N N . VAL A 1 353 ? -6.665 8.695 4.262 1.00 92.81 353 VAL A N 1
ATOM 2526 C CA . VAL A 1 353 ? -5.330 8.656 4.859 1.00 92.81 353 VAL A CA 1
ATOM 2527 C C . VAL A 1 353 ? -4.282 8.340 3.814 1.00 92.81 353 VAL A C 1
ATOM 2529 O O . VAL A 1 353 ? -4.488 7.508 2.931 1.00 92.81 353 VAL A O 1
ATOM 2532 N N . THR A 1 354 ? -3.117 8.955 3.979 1.00 94.06 354 THR A N 1
ATOM 2533 C CA . THR A 1 354 ? -1.942 8.652 3.174 1.00 94.06 354 THR A CA 1
ATOM 2534 C C . THR A 1 354 ? -1.114 7.568 3.854 1.00 94.06 354 THR A C 1
ATOM 2536 O O . THR A 1 354 ? -0.542 7.776 4.929 1.00 94.06 354 THR A O 1
ATOM 2539 N N . LEU A 1 355 ? -1.032 6.411 3.206 1.00 92.25 355 LEU A N 1
ATOM 2540 C CA . LEU A 1 355 ? -0.167 5.296 3.572 1.00 92.25 355 LEU A CA 1
ATOM 2541 C C . LEU A 1 355 ? 1.166 5.405 2.840 1.00 92.25 355 LEU A C 1
ATOM 2543 O O . LEU A 1 355 ? 1.200 5.868 1.702 1.00 92.25 355 LEU A O 1
ATOM 2547 N N . ILE A 1 356 ? 2.239 4.932 3.472 1.00 91.88 356 ILE A N 1
ATOM 2548 C CA . ILE A 1 356 ? 3.557 4.794 2.845 1.00 91.88 356 ILE A CA 1
ATOM 2549 C C . ILE A 1 356 ? 3.926 3.320 2.807 1.00 91.88 356 ILE A C 1
ATOM 2551 O O . ILE A 1 356 ? 3.844 2.626 3.822 1.00 91.88 356 ILE A O 1
ATOM 2555 N N . ASP A 1 357 ? 4.307 2.835 1.638 1.00 92.31 357 ASP A N 1
ATOM 2556 C CA . ASP A 1 357 ? 4.710 1.448 1.445 1.00 92.31 357 ASP A CA 1
ATOM 2557 C C . ASP A 1 357 ? 6.227 1.246 1.609 1.00 92.31 357 ASP A C 1
ATOM 2559 O O . ASP A 1 357 ? 6.962 2.190 1.913 1.00 92.31 357 ASP A O 1
ATOM 2563 N N . SER A 1 358 ? 6.714 0.014 1.434 1.00 90.25 358 SER A N 1
ATOM 2564 C CA . SER A 1 358 ? 8.133 -0.309 1.648 1.00 90.25 358 SER A CA 1
ATOM 2565 C C . SER A 1 358 ? 9.108 0.414 0.712 1.00 90.25 358 SER A C 1
ATOM 2567 O O . SER A 1 358 ? 10.300 0.446 1.004 1.00 90.25 358 SER A O 1
ATOM 2569 N N . PHE A 1 359 ? 8.622 1.000 -0.384 1.00 92.00 359 PHE A N 1
ATOM 2570 C CA . PHE A 1 359 ? 9.413 1.755 -1.358 1.00 92.00 359 PHE A CA 1
ATOM 2571 C C . PHE A 1 359 ? 9.305 3.272 -1.158 1.00 92.00 359 PHE A C 1
ATOM 2573 O O . PHE A 1 359 ? 9.788 4.038 -1.984 1.00 92.00 359 PHE A O 1
ATOM 2580 N N . GLY A 1 360 ? 8.648 3.736 -0.088 1.00 89.94 360 GLY A N 1
ATOM 2581 C CA . GLY A 1 360 ? 8.422 5.167 0.129 1.00 89.94 360 GLY A CA 1
ATOM 2582 C C . GLY A 1 360 ? 7.319 5.754 -0.760 1.00 89.94 360 GLY A C 1
ATOM 2583 O O . GLY A 1 360 ? 7.216 6.977 -0.898 1.00 89.94 360 GLY A O 1
ATOM 2584 N N . ARG A 1 361 ? 6.482 4.902 -1.362 1.00 93.25 361 ARG A N 1
ATOM 2585 C CA . ARG A 1 361 ? 5.385 5.315 -2.241 1.00 93.25 361 ARG A CA 1
ATOM 2586 C C . ARG A 1 361 ? 4.153 5.644 -1.423 1.00 93.25 361 ARG A C 1
ATOM 2588 O O . ARG A 1 361 ? 3.756 4.872 -0.548 1.00 93.25 361 ARG A O 1
ATOM 2595 N N . ASN A 1 362 ? 3.543 6.785 -1.718 1.00 92.88 362 ASN A N 1
ATOM 2596 C CA . ASN A 1 362 ? 2.336 7.237 -1.045 1.00 92.88 362 ASN A CA 1
ATOM 2597 C C . ASN A 1 362 ? 1.067 6.736 -1.744 1.00 92.88 362 ASN A C 1
ATOM 2599 O O . ASN A 1 362 ? 0.965 6.781 -2.971 1.00 92.88 362 ASN A O 1
ATOM 2603 N N . TYR A 1 363 ? 0.090 6.310 -0.946 1.00 91.06 363 TYR A N 1
ATOM 2604 C CA . TYR A 1 363 ? -1.219 5.838 -1.398 1.00 91.06 363 TYR A CA 1
ATOM 2605 C C . TYR A 1 363 ? -2.322 6.456 -0.559 1.00 91.06 363 TYR A C 1
ATOM 2607 O O . TYR A 1 363 ? -2.203 6.487 0.663 1.00 91.06 363 TYR A O 1
ATOM 2615 N N . GLN A 1 364 ? -3.407 6.877 -1.202 1.00 89.94 364 GLN A N 1
ATOM 2616 C CA . GLN A 1 364 ? -4.632 7.227 -0.489 1.00 89.94 364 GLN A CA 1
ATOM 2617 C C . GLN A 1 364 ? -5.435 5.963 -0.187 1.00 89.94 364 GLN A C 1
ATOM 2619 O O . GLN A 1 364 ? -5.570 5.090 -1.047 1.00 89.94 364 GLN A O 1
ATOM 2624 N N . ALA A 1 365 ? -5.951 5.866 1.034 1.00 88.00 365 ALA A N 1
ATOM 2625 C CA . ALA A 1 365 ? -6.753 4.740 1.486 1.00 88.00 365 ALA A CA 1
ATOM 2626 C C . ALA A 1 365 ? -7.912 5.186 2.382 1.00 88.00 365 ALA A C 1
ATOM 2628 O O . ALA A 1 365 ? -7.786 6.128 3.164 1.00 88.00 365 ALA A O 1
ATOM 2629 N N . ASP A 1 366 ? -9.009 4.433 2.305 1.00 89.19 366 ASP A N 1
ATOM 2630 C CA . ASP A 1 366 ? -10.134 4.504 3.233 1.00 89.19 366 ASP A CA 1
ATOM 2631 C C . ASP A 1 366 ? -10.056 3.317 4.201 1.00 89.19 366 ASP A C 1
ATOM 2633 O O . ASP A 1 366 ? -10.195 2.156 3.806 1.00 89.19 366 ASP A O 1
ATOM 2637 N N . LEU A 1 367 ? -9.804 3.604 5.479 1.00 87.50 367 LEU A N 1
ATOM 2638 C CA . LEU A 1 367 ? -9.723 2.601 6.541 1.00 87.50 367 LEU A CA 1
ATOM 2639 C C . LEU A 1 367 ? -10.986 2.549 7.409 1.00 87.50 367 LEU A C 1
ATOM 2641 O O . LEU A 1 367 ? -10.998 1.858 8.431 1.00 87.50 367 LEU A O 1
ATOM 2645 N N . SER A 1 368 ? -12.056 3.253 7.035 1.00 87.00 368 SER A N 1
ATOM 2646 C CA . SER A 1 368 ? -13.296 3.310 7.816 1.00 87.00 368 SER A CA 1
ATOM 2647 C C . SER A 1 368 ? -13.919 1.926 8.030 1.00 87.00 368 SER A C 1
ATOM 2649 O O . SER A 1 368 ? -14.446 1.650 9.106 1.00 87.00 368 SER A O 1
ATOM 2651 N N . GLY A 1 369 ? -13.762 1.013 7.064 1.00 79.75 369 GLY A N 1
ATOM 2652 C CA . GLY A 1 369 ? -14.218 -0.378 7.159 1.00 79.75 369 GLY A CA 1
ATOM 2653 C C . GLY A 1 369 ? -13.540 -1.210 8.259 1.00 79.75 369 GLY A C 1
ATOM 2654 O O . GLY A 1 369 ? -14.072 -2.248 8.655 1.00 79.75 369 GLY A O 1
ATOM 2655 N N . PHE A 1 370 ? -12.399 -0.761 8.794 1.00 83.06 370 PHE A N 1
ATOM 2656 C CA . PHE A 1 370 ? -11.718 -1.410 9.922 1.00 83.06 370 PHE A CA 1
ATOM 2657 C C . PHE A 1 370 ? -12.247 -0.961 11.289 1.00 83.06 370 PHE A C 1
ATOM 2659 O O . PHE A 1 370 ? -11.819 -1.496 12.316 1.00 83.06 370 PHE A O 1
ATOM 2666 N N . ILE A 1 371 ? -13.161 0.011 11.319 1.00 84.56 371 ILE A N 1
ATOM 2667 C CA . ILE A 1 371 ? -13.804 0.479 12.539 1.00 84.56 371 ILE A CA 1
ATOM 2668 C C . ILE A 1 371 ? -15.116 -0.267 12.723 1.00 84.56 371 ILE A C 1
ATOM 2670 O O . ILE A 1 371 ? -16.052 -0.152 11.936 1.00 84.56 371 ILE A O 1
ATOM 2674 N N . GLN A 1 372 ? -15.192 -1.022 13.810 1.00 81.31 372 GLN A N 1
ATOM 2675 C CA . GLN A 1 372 ? -16.377 -1.764 14.189 1.00 81.31 372 GLN A CA 1
ATOM 2676 C C . GLN A 1 372 ? -16.905 -1.240 15.513 1.00 81.31 372 GLN A C 1
ATOM 2678 O O . GLN A 1 372 ? -16.185 -1.114 16.501 1.00 81.31 372 GLN A O 1
ATOM 2683 N N . ARG A 1 373 ? -18.203 -0.977 15.565 1.00 79.50 373 ARG A N 1
ATOM 2684 C CA . ARG A 1 373 ? -18.912 -0.839 16.831 1.00 79.50 373 ARG A CA 1
ATOM 2685 C C . ARG A 1 373 ? -19.462 -2.204 17.199 1.00 79.50 373 ARG A C 1
ATOM 2687 O O . ARG A 1 373 ? -20.038 -2.887 16.351 1.00 79.50 373 ARG A O 1
ATOM 2694 N N . VAL A 1 374 ? -19.328 -2.598 18.462 1.00 68.25 374 VAL A N 1
ATOM 2695 C CA . VAL A 1 374 ? -20.069 -3.765 18.946 1.00 68.25 374 VAL A CA 1
ATOM 2696 C C . VAL A 1 374 ? -21.556 -3.449 18.802 1.00 68.25 374 VAL A C 1
ATOM 2698 O O . VAL A 1 374 ? -22.082 -2.580 19.497 1.00 68.25 374 VAL A O 1
ATOM 2701 N N . GLY A 1 375 ? -22.217 -4.103 17.845 1.00 55.69 375 GLY A N 1
ATOM 2702 C CA . GLY A 1 375 ? -23.623 -3.859 17.552 1.00 55.69 375 GLY A CA 1
ATOM 2703 C C . GLY A 1 375 ? -24.489 -4.077 18.791 1.00 55.69 375 GLY A C 1
ATOM 2704 O O . GLY A 1 375 ? -24.262 -5.012 19.565 1.00 55.69 375 GLY A O 1
ATOM 2705 N N . ALA A 1 376 ? -25.515 -3.236 18.963 1.00 48.06 376 ALA A N 1
ATOM 2706 C CA . ALA A 1 376 ? -26.605 -3.577 19.865 1.00 48.06 376 ALA A CA 1
ATOM 2707 C C . ALA A 1 376 ? -27.144 -4.948 19.418 1.00 48.06 376 ALA A C 1
ATOM 2709 O O . ALA A 1 376 ? -27.365 -5.132 18.219 1.00 48.06 376 ALA A O 1
ATOM 2710 N N . PRO A 1 377 ? -27.300 -5.938 20.306 1.00 45.22 377 PRO A N 1
ATOM 2711 C CA . PRO A 1 377 ? -27.361 -7.323 19.861 1.00 45.22 377 PRO A CA 1
ATOM 2712 C C . PRO A 1 377 ? -28.677 -7.725 19.175 1.00 45.22 377 PRO A C 1
ATOM 2714 O O . PRO A 1 377 ? -29.515 -8.400 19.763 1.00 45.22 377 PRO A O 1
ATOM 2717 N N . GLY A 1 378 ? -28.867 -7.357 17.909 1.00 38.78 378 GLY A N 1
ATOM 2718 C CA . GLY A 1 378 ? -30.063 -7.706 17.136 1.00 38.78 378 GLY A CA 1
ATOM 2719 C C . GLY A 1 378 ? -30.211 -9.215 16.906 1.00 38.78 378 GLY A C 1
ATOM 2720 O O . GLY A 1 378 ? -31.323 -9.730 16.891 1.00 38.78 378 GLY A O 1
ATOM 2721 N N . GLY A 1 379 ? -29.092 -9.945 16.815 1.00 41.41 379 GLY A N 1
ATOM 2722 C CA . GLY A 1 379 ? -29.069 -11.409 16.691 1.00 41.41 379 GLY A CA 1
ATOM 2723 C C . GLY A 1 379 ? -29.054 -12.178 18.020 1.00 41.41 379 GLY A C 1
ATOM 2724 O O . GLY A 1 379 ? -29.275 -13.387 18.016 1.00 41.41 379 GLY A O 1
ATOM 2725 N N . LEU A 1 380 ? -28.816 -11.511 19.164 1.00 51.06 380 LEU A N 1
ATOM 2726 C CA . LEU A 1 380 ? -28.796 -12.176 20.477 1.00 51.06 380 LEU A CA 1
ATOM 2727 C C . LEU A 1 380 ? -30.179 -12.284 21.115 1.00 51.06 380 LEU A C 1
ATOM 2729 O O . LEU A 1 380 ? -30.295 -12.957 22.128 1.00 51.06 380 LEU A O 1
ATOM 2733 N N . LEU A 1 381 ? -31.234 -11.670 20.571 1.00 52.91 381 LEU A N 1
ATOM 2734 C CA . LEU A 1 381 ? -32.556 -11.784 21.196 1.00 52.91 381 LEU A CA 1
ATOM 2735 C C . LEU A 1 381 ? -32.996 -13.256 21.282 1.00 52.91 381 LEU A C 1
ATOM 2737 O O . LEU A 1 381 ? -33.480 -13.687 22.323 1.00 52.91 381 LEU A O 1
ATOM 2741 N N . GLY A 1 382 ? -32.731 -14.039 20.227 1.00 51.56 382 GLY A N 1
ATOM 2742 C CA . GLY A 1 382 ? -32.970 -15.485 20.190 1.00 51.56 382 GLY A CA 1
ATOM 2743 C C . GLY A 1 382 ? -32.052 -16.286 21.119 1.00 51.56 382 GLY A C 1
ATOM 2744 O O . GLY A 1 382 ? -32.530 -17.140 21.858 1.00 51.56 382 GLY A O 1
ATOM 2745 N N . SER A 1 383 ? -30.750 -15.979 21.160 1.00 55.47 383 SER A N 1
ATOM 2746 C CA . SER A 1 383 ? -29.810 -16.698 22.034 1.00 55.47 383 SER A CA 1
ATOM 2747 C C . SER A 1 383 ? -29.989 -16.344 23.514 1.00 55.47 383 SER A C 1
ATOM 2749 O O . SER A 1 383 ? -29.851 -17.217 24.367 1.00 55.47 383 SER A O 1
ATOM 2751 N N . GLN A 1 384 ? -30.357 -15.102 23.838 1.00 57.59 384 GLN A N 1
ATOM 2752 C CA . GLN A 1 384 ? -30.773 -14.675 25.174 1.00 57.59 384 GLN A CA 1
ATOM 2753 C C . GLN A 1 384 ? -32.077 -15.370 25.568 1.00 57.59 384 GLN A C 1
ATOM 2755 O O . GLN A 1 384 ? -32.138 -15.935 26.654 1.00 57.59 384 GLN A O 1
ATOM 2760 N N . LEU A 1 385 ? -33.078 -15.431 24.682 1.00 56.56 385 LEU A N 1
ATOM 2761 C CA . LEU A 1 385 ? -34.297 -16.228 24.881 1.00 56.56 385 LEU A CA 1
ATOM 2762 C C . LEU A 1 385 ? -33.979 -17.683 25.233 1.00 56.56 385 LEU A C 1
ATOM 2764 O O . LEU A 1 385 ? -34.457 -18.179 26.253 1.00 56.56 385 LEU A O 1
ATOM 2768 N N . ASP A 1 386 ? -33.146 -18.346 24.433 1.00 58.84 386 ASP A N 1
ATOM 2769 C CA . ASP A 1 386 ? -32.763 -19.741 24.654 1.00 58.84 386 ASP A CA 1
ATOM 2770 C C . ASP A 1 386 ? -32.004 -19.927 25.966 1.00 58.84 386 ASP A C 1
ATOM 2772 O O . ASP A 1 386 ? -32.283 -20.866 26.718 1.00 58.84 386 ASP A O 1
ATOM 2776 N N . THR A 1 387 ? -31.091 -19.006 26.280 1.00 63.31 387 THR A N 1
ATOM 2777 C CA . THR A 1 387 ? -30.352 -18.982 27.548 1.00 63.31 387 THR A CA 1
ATOM 2778 C C . THR A 1 387 ? -31.332 -18.841 28.720 1.00 63.31 387 THR A C 1
ATOM 2780 O O . THR A 1 387 ? -31.281 -19.608 29.676 1.00 63.31 387 THR A O 1
ATOM 2783 N N . MET A 1 388 ? -32.318 -17.949 28.634 1.00 62.22 388 MET A N 1
ATOM 2784 C CA . MET A 1 388 ? -33.281 -17.701 29.713 1.00 62.22 388 MET A CA 1
ATOM 2785 C C . MET A 1 388 ? -34.341 -18.796 29.880 1.00 62.22 388 MET A C 1
ATOM 2787 O O . MET A 1 388 ? -34.749 -19.089 31.007 1.00 62.22 388 MET A O 1
ATOM 2791 N N . ILE A 1 389 ? -34.812 -19.402 28.785 1.00 61.22 389 ILE A N 1
ATOM 2792 C CA . ILE A 1 389 ? -35.789 -20.506 28.807 1.00 61.22 389 ILE A CA 1
ATOM 2793 C C . ILE A 1 389 ? -35.164 -21.759 29.431 1.00 61.22 389 ILE A C 1
ATOM 2795 O O . ILE A 1 389 ? -35.842 -22.520 30.145 1.00 61.22 389 ILE A O 1
ATOM 2799 N N . ASN A 1 390 ? -33.881 -21.983 29.143 1.00 64.75 390 ASN A N 1
ATOM 2800 C CA . ASN A 1 390 ? -33.160 -23.194 29.510 1.00 64.75 390 ASN A CA 1
ATOM 2801 C C . ASN A 1 390 ? -32.280 -23.047 30.747 1.00 64.75 390 ASN A C 1
ATOM 2803 O O . ASN A 1 390 ? -31.850 -24.074 31.273 1.00 64.75 390 ASN A O 1
ATOM 2807 N N . ALA A 1 391 ? -32.087 -21.832 31.263 1.00 68.81 391 ALA A N 1
ATOM 2808 C CA . ALA A 1 391 ? -31.433 -21.605 32.541 1.00 68.81 391 ALA A CA 1
ATOM 2809 C C . ALA A 1 391 ? -32.123 -22.392 33.667 1.00 68.81 391 ALA A C 1
ATOM 2811 O O . ALA A 1 391 ? -33.354 -22.441 33.821 1.00 68.81 391 ALA A O 1
ATOM 2812 N N . ARG A 1 392 ? -31.293 -23.056 34.458 1.00 70.00 392 ARG A N 1
ATOM 2813 C CA . ARG A 1 392 ? -31.632 -23.827 35.646 1.00 70.00 392 ARG A CA 1
ATOM 2814 C C . ARG A 1 392 ? -30.638 -23.470 36.728 1.00 70.00 392 ARG A C 1
ATOM 2816 O O . ARG A 1 392 ? -29.471 -23.243 36.441 1.00 70.00 392 ARG A O 1
ATOM 2823 N N . ARG A 1 393 ? -31.096 -23.465 37.974 1.00 73.62 393 ARG A N 1
ATOM 2824 C CA . ARG A 1 393 ? -30.236 -23.294 39.140 1.00 73.62 393 ARG A CA 1
ATOM 2825 C C . ARG A 1 393 ? -30.501 -24.422 40.121 1.00 73.62 393 ARG A C 1
ATOM 2827 O O . ARG A 1 393 ? -31.655 -24.733 40.413 1.00 73.62 393 ARG A O 1
ATOM 2834 N N . ALA A 1 394 ? -29.435 -25.033 40.607 1.00 72.31 394 ALA A N 1
ATOM 2835 C CA . ALA A 1 394 ? -29.462 -25.973 41.711 1.00 72.31 394 ALA A CA 1
ATOM 2836 C C . ALA A 1 394 ? -28.786 -25.323 42.920 1.00 72.31 394 ALA A C 1
ATOM 2838 O O . ALA A 1 394 ? -27.701 -24.757 42.800 1.00 72.31 394 ALA A O 1
ATOM 2839 N N . THR A 1 395 ? -29.432 -25.411 44.080 1.00 74.94 395 THR A N 1
ATOM 2840 C CA . THR A 1 395 ? -28.888 -24.914 45.345 1.00 74.94 395 THR A CA 1
ATOM 2841 C C . THR A 1 395 ? -28.769 -26.081 46.306 1.00 74.94 395 THR A C 1
ATOM 2843 O O . THR A 1 395 ? -29.761 -26.737 46.619 1.00 74.94 395 THR A O 1
ATOM 2846 N N . PHE A 1 396 ? -27.562 -26.311 46.802 1.00 76.88 396 PHE A N 1
ATOM 2847 C CA . PHE A 1 396 ? -27.242 -27.335 47.781 1.00 76.88 396 PHE A CA 1
ATOM 2848 C C . PHE A 1 396 ? -26.870 -26.646 49.092 1.00 76.88 396 PHE A C 1
ATOM 2850 O O . PHE A 1 396 ? -26.072 -25.707 49.116 1.00 76.88 396 PHE A O 1
ATOM 2857 N N . ARG A 1 397 ? -27.464 -27.096 50.196 1.00 74.25 397 ARG A N 1
ATOM 2858 C CA . ARG A 1 397 ? -27.137 -26.625 51.545 1.00 74.25 397 ARG A CA 1
ATOM 2859 C C . ARG A 1 397 ? -26.718 -27.832 52.372 1.00 74.25 397 ARG A C 1
ATOM 2861 O O . ARG A 1 397 ? -27.477 -28.792 52.463 1.00 74.25 397 ARG A O 1
ATOM 2868 N N . GLY A 1 398 ? -25.515 -27.787 52.934 1.00 56.91 398 GLY A N 1
ATOM 2869 C CA . GLY A 1 398 ? -24.945 -28.876 53.723 1.00 56.91 398 GLY A CA 1
ATOM 2870 C C . GLY A 1 398 ? -24.124 -28.315 54.877 1.00 56.91 398 GLY A C 1
ATOM 2871 O O . GLY A 1 398 ? -23.105 -27.660 54.659 1.00 56.91 398 GLY A O 1
ATOM 2872 N N . GLY A 1 399 ? -24.581 -28.545 56.110 1.00 74.38 399 GLY A N 1
ATOM 2873 C CA . GLY A 1 399 ? -23.983 -27.936 57.298 1.00 74.38 399 GLY A CA 1
ATOM 2874 C C . GLY A 1 399 ? -24.036 -26.408 57.233 1.00 74.38 399 GLY A C 1
ATOM 2875 O O . GLY A 1 399 ? -25.095 -25.827 57.007 1.00 74.38 399 GLY A O 1
ATOM 2876 N N . SER A 1 400 ? -22.886 -25.761 57.422 1.00 73.94 400 SER A N 1
ATOM 2877 C CA . SER A 1 400 ? -22.756 -24.304 57.365 1.00 73.94 400 SER A CA 1
ATOM 2878 C C . SER A 1 400 ? -22.466 -23.762 55.959 1.00 73.94 400 SER A C 1
ATOM 2880 O O . SER A 1 400 ? -22.509 -22.553 55.771 1.00 73.94 400 SER A O 1
ATOM 2882 N N . ALA A 1 401 ? -22.180 -24.616 54.970 1.00 75.62 401 ALA A N 1
ATOM 2883 C CA . ALA A 1 401 ? -21.834 -24.200 53.613 1.00 75.62 401 ALA A CA 1
ATOM 2884 C C . ALA A 1 401 ? -23.047 -24.212 52.666 1.00 75.62 401 ALA A C 1
ATOM 2886 O O . ALA A 1 401 ? -23.956 -25.044 52.777 1.00 75.62 401 ALA A O 1
ATOM 2887 N N . ALA A 1 402 ? -23.029 -23.304 51.692 1.00 80.88 402 ALA A N 1
ATOM 2888 C CA . ALA A 1 402 ? -23.994 -23.246 50.603 1.00 80.88 402 ALA A CA 1
ATOM 2889 C C . ALA A 1 402 ? -23.273 -23.299 49.253 1.00 80.88 402 ALA A C 1
ATOM 2891 O O . ALA A 1 402 ? -22.282 -22.603 49.047 1.00 80.88 402 ALA A O 1
ATOM 2892 N N . VAL A 1 403 ? -23.794 -24.106 48.330 1.00 82.31 403 VAL A N 1
ATOM 2893 C CA . VAL A 1 403 ? -23.323 -24.185 46.943 1.00 82.31 403 VAL A CA 1
ATOM 2894 C C . VAL A 1 403 ? -24.492 -23.897 46.013 1.00 82.31 403 VAL A C 1
ATOM 2896 O O . VAL A 1 403 ? -25.578 -24.449 46.182 1.00 82.31 403 VAL A O 1
ATOM 2899 N N . GLN A 1 404 ? -24.282 -23.035 45.030 1.00 83.00 404 GLN A N 1
ATOM 2900 C CA . GLN A 1 404 ? -25.228 -22.724 43.967 1.00 83.00 404 GLN A CA 1
ATOM 2901 C C . GLN A 1 404 ? -24.568 -23.016 42.625 1.00 83.00 404 GLN A C 1
ATOM 2903 O O . GLN A 1 404 ? -23.395 -22.715 42.435 1.00 83.00 404 GLN A O 1
ATOM 2908 N N . VAL A 1 405 ? -25.310 -23.627 41.709 1.00 79.06 405 VAL A N 1
ATOM 2909 C CA . VAL A 1 405 ? -24.831 -23.976 40.368 1.00 79.06 405 VAL A CA 1
ATOM 2910 C C . VAL A 1 405 ? -25.919 -23.622 39.363 1.00 79.06 405 VAL A C 1
ATOM 2912 O O . VAL A 1 405 ? -27.013 -24.190 39.414 1.00 79.06 405 VAL A O 1
ATOM 2915 N N . GLY A 1 406 ? -25.630 -22.686 38.468 1.00 77.12 406 GLY A N 1
ATOM 2916 C CA . GLY A 1 406 ? -26.439 -22.342 37.306 1.00 77.12 406 GLY A CA 1
ATOM 2917 C C . GLY A 1 406 ? -25.984 -23.100 36.059 1.00 77.12 406 GLY A C 1
ATOM 2918 O O . GLY A 1 406 ? -24.788 -23.243 35.811 1.00 77.12 406 GLY A O 1
ATOM 2919 N N . TYR A 1 407 ? -26.922 -23.607 35.262 1.00 75.31 407 TYR A N 1
ATOM 2920 C CA . TYR A 1 407 ? -26.635 -24.258 33.983 1.00 75.31 407 TYR A CA 1
ATOM 2921 C C . TYR A 1 407 ? -27.766 -24.065 32.965 1.00 75.31 407 TYR A C 1
ATOM 2923 O O . TYR A 1 407 ? -28.933 -23.944 33.335 1.00 75.31 407 TYR A O 1
ATOM 2931 N N . LEU A 1 408 ? -27.445 -24.097 31.672 1.00 72.81 408 LEU A N 1
ATOM 2932 C CA . LEU A 1 408 ? -28.415 -24.204 30.581 1.00 72.81 408 LEU A CA 1
ATOM 2933 C C . LEU A 1 408 ? -28.715 -25.669 30.311 1.00 72.81 408 LEU A C 1
ATOM 2935 O O . LEU A 1 408 ? -27.790 -26.429 30.060 1.00 72.81 408 LEU A O 1
ATOM 2939 N N . ALA A 1 409 ? -29.983 -26.073 30.337 1.00 65.44 409 ALA A N 1
ATOM 2940 C CA . ALA A 1 409 ? -30.404 -27.438 30.027 1.00 65.44 409 ALA A CA 1
ATOM 2941 C C . ALA A 1 409 ? -30.867 -27.572 28.566 1.00 65.44 409 ALA A C 1
ATOM 2943 O O . ALA A 1 409 ? -31.862 -26.960 28.187 1.00 65.44 409 ALA A O 1
ATOM 2944 N N . GLY A 1 410 ? -30.212 -28.428 27.775 1.00 61.06 410 GLY A N 1
ATOM 2945 C CA . GLY A 1 410 ? -30.624 -28.714 26.394 1.00 61.06 410 GLY A CA 1
ATOM 2946 C C . GLY A 1 410 ? -30.158 -27.674 25.373 1.00 61.06 410 GLY A C 1
ATOM 2947 O O . GLY A 1 410 ? -30.821 -27.478 24.360 1.00 61.06 410 GLY A O 1
ATOM 2948 N N . TRP A 1 411 ? -29.030 -27.008 25.634 1.00 57.09 411 TRP A N 1
ATOM 2949 C CA . TRP A 1 411 ? -28.437 -26.047 24.706 1.00 57.09 411 TRP A CA 1
ATOM 2950 C C . TRP A 1 411 ? -27.956 -26.763 23.433 1.00 57.09 411 TRP A C 1
ATOM 2952 O O . TRP A 1 411 ? -27.230 -27.759 23.523 1.00 57.09 411 TRP A O 1
ATOM 2962 N N . MET A 1 412 ? -28.372 -26.271 22.261 1.00 54.22 412 MET A N 1
ATOM 2963 C CA . MET A 1 412 ? -27.865 -26.699 20.954 1.00 54.22 412 MET A CA 1
ATOM 2964 C C . MET A 1 412 ? -26.793 -25.715 20.493 1.00 54.22 412 MET A C 1
ATOM 2966 O O . MET A 1 412 ? -27.056 -24.524 20.345 1.00 54.22 412 MET A O 1
ATOM 2970 N N . SER A 1 413 ? -25.584 -26.216 20.248 1.00 52.03 413 SER A N 1
ATOM 2971 C CA . SER A 1 413 ? -24.553 -25.418 19.584 1.00 52.03 413 SER A CA 1
ATOM 2972 C C . SER A 1 413 ? -24.982 -25.125 18.141 1.00 52.03 413 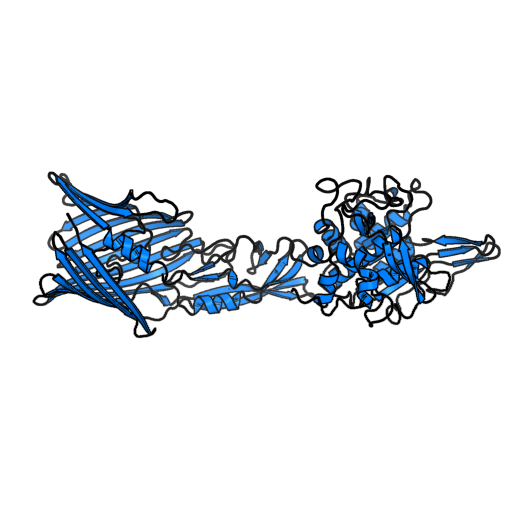SER A C 1
ATOM 2974 O O . SER A 1 413 ? -25.426 -26.052 17.463 1.00 52.03 413 SER A O 1
ATOM 2976 N N . PRO A 1 414 ? -24.777 -23.906 17.608 1.00 49.12 414 PRO A N 1
ATOM 2977 C CA . PRO A 1 414 ? -25.029 -23.613 16.193 1.00 49.12 414 PRO A CA 1
ATOM 2978 C C . PRO A 1 414 ? -24.189 -24.475 15.230 1.00 49.12 414 PRO A C 1
ATOM 2980 O O . PRO A 1 414 ? -24.493 -24.542 14.044 1.00 49.12 414 PRO A O 1
ATOM 2983 N N . PHE A 1 415 ? -23.171 -25.178 15.739 1.00 47.72 415 PHE A N 1
ATOM 2984 C CA . PHE A 1 415 ? -22.289 -26.061 14.975 1.00 47.72 415 PHE A CA 1
ATOM 2985 C C . PHE A 1 415 ? -22.474 -27.556 15.304 1.00 47.72 415 PHE A C 1
ATOM 2987 O O . PHE A 1 415 ? -21.689 -28.382 14.844 1.00 47.72 415 PHE A O 1
ATOM 2994 N N . SER A 1 416 ? -23.464 -27.939 16.127 1.00 48.47 416 SER A N 1
ATOM 2995 C CA . SER A 1 416 ? -23.674 -29.345 16.514 1.00 48.47 416 SER A CA 1
ATOM 2996 C C . SER A 1 416 ? -25.142 -29.688 16.781 1.00 48.47 416 SER A C 1
ATOM 2998 O O . SER A 1 416 ? -25.834 -28.983 17.508 1.00 48.47 416 SER A O 1
ATOM 3000 N N . SER A 1 417 ? -25.581 -30.860 16.318 1.00 48.78 417 SER A N 1
ATOM 3001 C CA . SER A 1 417 ? -26.910 -31.423 16.600 1.00 48.78 417 SER A CA 1
ATOM 3002 C C . SER A 1 417 ? -27.062 -32.047 17.999 1.00 48.78 417 SER A C 1
ATOM 3004 O O . SER A 1 417 ? -28.124 -32.579 18.316 1.00 48.78 417 SER A O 1
ATOM 3006 N N . ARG A 1 418 ? -26.029 -32.011 18.859 1.00 46.50 418 ARG A N 1
ATOM 3007 C CA . ARG A 1 418 ? -26.106 -32.532 20.235 1.00 46.50 418 ARG A CA 1
ATOM 3008 C C . ARG A 1 418 ? -26.631 -31.469 21.201 1.00 46.50 418 ARG A C 1
ATOM 3010 O O . ARG A 1 418 ? -26.028 -30.411 21.354 1.00 46.50 418 ARG A O 1
ATOM 3017 N N . THR A 1 419 ? -27.711 -31.800 21.903 1.00 56.81 419 THR A N 1
ATOM 3018 C CA . THR A 1 419 ? -28.225 -31.058 23.062 1.00 56.81 419 THR A CA 1
ATOM 3019 C C . THR A 1 419 ? -27.438 -31.435 24.317 1.00 56.81 419 THR A C 1
ATOM 3021 O O . THR A 1 419 ? -27.398 -32.614 24.678 1.00 56.81 419 THR A O 1
ATOM 3024 N N . GLY A 1 420 ? -26.833 -30.460 24.996 1.00 64.25 420 GLY A N 1
ATOM 3025 C CA . GLY A 1 420 ? -26.066 -30.671 26.232 1.00 64.25 420 GLY A CA 1
ATOM 3026 C C . GLY A 1 420 ? -26.450 -29.704 27.353 1.00 64.25 420 GLY A C 1
ATOM 3027 O O . GLY A 1 420 ? -27.234 -28.777 27.141 1.00 64.25 420 GLY A O 1
ATOM 3028 N N . SER A 1 421 ? -25.903 -29.923 28.553 1.00 69.81 421 SER A N 1
ATOM 3029 C CA . SER A 1 421 ? -25.984 -28.947 29.645 1.00 69.81 421 SER A CA 1
ATOM 3030 C C . SER A 1 421 ? -24.699 -28.127 29.721 1.00 69.81 421 SER A C 1
ATOM 3032 O O . SER A 1 421 ? -23.616 -28.709 29.731 1.00 69.81 421 SER A O 1
ATOM 3034 N N . VAL A 1 422 ? -24.808 -26.801 29.794 1.00 75.88 422 VAL A N 1
ATOM 3035 C CA . VAL A 1 422 ? -23.653 -25.886 29.876 1.00 75.88 422 VAL A CA 1
ATOM 3036 C C . VAL A 1 422 ? -23.693 -25.151 31.209 1.00 75.88 422 VAL A C 1
ATOM 3038 O O . VAL A 1 422 ? -24.712 -24.557 31.541 1.00 75.88 422 VAL A O 1
ATOM 3041 N N . LEU A 1 423 ? -22.609 -25.203 31.985 1.00 76.81 423 LEU A N 1
ATOM 3042 C CA . LEU A 1 423 ? -22.484 -24.462 33.243 1.00 76.81 423 LEU A CA 1
ATOM 3043 C C . LEU A 1 423 ? -22.458 -22.950 32.958 1.00 76.81 423 LEU A C 1
ATOM 3045 O O . LEU A 1 423 ? -21.618 -22.499 32.183 1.00 76.81 423 LEU A O 1
ATOM 3049 N N . THR A 1 424 ? -23.346 -22.177 33.586 1.00 74.44 424 THR A N 1
ATOM 3050 C CA . THR A 1 424 ? -23.426 -20.713 33.412 1.00 74.44 424 THR A CA 1
ATOM 3051 C C . THR A 1 424 ? -22.787 -19.951 34.557 1.00 74.44 424 THR A C 1
ATOM 3053 O O . THR A 1 424 ? -22.159 -18.919 34.325 1.00 74.44 424 THR A O 1
ATOM 3056 N N . ASP A 1 425 ? -22.958 -20.457 35.778 1.00 78.50 425 ASP A N 1
ATOM 3057 C CA . ASP A 1 425 ? -22.414 -19.889 37.004 1.00 78.50 425 ASP A CA 1
ATOM 3058 C C . ASP A 1 425 ? -22.274 -20.954 38.096 1.00 78.50 425 ASP A C 1
ATOM 3060 O O . ASP A 1 425 ? -22.980 -21.963 38.107 1.00 78.50 425 ASP A O 1
ATOM 3064 N N . ALA A 1 426 ? -21.355 -20.738 39.027 1.00 82.38 426 ALA A N 1
ATOM 3065 C CA . ALA A 1 426 ? -21.239 -21.523 40.244 1.00 82.38 426 ALA A CA 1
ATOM 3066 C C . ALA A 1 426 ? -20.793 -20.623 41.392 1.00 82.38 426 ALA A C 1
ATOM 3068 O O . ALA A 1 426 ? -19.897 -19.805 41.226 1.00 82.38 426 ALA A O 1
ATOM 3069 N N . ARG A 1 427 ? -21.386 -20.794 42.568 1.00 84.25 427 ARG A N 1
ATOM 3070 C CA . ARG A 1 427 ? -21.049 -20.056 43.783 1.00 84.25 427 ARG A CA 1
ATOM 3071 C C . ARG A 1 427 ? -20.917 -21.011 44.949 1.00 84.25 427 ARG A C 1
ATOM 3073 O O . ARG A 1 427 ? -21.795 -21.834 45.187 1.00 84.25 427 ARG A O 1
ATOM 3080 N N . ILE A 1 428 ? -19.849 -20.866 45.714 1.00 85.06 428 ILE A N 1
ATOM 3081 C CA . ILE A 1 428 ? -19.635 -21.567 46.977 1.00 85.06 428 ILE A CA 1
ATOM 3082 C C . ILE A 1 428 ? -19.512 -20.504 48.058 1.00 85.06 428 ILE A C 1
ATOM 3084 O O . ILE A 1 428 ? -18.736 -19.569 47.914 1.00 85.06 428 ILE A O 1
ATOM 3088 N N . SER A 1 429 ? -20.268 -20.627 49.144 1.00 85.44 429 SER A N 1
ATOM 3089 C CA . SER A 1 429 ? -20.219 -19.706 50.281 1.00 85.44 429 SER A CA 1
ATOM 3090 C C . SER A 1 429 ? -20.062 -20.480 51.582 1.00 85.44 429 SER A C 1
ATOM 3092 O O . SER A 1 429 ? -20.830 -21.402 51.866 1.00 85.44 429 SER A O 1
ATOM 3094 N N . VAL A 1 430 ? -19.064 -20.098 52.375 1.00 84.94 430 VAL A N 1
ATOM 3095 C CA . VAL A 1 430 ? -18.689 -20.775 53.617 1.00 84.94 430 VAL A CA 1
ATOM 3096 C C . VAL A 1 430 ? -18.507 -19.736 54.731 1.00 84.94 430 VAL A C 1
ATOM 3098 O O . VAL A 1 430 ? -17.661 -18.846 54.608 1.00 84.94 430 VAL A O 1
ATOM 3101 N N . PRO A 1 431 ? -19.273 -19.815 55.833 1.00 81.81 431 PRO A N 1
ATOM 3102 C CA . PRO A 1 431 ? -19.017 -19.024 57.025 1.00 81.81 431 PRO A CA 1
ATOM 3103 C C . PRO A 1 431 ? -17.751 -19.542 57.708 1.00 81.81 431 PRO A C 1
ATOM 3105 O O . PRO A 1 431 ? -17.552 -20.752 57.853 1.00 81.81 431 PRO A O 1
ATOM 3108 N N . LEU A 1 432 ? -16.883 -18.628 58.127 1.00 79.94 432 LEU A N 1
ATOM 3109 C CA . LEU A 1 432 ? -15.638 -18.991 58.792 1.00 79.94 432 LEU A CA 1
ATOM 3110 C C . LEU A 1 432 ? -15.912 -19.350 60.255 1.00 79.94 432 LEU A C 1
ATOM 3112 O O . LEU A 1 432 ? -16.532 -18.590 60.992 1.00 79.94 432 LEU A O 1
ATOM 3116 N N . GLN A 1 433 ? -15.419 -20.508 60.695 1.00 69.00 433 GLN A N 1
ATOM 3117 C CA . GLN A 1 433 ? -15.573 -20.953 62.087 1.00 69.00 433 GLN A CA 1
ATOM 3118 C C . GLN A 1 433 ? -14.608 -20.236 63.050 1.00 69.00 433 GLN A C 1
ATOM 3120 O O . GLN A 1 433 ? -14.859 -20.181 64.248 1.00 69.00 433 GLN A O 1
ATOM 3125 N N . PHE A 1 434 ? -13.514 -19.672 62.528 1.00 69.00 434 PHE A N 1
ATOM 3126 C CA . PHE A 1 434 ? -12.423 -19.053 63.295 1.00 69.00 434 PHE A CA 1
ATOM 3127 C C . PHE A 1 434 ? -12.389 -17.517 63.208 1.00 69.00 434 PHE A C 1
ATOM 3129 O O . PHE A 1 434 ? -11.555 -16.882 63.851 1.00 69.00 434 PHE A O 1
ATOM 3136 N N . ALA A 1 435 ? -13.283 -16.902 62.428 1.00 72.31 435 ALA A N 1
ATOM 3137 C CA . ALA A 1 435 ? -13.429 -15.452 62.328 1.00 72.31 435 ALA A CA 1
ATOM 3138 C C . ALA A 1 435 ? -14.881 -15.094 61.966 1.00 72.31 435 ALA A C 1
ATOM 3140 O O . ALA A 1 435 ? -15.467 -15.768 61.125 1.00 72.31 435 ALA A O 1
ATOM 3141 N N . PRO A 1 436 ? -15.484 -14.039 62.542 1.00 81.31 436 PRO A N 1
ATOM 3142 C CA . PRO A 1 436 ? -16.828 -13.619 62.156 1.00 81.31 436 PRO A CA 1
ATOM 3143 C C . PRO A 1 436 ? -16.828 -13.127 60.702 1.00 81.31 436 PRO A C 1
ATOM 3145 O O . PRO A 1 436 ? -16.291 -12.061 60.406 1.00 81.31 436 PRO A O 1
ATOM 3148 N N . GLY A 1 437 ? -17.430 -13.904 59.800 1.00 85.50 437 GLY A N 1
ATOM 3149 C CA . GLY A 1 437 ? -17.553 -13.554 58.388 1.00 85.50 437 GLY A CA 1
ATOM 3150 C C . GLY A 1 437 ? -17.896 -14.738 57.484 1.00 85.50 437 GLY A C 1
ATOM 3151 O O . GLY A 1 437 ? -17.991 -15.882 57.924 1.00 85.50 437 GLY A O 1
ATOM 3152 N N . THR A 1 438 ? -18.107 -14.450 56.204 1.00 88.56 438 THR A N 1
ATOM 3153 C CA . THR A 1 438 ? -18.378 -15.433 55.145 1.00 88.56 438 THR A CA 1
ATOM 3154 C C . THR A 1 438 ? -17.407 -15.209 54.000 1.00 88.56 438 THR A C 1
ATOM 3156 O O . THR A 1 438 ? -17.267 -14.078 53.537 1.00 88.56 438 THR A O 1
ATOM 3159 N N . ILE A 1 439 ? -16.751 -16.277 53.550 1.00 89.38 439 ILE A N 1
ATOM 3160 C CA . ILE A 1 439 ? -16.026 -16.289 52.278 1.00 89.38 439 ILE A CA 1
ATOM 3161 C C . ILE A 1 439 ? -16.962 -16.843 51.211 1.00 89.38 439 ILE A C 1
ATOM 3163 O O . ILE A 1 439 ? -17.635 -17.848 51.450 1.00 89.38 439 ILE A O 1
ATOM 3167 N N . ALA A 1 440 ? -16.990 -16.219 50.039 1.00 88.12 440 ALA A N 1
ATOM 3168 C CA . ALA A 1 440 ? -17.606 -16.796 48.859 1.00 88.12 440 ALA A CA 1
ATOM 3169 C C . ALA A 1 440 ? -16.638 -16.800 47.676 1.00 88.12 440 ALA A C 1
ATOM 3171 O O . ALA A 1 440 ? -15.858 -15.870 47.499 1.00 88.12 440 ALA A O 1
ATOM 3172 N N . ALA A 1 441 ? -16.679 -17.871 46.895 1.00 86.56 441 ALA A N 1
ATOM 3173 C CA . ALA A 1 441 ? -16.006 -17.978 45.615 1.00 86.56 441 ALA A CA 1
ATOM 3174 C C . ALA A 1 441 ? -17.070 -18.175 44.541 1.00 86.56 441 ALA A C 1
ATOM 3176 O O . ALA A 1 441 ? -17.936 -19.043 44.689 1.00 86.56 441 ALA A O 1
ATOM 3177 N N . ASP A 1 442 ? -16.999 -17.382 43.482 1.00 85.81 442 ASP A N 1
ATOM 3178 C CA . ASP A 1 442 ? -17.979 -17.377 42.409 1.00 85.81 442 ASP A CA 1
ATOM 3179 C C . ASP A 1 442 ? -17.279 -17.539 41.057 1.00 85.81 442 ASP A C 1
ATOM 3181 O O . ASP A 1 442 ? -16.139 -17.123 40.859 1.00 85.81 442 ASP A O 1
ATOM 3185 N N . PHE A 1 443 ? -17.968 -18.179 40.126 1.00 84.38 443 PHE A N 1
ATOM 3186 C CA . PHE A 1 443 ? -17.603 -18.325 38.729 1.00 84.38 443 PHE A CA 1
ATOM 3187 C C . PHE A 1 443 ? -18.825 -17.949 37.900 1.00 84.38 443 PHE A C 1
ATOM 3189 O O . PHE A 1 443 ? -19.925 -18.424 38.179 1.00 84.38 443 PHE A O 1
ATOM 3196 N N . GLN A 1 444 ? -18.640 -17.121 36.882 1.00 80.00 444 GLN A N 1
ATOM 3197 C CA . GLN A 1 444 ? -19.688 -16.693 35.964 1.00 80.00 444 GLN A CA 1
ATOM 3198 C C . GLN A 1 444 ? -19.173 -16.749 34.527 1.00 80.00 444 GLN A C 1
ATOM 3200 O O . GLN A 1 444 ? -17.996 -16.520 34.265 1.00 80.00 444 GLN A O 1
ATOM 3205 N N . THR A 1 445 ? -20.073 -17.015 33.587 1.00 74.00 445 THR A N 1
ATOM 3206 C CA . THR A 1 445 ? -19.794 -16.993 32.146 1.00 74.00 445 THR A CA 1
ATOM 3207 C C . THR A 1 445 ? -20.578 -15.876 31.458 1.00 74.00 445 THR A C 1
ATOM 3209 O O . THR A 1 445 ? -21.547 -15.359 32.006 1.00 74.00 445 THR A O 1
ATOM 3212 N N . LYS A 1 446 ? -20.239 -15.591 30.197 1.00 66.94 446 LYS A N 1
ATOM 3213 C CA . LYS A 1 446 ? -20.979 -14.703 29.273 1.00 66.94 446 LYS A CA 1
ATOM 3214 C C . LYS A 1 446 ? -22.473 -15.039 29.141 1.00 66.94 446 LYS A C 1
ATOM 3216 O O . LYS A 1 446 ? -23.258 -14.215 28.689 1.00 66.94 446 LYS A O 1
ATOM 3221 N N . GLN A 1 447 ? -22.848 -16.281 29.459 1.00 65.19 447 GLN A N 1
ATOM 3222 C CA . GLN A 1 447 ? -24.217 -16.798 29.399 1.00 65.19 447 GLN A CA 1
ATOM 3223 C C . GLN A 1 447 ? -24.927 -16.732 30.759 1.00 65.19 447 GLN A C 1
ATOM 3225 O O . GLN A 1 447 ? -26.023 -17.274 30.900 1.00 65.19 447 GLN A O 1
ATOM 3230 N N . HIS A 1 448 ? -24.318 -16.107 31.772 1.00 66.75 448 HIS A N 1
ATOM 3231 C CA . HIS A 1 448 ? -24.984 -15.855 33.040 1.00 66.75 448 HIS A CA 1
ATOM 3232 C C . HIS A 1 448 ? -26.198 -14.950 32.816 1.00 66.75 448 HIS A C 1
ATOM 3234 O O . HIS A 1 448 ? -26.135 -13.935 32.123 1.00 66.75 448 HIS A O 1
ATOM 3240 N N . VAL A 1 449 ? -27.318 -15.348 33.408 1.00 57.28 449 VAL A N 1
ATOM 3241 C CA . VAL A 1 449 ? -28.576 -14.618 33.335 1.00 57.28 449 VAL A CA 1
ATOM 3242 C C . VAL A 1 449 ? -28.990 -14.279 34.754 1.00 57.28 449 VAL A C 1
ATOM 3244 O O . VAL A 1 449 ? -29.198 -15.177 35.574 1.00 57.28 449 VAL A O 1
ATOM 3247 N N . ASP A 1 450 ? -29.147 -12.988 35.016 1.00 58.75 450 ASP A N 1
ATOM 3248 C CA . ASP A 1 450 ? -29.681 -12.505 36.281 1.00 58.75 450 ASP A CA 1
ATOM 3249 C C . ASP A 1 450 ? -31.212 -12.685 36.345 1.00 58.75 450 ASP A C 1
ATOM 3251 O O . ASP A 1 450 ? -31.875 -12.762 35.305 1.00 58.75 450 ASP A O 1
ATOM 3255 N N . ASP A 1 451 ? -31.795 -12.758 37.546 1.00 52.19 451 ASP A N 1
ATOM 3256 C CA . ASP A 1 451 ? -33.209 -13.122 37.785 1.00 52.19 451 ASP A CA 1
ATOM 3257 C C . ASP A 1 451 ? -34.192 -11.995 37.411 1.00 52.19 451 ASP A C 1
ATOM 3259 O O . ASP A 1 451 ? -34.984 -11.520 38.226 1.00 52.19 451 ASP A O 1
ATOM 3263 N N . THR A 1 452 ? -34.137 -11.529 36.165 1.00 55.38 452 THR A N 1
ATOM 3264 C CA . THR A 1 452 ? -34.774 -10.305 35.670 1.00 55.38 452 THR A CA 1
ATOM 3265 C C . THR A 1 452 ? -35.854 -10.617 34.638 1.00 55.38 452 THR A C 1
ATOM 3267 O O . THR A 1 452 ? -35.904 -11.703 34.059 1.00 55.38 452 THR A O 1
ATOM 3270 N N . ALA A 1 453 ? -36.763 -9.664 34.410 1.00 51.81 453 ALA A N 1
ATOM 3271 C CA . ALA A 1 453 ? -37.805 -9.788 33.397 1.00 51.81 453 ALA A CA 1
ATOM 3272 C C . ALA A 1 453 ? -37.190 -9.858 31.991 1.00 51.81 453 ALA A C 1
ATOM 3274 O O . ALA A 1 453 ? -37.012 -8.840 31.327 1.00 51.81 453 ALA A O 1
ATOM 3275 N N . LEU A 1 454 ? -36.865 -11.074 31.556 1.00 57.22 454 LEU A N 1
ATOM 3276 C CA . LEU A 1 454 ? -36.428 -11.390 30.201 1.00 57.22 454 LEU A CA 1
ATOM 3277 C C . LEU A 1 454 ? -35.149 -10.665 29.728 1.00 57.22 454 LEU A C 1
ATOM 3279 O O . LEU A 1 454 ? -34.998 -10.380 28.545 1.00 57.22 454 LEU A O 1
ATOM 3283 N N . GLY A 1 455 ? -34.214 -10.386 30.645 1.00 54.62 455 GLY A N 1
ATOM 3284 C CA . GLY A 1 455 ? -32.886 -9.861 30.300 1.00 54.62 455 GLY A CA 1
ATOM 3285 C C . GLY A 1 455 ? -32.876 -8.362 29.998 1.00 54.62 455 GLY A C 1
ATOM 3286 O O . GLY A 1 455 ? -31.880 -7.824 29.520 1.00 54.62 455 GLY A O 1
ATOM 3287 N N . TYR A 1 456 ? -33.984 -7.668 30.275 1.00 59.81 456 TYR A N 1
ATOM 3288 C CA . TYR A 1 456 ? -34.100 -6.232 30.028 1.00 59.81 456 TYR A CA 1
ATOM 3289 C C . TYR A 1 456 ? -33.524 -5.350 31.135 1.00 59.81 456 TYR A C 1
ATOM 3291 O O . TYR A 1 456 ? -33.285 -4.167 30.878 1.00 59.81 456 TYR A O 1
ATOM 3299 N N . ALA A 1 457 ? -33.280 -5.900 32.326 1.00 56.62 457 ALA A N 1
ATOM 3300 C CA . ALA A 1 457 ? -32.617 -5.171 33.399 1.00 56.62 457 ALA A CA 1
ATOM 3301 C C . ALA A 1 457 ? -31.093 -5.248 33.237 1.00 56.62 457 ALA A C 1
ATOM 3303 O O . ALA A 1 457 ? -30.529 -6.295 32.927 1.00 56.62 457 ALA A O 1
ATOM 3304 N N . VAL A 1 458 ? -30.441 -4.106 33.430 1.00 57.94 458 VAL A N 1
ATOM 3305 C CA . VAL A 1 458 ? -28.981 -3.988 33.477 1.00 57.94 458 VAL A CA 1
ATOM 3306 C C . VAL A 1 458 ? -28.504 -4.567 34.820 1.00 57.94 458 VAL A C 1
ATOM 3308 O O . VAL A 1 458 ? -29.206 -4.356 35.812 1.00 57.94 458 VAL A O 1
ATOM 3311 N N . PRO A 1 459 ? -27.349 -5.261 34.885 1.00 59.88 459 PRO A N 1
ATOM 3312 C CA . PRO A 1 459 ? -26.846 -5.851 36.128 1.00 59.88 459 PRO A CA 1
ATOM 3313 C C . PRO A 1 459 ? -26.860 -4.850 37.284 1.00 59.88 459 PRO A C 1
ATOM 3315 O O . PRO A 1 459 ? -26.450 -3.701 37.111 1.00 59.88 459 PRO A O 1
ATOM 3318 N N . THR A 1 460 ? -27.333 -5.242 38.462 1.00 67.19 460 THR A N 1
ATOM 3319 C CA . THR A 1 460 ? -27.305 -4.364 39.645 1.00 67.19 460 THR A CA 1
ATOM 3320 C C . THR A 1 460 ? -25.888 -4.229 40.193 1.00 67.19 460 THR A C 1
ATOM 3322 O O . THR A 1 460 ? -25.536 -3.166 40.696 1.00 67.19 460 THR A O 1
ATOM 3325 N N . GLU A 1 461 ? -25.032 -5.230 39.993 1.00 76.19 461 GLU A N 1
ATOM 3326 C CA . GLU A 1 461 ? -23.614 -5.178 40.339 1.00 76.19 461 GLU A CA 1
ATOM 3327 C C . GLU A 1 461 ? -22.826 -4.292 39.359 1.00 76.19 461 GLU A C 1
ATOM 3329 O O . GLU A 1 461 ? -22.947 -4.394 38.135 1.00 76.19 461 GLU A O 1
ATOM 3334 N N . VAL A 1 462 ? -22.004 -3.389 39.899 1.00 81.06 462 VAL A N 1
ATOM 3335 C CA . VAL A 1 462 ? -21.217 -2.445 39.092 1.00 81.06 462 VAL A CA 1
ATOM 3336 C C . VAL A 1 462 ? -20.180 -3.148 38.218 1.00 81.06 462 VAL A C 1
ATOM 3338 O O . VAL A 1 462 ? -19.988 -2.748 37.072 1.00 81.06 462 VAL A O 1
ATOM 3341 N N . LEU A 1 463 ? -19.534 -4.205 38.719 1.00 82.25 463 LEU A N 1
ATOM 3342 C CA . LEU A 1 463 ? -18.484 -4.906 37.980 1.00 82.25 463 LEU A CA 1
ATOM 3343 C C . LEU A 1 463 ? -19.012 -5.623 36.742 1.00 82.25 463 LEU A C 1
ATOM 3345 O O . LEU A 1 463 ? -18.319 -5.627 35.732 1.00 82.25 463 LEU A O 1
ATOM 3349 N N . ASP A 1 464 ? -20.239 -6.137 36.764 1.00 77.75 464 ASP A N 1
ATOM 3350 C CA . ASP A 1 464 ? -20.861 -6.760 35.590 1.00 77.75 464 ASP A CA 1
ATOM 3351 C C . ASP A 1 464 ? -21.173 -5.751 34.481 1.00 77.75 464 ASP A C 1
ATOM 3353 O O . ASP A 1 464 ? -21.179 -6.102 33.302 1.00 77.75 464 ASP A O 1
ATOM 3357 N N . ALA A 1 465 ? -21.378 -4.476 34.833 1.00 77.25 465 ALA A N 1
ATOM 3358 C CA . ALA A 1 465 ? -21.539 -3.412 33.847 1.00 77.25 465 ALA A CA 1
ATOM 3359 C C . ALA A 1 465 ? -20.226 -3.092 33.109 1.00 77.25 465 ALA A C 1
ATOM 3361 O O . ALA A 1 465 ? -20.273 -2.645 31.964 1.00 77.25 465 ALA A O 1
ATOM 3362 N N . TYR A 1 466 ? -19.076 -3.320 33.752 1.00 79.81 466 TYR A N 1
ATOM 3363 C CA . TYR A 1 466 ? -17.753 -3.135 33.154 1.00 79.81 466 TYR A CA 1
ATOM 3364 C C . TYR A 1 466 ? -17.151 -4.429 32.587 1.00 79.81 466 TYR A C 1
ATOM 3366 O O . TYR A 1 466 ? -16.322 -4.344 31.694 1.00 79.81 466 TYR A O 1
ATOM 3374 N N . LEU A 1 467 ? -17.532 -5.608 33.089 1.00 78.81 467 LEU A N 1
ATOM 3375 C CA . LEU A 1 467 ? -16.991 -6.922 32.716 1.00 78.81 467 LEU A CA 1
ATOM 3376 C C . LEU A 1 467 ? -18.114 -7.932 32.419 1.00 78.81 467 LEU A C 1
ATOM 3378 O O . LEU A 1 467 ? -18.288 -8.911 33.152 1.00 78.81 467 LEU A O 1
ATOM 3382 N N . PRO A 1 468 ? -18.866 -7.746 31.320 1.00 68.25 468 PRO A N 1
ATOM 3383 C CA . PRO A 1 468 ? -20.005 -8.600 30.986 1.00 68.25 468 PRO A CA 1
ATOM 3384 C C . PRO A 1 468 ? -19.611 -10.026 30.564 1.00 68.25 468 PRO A C 1
ATOM 3386 O O . PRO A 1 468 ? -20.486 -10.855 30.327 1.00 68.25 468 PRO A O 1
ATOM 3389 N N . GLN A 1 469 ? -18.315 -10.334 30.426 1.00 66.88 469 GLN A N 1
ATOM 3390 C CA . GLN A 1 469 ? -17.851 -11.624 29.908 1.00 66.88 469 GLN A CA 1
ATOM 3391 C C . GLN A 1 469 ? -17.850 -12.751 30.969 1.00 66.88 469 GLN A C 1
ATOM 3393 O O . GLN A 1 469 ? -17.718 -13.927 30.618 1.00 66.88 469 GLN A O 1
ATOM 3398 N N . GLY A 1 470 ? -18.085 -12.408 32.241 1.00 67.50 470 GLY A N 1
ATOM 3399 C CA . GLY A 1 470 ? -18.056 -13.344 33.368 1.00 67.50 470 GLY A CA 1
ATOM 3400 C C . GLY A 1 470 ? -16.629 -13.694 33.800 1.00 67.50 470 GLY A C 1
ATOM 3401 O O . GLY A 1 470 ? -15.687 -13.574 33.035 1.00 67.50 470 GLY A O 1
ATOM 3402 N N . GLY A 1 471 ? -16.431 -14.101 35.050 1.00 82.75 471 GLY A N 1
ATOM 3403 C CA . GLY A 1 471 ? -15.098 -14.437 35.543 1.00 82.75 471 GLY A CA 1
ATOM 3404 C C . GLY A 1 471 ? -15.137 -15.212 36.847 1.00 82.75 471 GLY A C 1
ATOM 3405 O O . GLY A 1 471 ? -16.190 -15.679 37.275 1.00 82.75 471 GLY A O 1
ATOM 3406 N N . VAL A 1 472 ? -13.975 -15.343 37.481 1.00 85.81 472 VAL A N 1
ATOM 3407 C CA . VAL A 1 472 ? -13.848 -15.915 38.824 1.00 85.81 472 VAL A CA 1
ATOM 3408 C C . VAL A 1 472 ? -13.737 -14.777 39.828 1.00 85.81 472 VAL A C 1
ATOM 3410 O O . VAL A 1 472 ? -12.902 -13.884 39.660 1.00 85.81 472 VAL A O 1
ATOM 3413 N N . SER A 1 473 ? -14.536 -14.815 40.889 1.00 88.25 473 SER A N 1
ATOM 3414 C CA . SER A 1 473 ? -14.429 -13.900 42.020 1.00 88.25 473 SER A CA 1
ATOM 3415 C C . SER A 1 473 ? -14.220 -14.626 43.338 1.00 88.25 473 SER A C 1
ATOM 3417 O O . SER A 1 473 ? -14.660 -15.753 43.547 1.00 88.25 473 SER A O 1
ATOM 3419 N N . LEU A 1 474 ? -13.535 -13.946 44.249 1.00 91.56 474 LEU A N 1
ATOM 3420 C CA . LEU A 1 474 ? -13.397 -14.317 45.647 1.00 91.56 474 LEU A CA 1
ATOM 3421 C C . LEU A 1 474 ? -13.827 -13.121 46.489 1.00 91.56 474 LEU A C 1
ATOM 3423 O O . LEU A 1 474 ? -13.354 -12.008 46.271 1.00 91.56 474 LEU A O 1
ATOM 3427 N N . SER A 1 475 ? -14.702 -13.343 47.459 1.00 91.94 475 SER A N 1
ATOM 3428 C CA . SER A 1 475 ? -15.232 -12.306 48.334 1.00 91.94 475 SER A CA 1
ATOM 3429 C C . SER A 1 475 ? -15.185 -12.726 49.797 1.00 91.94 475 SER A C 1
ATOM 3431 O O . SER A 1 475 ? -15.316 -13.900 50.143 1.00 91.94 475 SER A O 1
ATOM 3433 N N . TYR A 1 476 ? -14.987 -11.746 50.671 1.00 92.12 476 TYR A N 1
ATOM 3434 C CA . TYR A 1 476 ? -15.071 -11.890 52.114 1.00 92.12 476 TYR A CA 1
ATOM 3435 C C . TYR A 1 476 ? -15.980 -10.803 52.670 1.00 92.12 476 TYR A C 1
ATOM 3437 O O . TYR A 1 476 ? -15.733 -9.619 52.449 1.00 92.12 476 TYR A O 1
ATOM 3445 N N . HIS A 1 477 ? -17.002 -11.202 53.424 1.00 90.94 477 HIS A N 1
ATOM 3446 C CA . HIS A 1 477 ? -17.932 -10.288 54.077 1.00 90.94 477 HIS A CA 1
ATOM 3447 C C . HIS A 1 477 ? -17.937 -10.500 55.586 1.00 90.94 477 HIS A C 1
ATOM 3449 O O . HIS A 1 477 ? -18.004 -11.632 56.063 1.00 90.94 477 HIS A O 1
ATOM 3455 N N . ARG A 1 478 ? -17.937 -9.405 56.345 1.00 90.81 478 ARG A N 1
ATOM 3456 C CA . ARG A 1 478 ? -17.962 -9.405 57.805 1.00 90.81 478 ARG A CA 1
ATOM 3457 C C . ARG A 1 478 ? -19.033 -8.447 58.338 1.00 90.81 478 ARG A C 1
ATOM 3459 O O . ARG A 1 478 ? -18.952 -7.247 58.067 1.00 90.81 478 ARG A O 1
ATOM 3466 N N . PRO A 1 479 ? -20.009 -8.934 59.123 1.00 88.44 479 PRO A N 1
ATOM 3467 C CA . PRO A 1 479 ? -20.907 -8.061 59.870 1.00 88.44 479 PRO A CA 1
ATOM 3468 C C . PRO A 1 479 ? -20.172 -7.418 61.059 1.00 88.44 479 PRO A C 1
ATOM 3470 O O . PRO A 1 479 ? -19.399 -8.079 61.757 1.00 88.44 479 PRO A O 1
ATOM 3473 N N . VAL A 1 480 ? -20.412 -6.127 61.288 1.00 88.50 480 VAL A N 1
ATOM 3474 C CA . VAL A 1 480 ? -19.896 -5.332 62.411 1.00 88.50 480 VAL A CA 1
ATOM 3475 C C . VAL A 1 480 ? -21.014 -4.394 62.883 1.00 88.50 480 VAL A C 1
ATOM 3477 O O . VAL A 1 480 ? -21.229 -3.326 62.311 1.00 88.50 480 VAL A O 1
ATOM 3480 N N . GLY A 1 481 ? -21.749 -4.802 63.921 1.00 88.19 481 GLY A N 1
ATOM 3481 C CA . GLY A 1 481 ? -22.957 -4.092 64.357 1.00 88.19 481 GLY A CA 1
ATOM 3482 C C . GLY A 1 481 ? -24.034 -4.111 63.269 1.00 88.19 481 GLY A C 1
ATOM 3483 O O . GLY A 1 481 ? -24.339 -5.169 62.724 1.00 88.19 481 GLY A O 1
ATOM 3484 N N . GLU A 1 482 ? -24.572 -2.939 62.933 1.00 89.94 482 GLU A N 1
ATOM 3485 C CA . GLU A 1 482 ? -25.552 -2.750 61.847 1.00 89.94 482 GLU A CA 1
ATOM 3486 C C . GLU A 1 482 ? -24.910 -2.723 60.447 1.00 89.94 482 GLU A C 1
ATOM 3488 O O . GLU A 1 482 ? -25.610 -2.742 59.435 1.00 89.94 482 GLU A O 1
ATOM 3493 N N . PHE A 1 483 ? -23.576 -2.687 60.374 1.00 92.44 483 PHE A N 1
ATOM 3494 C CA . PHE A 1 483 ? -22.845 -2.588 59.116 1.00 92.44 483 PHE A CA 1
ATOM 3495 C C . PHE A 1 483 ? -22.362 -3.951 58.624 1.00 92.44 483 PHE A C 1
ATOM 3497 O O . PHE A 1 483 ? -22.007 -4.839 59.401 1.00 92.44 483 PHE A O 1
ATOM 3504 N N . ARG A 1 484 ? -22.262 -4.101 57.305 1.00 91.81 484 ARG A N 1
ATOM 3505 C CA . ARG A 1 484 ? -21.619 -5.237 56.643 1.00 91.81 484 ARG A CA 1
ATOM 3506 C C . ARG A 1 484 ? -20.471 -4.730 55.786 1.00 91.81 484 ARG A C 1
ATOM 3508 O O . ARG A 1 484 ? -20.701 -4.062 54.786 1.00 91.81 484 ARG A O 1
ATOM 3515 N N . PHE A 1 485 ? -19.249 -5.076 56.161 1.00 94.12 485 PHE A N 1
ATOM 3516 C CA . PHE A 1 485 ? -18.062 -4.782 55.365 1.00 94.12 485 PHE A CA 1
ATOM 3517 C C . PHE A 1 485 ? -17.795 -5.936 54.410 1.00 94.12 485 PHE A C 1
ATOM 3519 O O . PHE A 1 485 ? -17.944 -7.096 54.795 1.00 94.12 485 PHE A O 1
ATOM 3526 N N . GLY A 1 486 ? -17.386 -5.641 53.184 1.00 93.31 486 GLY A N 1
ATOM 3527 C CA . GLY A 1 486 ? -16.987 -6.649 52.215 1.00 93.31 486 GLY A CA 1
ATOM 3528 C C . GLY A 1 486 ? -15.758 -6.241 51.425 1.00 93.31 486 GLY A C 1
ATOM 3529 O O . GLY A 1 486 ? -15.549 -5.062 51.159 1.00 93.31 486 GLY A O 1
ATOM 3530 N N . VAL A 1 487 ? -14.961 -7.225 51.030 1.00 94.06 487 VAL A N 1
ATOM 3531 C CA . VAL A 1 487 ? -13.898 -7.061 50.036 1.00 94.06 487 VAL A CA 1
ATOM 3532 C C . VAL A 1 487 ? -14.032 -8.183 49.023 1.00 94.06 487 VAL A C 1
ATOM 3534 O O . VAL A 1 487 ? -14.195 -9.339 49.412 1.00 94.06 487 VAL A O 1
ATOM 3537 N N . SER A 1 488 ? -13.960 -7.854 47.739 1.00 92.06 488 SER A N 1
ATOM 3538 C CA . SER A 1 488 ? -13.984 -8.818 46.648 1.00 92.06 488 SER A CA 1
ATOM 3539 C C . SER A 1 488 ? -12.849 -8.558 45.668 1.00 92.06 488 SER A C 1
ATOM 3541 O O . SER A 1 488 ? -12.404 -7.426 45.468 1.00 92.06 488 SER A O 1
ATOM 3543 N N . ALA A 1 489 ? -12.364 -9.638 45.072 1.00 92.38 489 ALA A N 1
ATO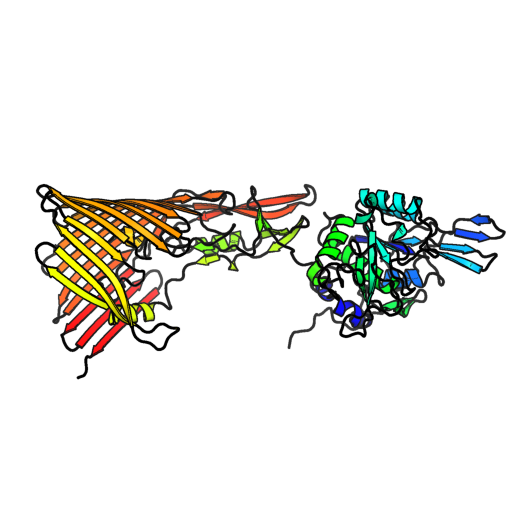M 3544 C CA . ALA A 1 489 ? -11.439 -9.623 43.957 1.00 92.38 489 ALA A CA 1
ATOM 3545 C C . ALA A 1 489 ? -12.021 -10.464 42.821 1.00 92.38 489 ALA A C 1
ATOM 3547 O O . ALA A 1 489 ? -12.537 -11.553 43.068 1.00 92.38 489 ALA A O 1
ATOM 3548 N N . ARG A 1 490 ? -11.930 -9.970 41.587 1.00 90.06 490 ARG A N 1
ATOM 3549 C CA . ARG A 1 490 ? -12.422 -10.642 40.378 1.00 90.06 490 ARG A CA 1
ATOM 3550 C C . ARG A 1 490 ? -11.322 -10.708 39.333 1.00 90.06 490 ARG A C 1
ATOM 3552 O O . ARG A 1 490 ? -10.554 -9.760 39.181 1.00 90.06 490 ARG A O 1
ATOM 3559 N N . SER A 1 491 ? -11.262 -11.818 38.611 1.00 89.31 491 SER A N 1
ATOM 3560 C CA . SER A 1 491 ? -10.406 -12.005 37.446 1.00 89.31 491 SER A CA 1
ATOM 3561 C C . SER A 1 491 ? -11.232 -12.570 36.299 1.00 89.31 491 SER A C 1
ATOM 3563 O O . SER A 1 491 ? -11.997 -13.514 36.485 1.00 89.31 491 SER A O 1
ATOM 3565 N N . ASP A 1 492 ? -11.036 -12.012 35.116 1.00 83.88 492 ASP A N 1
ATOM 3566 C CA . ASP A 1 492 ? -11.689 -12.401 33.869 1.00 83.88 492 ASP A CA 1
ATOM 3567 C C . ASP A 1 492 ? -10.614 -12.565 32.781 1.00 83.88 492 ASP A C 1
ATOM 3569 O O . ASP A 1 492 ? -9.619 -11.832 32.756 1.00 83.88 492 ASP A O 1
ATOM 3573 N N . LEU A 1 493 ? -10.791 -13.574 31.933 1.00 79.88 493 LEU A N 1
ATOM 3574 C CA . LEU A 1 493 ? -9.933 -13.917 30.807 1.00 79.88 493 LEU A CA 1
ATOM 3575 C C . LEU A 1 493 ? -10.834 -14.216 29.605 1.00 79.88 493 LEU A C 1
ATOM 3577 O O . LEU A 1 493 ? -11.635 -15.151 29.635 1.00 79.88 493 LEU A O 1
ATOM 3581 N N . SER A 1 494 ? -10.674 -13.457 28.523 1.00 70.88 494 SER A N 1
ATOM 3582 C CA . SER A 1 494 ? -11.446 -13.634 27.293 1.00 70.88 494 SER A CA 1
ATOM 3583 C C . SER A 1 494 ? -10.546 -13.480 26.069 1.00 70.88 494 SER A C 1
ATOM 3585 O O . SER A 1 494 ? -10.335 -12.371 25.577 1.00 70.88 494 SER A O 1
ATOM 3587 N N . GLY A 1 495 ? -10.064 -14.608 25.537 1.00 73.62 495 GLY A N 1
ATOM 3588 C CA . GLY A 1 495 ? -9.086 -14.610 24.445 1.00 73.62 495 GLY A CA 1
ATOM 3589 C C . GLY A 1 495 ? -7.776 -13.973 24.908 1.00 73.62 495 GLY A C 1
ATOM 3590 O O . GLY A 1 495 ? -7.255 -14.353 25.953 1.00 73.62 495 GLY A O 1
ATOM 3591 N N . ASP A 1 496 ? -7.302 -12.968 24.170 1.00 72.25 496 ASP A N 1
ATOM 3592 C CA . ASP A 1 496 ? -6.092 -12.200 24.509 1.00 72.25 496 ASP A CA 1
ATOM 3593 C C . ASP A 1 496 ? -6.350 -11.040 25.488 1.00 72.25 496 ASP A C 1
ATOM 3595 O O . ASP A 1 496 ? -5.419 -10.331 25.875 1.00 72.25 496 ASP A O 1
ATOM 3599 N N . ALA 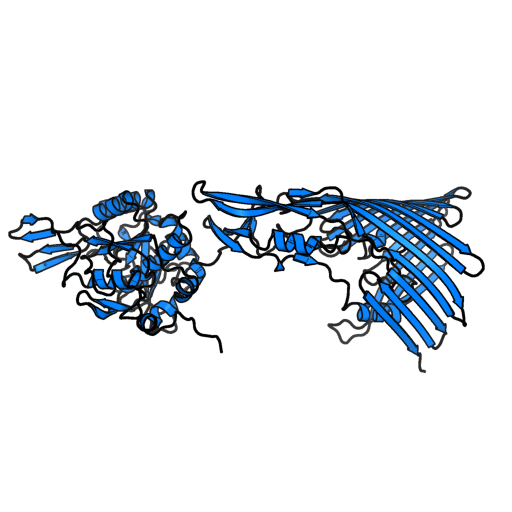A 1 497 ? -7.608 -10.816 25.884 1.00 82.62 497 ALA A N 1
ATOM 3600 C CA . ALA A 1 497 ? -7.967 -9.792 26.855 1.00 82.62 497 ALA A CA 1
ATOM 3601 C C . ALA A 1 497 ? -8.071 -10.368 28.272 1.00 82.62 497 ALA A C 1
ATOM 3603 O O . ALA A 1 497 ? -8.555 -11.483 28.486 1.00 82.62 497 ALA A O 1
ATOM 3604 N N . ALA A 1 498 ? -7.655 -9.572 29.251 1.00 88.31 498 ALA A N 1
ATOM 3605 C CA . ALA A 1 498 ? -7.701 -9.921 30.662 1.00 88.31 498 ALA A CA 1
ATOM 3606 C C . ALA A 1 498 ? -8.183 -8.733 31.487 1.00 88.31 498 ALA A C 1
ATOM 3608 O O . ALA A 1 498 ? -7.795 -7.591 31.237 1.00 88.31 498 ALA A O 1
ATOM 3609 N N . ALA A 1 499 ? -8.964 -9.006 32.525 1.00 91.00 499 ALA A N 1
ATOM 3610 C CA . ALA A 1 499 ? -9.392 -7.984 33.460 1.00 91.00 499 ALA A CA 1
ATOM 3611 C C . ALA A 1 499 ? -9.281 -8.453 34.907 1.00 91.00 499 ALA A C 1
ATOM 3613 O O . ALA A 1 499 ? -9.519 -9.615 35.233 1.00 91.00 499 ALA A O 1
ATOM 3614 N N . LYS A 1 500 ? -8.900 -7.534 35.792 1.00 93.38 500 LYS A N 1
ATOM 3615 C CA . LYS A 1 500 ? -8.770 -7.771 37.230 1.00 93.38 500 LYS A CA 1
ATOM 3616 C C . LYS A 1 500 ? -9.406 -6.625 37.988 1.00 93.38 500 LYS A C 1
ATOM 3618 O O . LYS A 1 500 ? -9.088 -5.468 37.725 1.00 93.38 500 LYS A O 1
ATOM 3623 N N . ALA A 1 501 ? -10.251 -6.941 38.956 1.00 93.44 501 ALA A N 1
ATOM 3624 C CA . ALA A 1 501 ? -10.889 -5.945 39.796 1.00 93.44 501 ALA A CA 1
ATOM 3625 C C . ALA A 1 501 ? -10.707 -6.246 41.278 1.00 93.44 501 ALA A C 1
ATOM 3627 O O . ALA A 1 501 ? -10.661 -7.406 41.687 1.00 93.44 501 ALA A O 1
ATOM 3628 N N . ILE A 1 502 ? -10.629 -5.185 42.075 1.00 94.81 502 ILE A N 1
ATOM 3629 C CA . ILE A 1 502 ? -10.716 -5.233 43.533 1.00 94.81 502 ILE A CA 1
ATOM 3630 C C . ILE A 1 502 ? -11.761 -4.216 43.959 1.00 94.81 502 ILE A C 1
ATOM 3632 O O . ILE A 1 502 ? -11.758 -3.077 43.491 1.00 94.81 502 ILE A O 1
ATOM 3636 N N . GLN A 1 503 ? -12.631 -4.625 44.867 1.00 94.94 503 GLN A N 1
ATOM 3637 C CA . GLN A 1 503 ? -13.739 -3.825 45.347 1.00 94.94 503 GLN A CA 1
ATOM 3638 C C . GLN A 1 503 ? -13.855 -3.943 46.865 1.00 94.94 503 GLN A C 1
ATOM 3640 O O . GLN A 1 503 ? -13.697 -5.017 47.441 1.00 94.94 503 GLN A O 1
ATOM 3645 N N . ALA A 1 504 ? -14.174 -2.825 47.508 1.00 95.69 504 ALA A N 1
ATOM 3646 C CA . ALA A 1 504 ? -14.637 -2.774 48.883 1.00 95.69 504 ALA A CA 1
ATOM 3647 C C . ALA A 1 504 ? -16.125 -2.410 48.904 1.00 95.69 504 ALA A C 1
ATOM 3649 O O . ALA A 1 504 ? -16.599 -1.640 48.068 1.00 95.69 504 ALA A O 1
ATOM 3650 N N . SER A 1 505 ? -16.858 -2.956 49.869 1.00 94.94 505 SER A N 1
ATOM 3651 C CA . SER A 1 505 ? -18.277 -2.683 50.062 1.00 94.94 505 SER A CA 1
ATOM 3652 C C . SER A 1 505 ? -18.614 -2.404 51.525 1.00 94.94 505 SER A C 1
ATOM 3654 O O . SER A 1 505 ? -18.014 -2.972 52.442 1.00 94.94 505 SER A O 1
ATOM 3656 N N . LEU A 1 506 ? -19.581 -1.517 51.738 1.00 95.81 506 LEU A N 1
ATOM 3657 C CA . LEU A 1 506 ? -20.143 -1.165 53.035 1.00 95.81 506 LEU A CA 1
ATOM 3658 C C . LEU A 1 506 ? -21.666 -1.152 52.922 1.00 95.81 506 LEU A C 1
ATOM 3660 O O . LEU A 1 506 ? -22.231 -0.305 52.236 1.00 95.81 506 LEU A O 1
ATOM 3664 N N . GLY A 1 507 ? -22.322 -2.091 53.596 1.00 93.88 507 GLY A N 1
ATOM 3665 C CA . GLY A 1 507 ? -23.776 -2.205 53.621 1.00 93.88 507 GLY A CA 1
ATOM 3666 C C . GLY A 1 507 ? -24.387 -1.828 54.968 1.00 93.88 507 GLY A C 1
ATOM 3667 O O . GLY A 1 507 ? -23.788 -2.117 56.004 1.00 93.88 507 GLY A O 1
ATOM 3668 N N . ARG A 1 508 ? -25.583 -1.235 54.955 1.00 93.31 508 ARG A N 1
ATOM 3669 C CA . ARG A 1 508 ? -26.451 -0.977 56.115 1.00 93.31 508 ARG A CA 1
ATOM 3670 C C . ARG A 1 508 ? -27.907 -0.848 55.655 1.00 93.31 508 ARG A C 1
ATOM 3672 O O . ARG A 1 508 ? -28.161 -0.145 54.685 1.00 93.31 508 ARG A O 1
ATOM 3679 N N . ASP A 1 509 ? -28.842 -1.491 56.357 1.00 87.31 509 ASP A N 1
ATOM 3680 C CA . ASP A 1 509 ? -30.297 -1.317 56.174 1.00 87.31 509 ASP A CA 1
ATOM 3681 C C . ASP A 1 509 ? -30.763 -1.380 54.705 1.00 87.31 509 ASP A C 1
ATOM 3683 O O . ASP A 1 509 ? -31.449 -0.491 54.209 1.00 87.31 509 ASP A O 1
ATOM 3687 N N . GLY A 1 510 ? -30.318 -2.406 53.970 1.00 83.69 510 GLY A N 1
ATOM 3688 C CA . GLY A 1 510 ? -30.658 -2.590 52.550 1.00 83.69 510 GLY A CA 1
ATOM 3689 C C . GLY A 1 510 ? -29.894 -1.682 51.579 1.00 83.69 510 GLY A C 1
ATOM 3690 O O . GLY A 1 510 ? -29.997 -1.872 50.375 1.00 83.69 510 GLY A O 1
ATOM 3691 N N . THR A 1 511 ? -29.084 -0.741 52.069 1.00 92.25 511 THR A N 1
ATOM 3692 C CA . THR A 1 511 ? -28.211 0.119 51.257 1.00 92.25 511 THR A CA 1
ATOM 3693 C C . THR A 1 511 ? -26.790 -0.430 51.221 1.00 92.25 511 THR A C 1
ATOM 3695 O O . THR A 1 511 ? -26.267 -0.858 52.248 1.00 92.25 511 THR A O 1
ATOM 3698 N N . LEU A 1 512 ? -26.146 -0.404 50.057 1.00 93.31 512 LEU A N 1
ATOM 3699 C CA . LEU A 1 512 ? -24.793 -0.891 49.814 1.00 93.31 512 LEU A CA 1
ATOM 3700 C C . LEU A 1 512 ? -23.993 0.162 49.038 1.00 93.31 512 LEU A C 1
ATOM 3702 O O . LEU A 1 512 ? -24.352 0.536 47.925 1.00 93.31 512 LEU A O 1
ATOM 3706 N N . LEU A 1 513 ? -22.898 0.630 49.631 1.00 95.50 513 LEU A N 1
ATOM 3707 C CA . LEU A 1 513 ? -21.881 1.444 48.972 1.00 95.50 513 LEU A CA 1
ATOM 3708 C C . LEU A 1 513 ? -20.744 0.535 48.512 1.00 95.50 513 LEU A C 1
ATOM 3710 O O . LEU A 1 513 ? -20.229 -0.257 49.297 1.00 95.50 513 LEU A O 1
ATOM 3714 N N . GLU A 1 514 ? -20.313 0.694 47.272 1.00 95.12 514 GLU A N 1
ATOM 3715 C CA . GLU A 1 514 ? -19.240 -0.071 46.651 1.00 95.12 514 GLU A CA 1
ATOM 3716 C C . GLU A 1 514 ? -18.233 0.889 46.027 1.00 95.12 514 GLU A C 1
ATOM 3718 O O . GLU A 1 514 ? -18.611 1.837 45.343 1.00 95.12 514 GLU A O 1
ATOM 3723 N N . VAL A 1 515 ? -16.946 0.642 46.248 1.00 96.88 515 VAL A N 1
ATOM 3724 C CA . VAL A 1 515 ? -15.851 1.386 45.618 1.00 96.88 515 VAL A CA 1
ATOM 3725 C C . VAL A 1 515 ? -14.842 0.379 45.107 1.00 96.88 515 VAL A C 1
ATOM 3727 O O . VAL A 1 515 ? -14.472 -0.545 45.835 1.00 96.88 515 VAL A O 1
ATOM 3730 N N . GLY A 1 516 ? -14.379 0.546 43.874 1.00 96.19 516 GLY A N 1
ATOM 3731 C CA . GLY A 1 516 ? -13.458 -0.411 43.286 1.00 96.19 516 GLY A CA 1
ATOM 3732 C C . GLY A 1 516 ? -12.511 0.160 42.249 1.00 96.19 516 GLY A C 1
ATOM 3733 O O . GLY A 1 516 ? -12.658 1.275 41.744 1.00 96.19 516 GLY A O 1
ATOM 3734 N N . LEU A 1 517 ? -11.503 -0.655 41.968 1.00 97.00 517 LEU A N 1
ATOM 3735 C CA . LEU A 1 517 ? -10.509 -0.466 40.930 1.00 97.00 517 LEU A CA 1
ATOM 3736 C C . LEU A 1 517 ? -10.609 -1.644 39.967 1.00 97.00 517 LEU A C 1
ATOM 3738 O O . LEU A 1 517 ? -10.567 -2.796 40.392 1.00 97.00 517 LEU A O 1
ATOM 3742 N N . LEU A 1 518 ? -10.669 -1.342 38.680 1.00 95.19 518 LEU A N 1
ATOM 3743 C CA . LEU A 1 518 ? -10.640 -2.296 37.586 1.00 95.19 518 LEU A CA 1
ATOM 3744 C C . LEU A 1 518 ? -9.431 -1.997 36.693 1.00 95.19 518 LEU A C 1
ATOM 3746 O O . LEU A 1 518 ? -9.171 -0.848 36.334 1.00 95.19 518 LEU A O 1
ATOM 3750 N N . LEU A 1 519 ? -8.685 -3.044 36.363 1.00 95.88 519 LEU A N 1
ATOM 3751 C CA . LEU A 1 519 ? -7.566 -3.033 35.434 1.00 95.88 519 LEU A CA 1
ATOM 3752 C C . LEU A 1 519 ? -7.900 -3.953 34.269 1.00 95.88 519 LEU A C 1
ATOM 3754 O O . LEU A 1 519 ? -8.169 -5.134 34.474 1.00 95.88 519 LEU A O 1
ATOM 3758 N N . GLU A 1 520 ? -7.843 -3.412 33.065 1.00 93.44 520 GLU A N 1
ATOM 3759 C CA . GLU A 1 520 ? -8.129 -4.105 31.818 1.00 93.44 520 GLU A CA 1
ATOM 3760 C C . GLU A 1 520 ? -6.884 -4.121 30.930 1.00 93.44 520 GLU A C 1
ATOM 3762 O O . GLU A 1 520 ? -6.152 -3.132 30.844 1.00 93.44 520 GLU A O 1
ATOM 3767 N N . GLN A 1 521 ? -6.652 -5.243 30.258 1.00 92.56 521 GLN A N 1
ATOM 3768 C CA . GLN A 1 521 ? -5.611 -5.455 29.257 1.00 92.56 521 GLN A CA 1
ATOM 3769 C C . GLN A 1 521 ? -6.272 -6.016 28.001 1.00 92.56 521 GLN A C 1
ATOM 3771 O O . GLN A 1 521 ? -7.045 -6.964 28.081 1.00 92.56 521 GLN A O 1
ATOM 3776 N N . GLY A 1 522 ? -6.007 -5.412 26.845 1.00 86.38 522 GLY A N 1
ATOM 3777 C CA . GLY A 1 522 ? -6.643 -5.763 25.571 1.00 86.38 522 GLY A CA 1
ATOM 3778 C C . GLY A 1 522 ? -8.137 -5.426 25.481 1.00 86.38 522 GLY A C 1
ATOM 3779 O O . GLY A 1 522 ? -8.751 -5.693 24.449 1.00 86.38 522 GLY A O 1
ATOM 3780 N N . SER A 1 523 ? -8.721 -4.835 26.530 1.00 88.31 523 SER A N 1
ATOM 3781 C CA . SER A 1 523 ? -10.125 -4.430 26.583 1.00 88.31 523 SER A CA 1
ATOM 3782 C C . SER A 1 523 ? -10.327 -3.036 27.176 1.00 88.31 523 SER A C 1
ATOM 3784 O O . SER A 1 523 ? -9.451 -2.477 27.842 1.00 88.31 523 SER A O 1
ATOM 3786 N N . LEU A 1 524 ? -11.508 -2.487 26.911 1.00 90.31 524 LEU A N 1
ATOM 3787 C CA . LEU A 1 524 ? -12.062 -1.296 27.536 1.00 90.31 524 LEU A CA 1
ATOM 3788 C C . LEU A 1 524 ? -13.545 -1.561 27.806 1.00 90.31 524 LEU A C 1
ATOM 3790 O O . LEU A 1 524 ? -14.289 -1.894 26.881 1.00 90.31 524 LEU A O 1
ATOM 3794 N N . PHE A 1 525 ? -13.976 -1.424 29.059 1.00 88.31 525 PHE A N 1
ATOM 3795 C CA . PHE A 1 525 ? -15.345 -1.743 29.478 1.00 88.31 525 PHE A CA 1
ATOM 3796 C C . PHE A 1 525 ? -15.754 -3.175 29.086 1.00 88.31 525 PHE A C 1
ATOM 3798 O O . PHE A 1 525 ? -16.857 -3.415 28.589 1.00 88.31 525 PHE A O 1
ATOM 3805 N N . GLY A 1 526 ? -14.812 -4.116 29.221 1.00 79.31 526 GLY A N 1
ATOM 3806 C CA . GLY A 1 526 ? -14.998 -5.540 28.942 1.00 79.31 526 GLY A CA 1
ATOM 3807 C C . GLY A 1 526 ? -15.200 -5.863 27.461 1.00 79.31 526 GLY A C 1
ATOM 3808 O O . GLY A 1 526 ? -15.578 -6.984 27.106 1.00 79.31 526 GLY A O 1
ATOM 3809 N N . THR A 1 527 ? -14.953 -4.883 26.590 1.00 83.19 527 THR A N 1
ATOM 3810 C CA . THR A 1 527 ? -14.969 -5.021 25.136 1.00 83.19 527 THR A CA 1
ATOM 3811 C C . THR A 1 527 ? -13.538 -5.056 24.627 1.00 83.19 527 THR A C 1
ATOM 3813 O O . THR A 1 527 ? -12.753 -4.168 24.950 1.00 83.19 527 THR A O 1
ATOM 3816 N N . VAL A 1 528 ? -13.188 -6.068 23.831 1.00 86.00 528 VAL A N 1
ATOM 3817 C CA . VAL A 1 528 ? -11.890 -6.105 23.138 1.00 86.00 528 VAL A CA 1
ATOM 3818 C C . VAL A 1 528 ? -11.747 -4.868 22.257 1.00 86.00 528 VAL A C 1
ATOM 3820 O O . VAL A 1 528 ? -12.703 -4.480 21.601 1.00 86.00 528 VAL A O 1
ATOM 3823 N N . THR A 1 529 ? -10.581 -4.229 22.249 1.00 87.06 529 THR A N 1
ATOM 3824 C CA . THR A 1 529 ? -10.385 -2.911 21.604 1.00 87.06 529 THR A CA 1
ATOM 3825 C C . THR A 1 529 ? -9.858 -2.984 20.168 1.00 87.06 529 THR A C 1
ATOM 3827 O O . THR A 1 529 ? -9.640 -1.944 19.541 1.00 87.06 529 THR A O 1
ATOM 3830 N N . GLY A 1 530 ? -9.639 -4.195 19.647 1.00 82.94 530 GLY A N 1
ATOM 3831 C CA . GLY A 1 530 ? -9.089 -4.452 18.312 1.00 82.94 530 GLY A CA 1
ATOM 3832 C C . GLY A 1 530 ? -7.587 -4.763 18.311 1.00 82.94 530 GLY A C 1
ATOM 3833 O O . GLY A 1 530 ? -7.039 -5.307 19.278 1.00 82.94 530 GLY A O 1
ATOM 3834 N N . SER A 1 531 ? -6.894 -4.435 17.222 1.00 82.88 531 SER A N 1
ATOM 3835 C CA . SER A 1 531 ? -5.497 -4.813 16.957 1.00 82.88 531 SER A CA 1
ATOM 3836 C C . SER A 1 531 ? -4.736 -3.749 16.160 1.00 82.88 531 SER A C 1
ATOM 3838 O O . SER A 1 531 ? -5.335 -2.902 15.498 1.00 82.88 531 SER A O 1
ATOM 3840 N N . GLY A 1 532 ? -3.402 -3.806 16.215 1.00 81.19 532 GLY A N 1
ATOM 3841 C CA . GLY A 1 532 ? -2.522 -2.919 15.450 1.00 81.19 532 GLY A CA 1
ATOM 3842 C C . GLY A 1 532 ? -2.695 -1.433 15.784 1.00 81.19 532 GLY A C 1
ATOM 3843 O O . GLY A 1 532 ? -3.096 -1.079 16.893 1.00 81.19 532 GLY A O 1
ATOM 3844 N N . LEU A 1 533 ? -2.405 -0.576 14.801 1.00 83.88 533 LEU A N 1
ATOM 3845 C CA . LEU A 1 533 ? -2.464 0.887 14.933 1.00 83.88 533 LEU A CA 1
ATOM 3846 C C . LEU A 1 533 ? -3.869 1.409 15.224 1.00 83.88 533 LEU A C 1
ATOM 3848 O O . LEU A 1 533 ? -4.036 2.403 15.928 1.00 83.88 533 LEU A O 1
ATOM 3852 N N . LEU A 1 534 ? -4.875 0.721 14.685 1.00 85.25 534 LEU A N 1
ATOM 3853 C CA . LEU A 1 534 ? -6.282 1.083 14.826 1.00 85.25 534 LEU A CA 1
ATOM 3854 C C . LEU A 1 534 ? -6.888 0.606 16.153 1.00 85.25 534 LEU A C 1
ATOM 3856 O O . LEU A 1 534 ? -8.053 0.875 16.417 1.00 85.25 534 LEU A O 1
ATOM 3860 N N . ARG A 1 535 ? -6.140 -0.077 17.023 1.00 87.75 535 ARG A N 1
ATOM 3861 C CA . ARG A 1 535 ? -6.655 -0.480 18.335 1.00 87.75 535 ARG A CA 1
ATOM 3862 C C . ARG A 1 535 ? -7.055 0.753 19.156 1.00 87.75 535 ARG A C 1
ATOM 3864 O O . ARG A 1 535 ? -6.256 1.666 19.335 1.00 87.75 535 ARG A O 1
ATOM 3871 N N . PHE A 1 536 ? -8.248 0.736 19.755 1.00 87.06 536 PHE A N 1
ATOM 3872 C CA . PHE A 1 536 ? -8.750 1.862 20.563 1.00 87.06 536 PHE A CA 1
ATOM 3873 C C . PHE A 1 536 ? -7.903 2.125 21.832 1.00 87.06 536 PHE A C 1
ATOM 3875 O O . PHE A 1 536 ? -7.801 3.249 22.313 1.00 87.06 536 PHE A O 1
ATOM 3882 N N . GLY A 1 537 ? -7.270 1.083 22.377 1.00 88.75 537 GLY A N 1
ATOM 3883 C CA . GLY A 1 537 ? -6.306 1.163 23.478 1.00 88.75 537 GLY A CA 1
ATOM 3884 C C . GLY A 1 537 ? -5.779 -0.214 23.883 1.00 88.75 537 GLY A C 1
ATOM 3885 O O . GLY A 1 537 ? -6.441 -1.222 23.658 1.00 88.75 537 GLY A O 1
ATOM 3886 N N . LYS A 1 538 ? -4.594 -0.298 24.495 1.00 91.44 538 LYS A N 1
ATOM 3887 C CA . LYS A 1 538 ? -4.001 -1.561 24.992 1.00 91.44 538 LYS A CA 1
ATOM 3888 C C . LYS A 1 538 ? -4.656 -2.094 26.261 1.00 91.44 538 LYS A C 1
ATOM 3890 O O . LYS A 1 538 ? -4.334 -3.195 26.698 1.00 91.44 538 LYS A O 1
ATOM 3895 N N . GLY A 1 539 ? -5.531 -1.313 26.869 1.00 92.38 539 GLY A N 1
ATOM 3896 C CA . GLY A 1 539 ? -6.142 -1.611 28.147 1.00 92.38 539 GLY A CA 1
ATOM 3897 C C . GLY A 1 539 ? -6.675 -0.343 28.785 1.00 92.38 539 GLY A C 1
ATOM 3898 O O . GLY A 1 539 ? -6.606 0.743 28.200 1.00 92.38 539 GLY A O 1
ATOM 3899 N N . ALA A 1 540 ? -7.161 -0.468 30.009 1.00 95.62 540 ALA A N 1
ATOM 3900 C CA . ALA A 1 540 ? -7.723 0.646 30.746 1.00 95.62 540 ALA A CA 1
ATOM 3901 C C . ALA A 1 540 ? -7.574 0.465 32.255 1.00 95.62 540 ALA A C 1
ATOM 3903 O O . ALA A 1 540 ? -7.437 -0.643 32.773 1.00 95.62 540 ALA A O 1
ATOM 3904 N N . ARG A 1 541 ? -7.612 1.583 32.975 1.00 97.12 541 ARG A N 1
ATOM 3905 C CA . ARG A 1 541 ? -7.730 1.612 34.429 1.00 97.12 541 ARG A CA 1
ATOM 3906 C C . ARG A 1 541 ? -8.961 2.411 34.812 1.00 97.12 541 ARG A C 1
ATOM 3908 O O . ARG A 1 541 ? -9.009 3.611 34.544 1.00 97.12 541 ARG A O 1
ATOM 3915 N N . THR A 1 542 ? -9.879 1.769 35.517 1.00 97.25 542 THR A N 1
ATOM 3916 C CA . THR A 1 542 ? -11.153 2.352 35.936 1.00 97.25 542 THR A CA 1
ATOM 3917 C C . THR A 1 542 ? -11.236 2.396 37.450 1.00 97.25 542 THR A C 1
ATOM 3919 O O . THR A 1 542 ? -11.016 1.391 38.119 1.00 97.25 542 THR A O 1
ATOM 3922 N N . ILE A 1 543 ? -11.567 3.559 38.002 1.00 97.56 543 ILE A N 1
ATOM 3923 C CA . ILE A 1 543 ? -11.989 3.697 39.399 1.00 97.56 543 ILE A CA 1
ATOM 3924 C C . ILE A 1 543 ? -13.480 3.982 39.378 1.00 97.56 543 ILE A C 1
ATOM 3926 O O . ILE A 1 543 ? -13.906 4.889 38.665 1.00 97.56 543 ILE A O 1
ATOM 3930 N N . PHE A 1 544 ? -14.264 3.232 40.143 1.00 96.38 544 PHE A N 1
ATOM 3931 C CA . PHE A 1 544 ? -15.713 3.386 40.176 1.00 96.38 544 PHE A CA 1
ATOM 3932 C C . PHE A 1 544 ? -16.248 3.407 41.604 1.00 96.38 544 PHE A C 1
ATOM 3934 O O . PHE A 1 544 ? -15.653 2.841 42.523 1.00 96.38 544 PHE A O 1
ATOM 3941 N N . THR A 1 545 ? -17.415 4.025 41.745 1.00 96.56 545 THR A N 1
ATOM 3942 C CA . THR A 1 545 ? -18.215 4.021 42.965 1.00 96.56 545 THR A CA 1
ATOM 3943 C C . THR A 1 545 ? -19.664 3.749 42.600 1.00 96.56 545 THR A C 1
ATOM 3945 O O . THR A 1 545 ? -20.185 4.347 41.657 1.00 96.56 545 THR A O 1
ATOM 3948 N N . GLN A 1 546 ? -20.321 2.880 43.359 1.00 96.00 546 GLN A N 1
ATOM 3949 C CA . GLN A 1 546 ? -21.739 2.581 43.236 1.00 96.00 546 GLN A CA 1
ATOM 3950 C C . GLN A 1 546 ? -22.433 2.693 44.588 1.00 96.00 546 GLN A C 1
ATOM 3952 O O . GLN A 1 546 ? -21.896 2.279 45.610 1.00 96.00 546 GLN A O 1
ATOM 3957 N N . VAL A 1 547 ? -23.654 3.212 44.578 1.00 95.56 547 VAL A N 1
ATOM 3958 C CA . VAL A 1 547 ? -24.602 3.059 45.679 1.00 95.56 547 VAL A CA 1
ATOM 3959 C C . VAL A 1 547 ? -25.788 2.269 45.153 1.00 95.56 547 VAL A C 1
ATOM 3961 O O . VAL A 1 547 ? -26.325 2.607 44.099 1.00 95.56 547 VAL A O 1
ATOM 3964 N N . SER A 1 548 ? -26.197 1.237 45.880 1.00 93.19 548 SER A N 1
ATOM 3965 C CA . SER A 1 548 ? -27.455 0.527 45.662 1.00 93.19 548 SER A CA 1
ATOM 3966 C C . SER A 1 548 ? -28.282 0.498 46.943 1.00 93.19 548 SER A C 1
ATOM 3968 O O . SER A 1 548 ? -27.745 0.632 48.041 1.00 93.19 548 SER A O 1
ATOM 3970 N N . SER A 1 549 ? -29.599 0.405 46.815 1.00 92.38 549 SER A N 1
ATOM 3971 C CA . SER A 1 549 ? -30.520 0.366 47.944 1.00 92.38 549 SER A CA 1
ATOM 3972 C C . SER A 1 549 ? -31.741 -0.471 47.603 1.00 92.38 549 SER A C 1
ATOM 3974 O O . SER A 1 549 ? -32.308 -0.341 46.517 1.00 92.38 549 SER A O 1
ATOM 3976 N N . GLU A 1 550 ? -32.139 -1.316 48.544 1.00 90.56 550 GLU A N 1
ATOM 3977 C CA . GLU A 1 550 ? -33.346 -2.126 48.495 1.00 90.56 550 GLU A CA 1
ATOM 3978 C C . GLU A 1 550 ? -34.299 -1.676 49.607 1.00 90.56 550 GLU A C 1
ATOM 3980 O O . GLU A 1 550 ? -33.919 -1.593 50.777 1.00 90.56 550 GLU A O 1
ATOM 3985 N N . ALA A 1 551 ? -35.547 -1.377 49.248 1.00 89.62 551 ALA A N 1
ATOM 3986 C CA . ALA A 1 551 ? -36.564 -0.919 50.184 1.00 89.62 551 ALA A CA 1
ATOM 3987 C C . ALA A 1 551 ? -37.946 -1.478 49.835 1.00 89.62 551 ALA A C 1
ATOM 3989 O O . ALA A 1 551 ? -38.327 -1.580 48.670 1.00 89.62 551 ALA A O 1
ATOM 3990 N N . SER A 1 552 ? -38.740 -1.793 50.858 1.00 91.81 552 SER A N 1
ATOM 3991 C CA . SER A 1 552 ? -40.152 -2.147 50.685 1.00 91.81 552 SER A CA 1
ATOM 3992 C C . SER A 1 552 ? -41.031 -0.895 50.757 1.00 91.81 552 SER A C 1
ATOM 3994 O O . SER A 1 552 ? -40.989 -0.161 51.743 1.00 91.81 552 SER A O 1
ATOM 3996 N N . ILE A 1 553 ? -41.855 -0.663 49.734 1.00 88.94 553 ILE A N 1
ATOM 3997 C CA . ILE A 1 553 ? -42.832 0.432 49.656 1.00 88.94 553 ILE A CA 1
ATOM 3998 C C . ILE A 1 553 ? -44.231 -0.184 49.557 1.00 88.94 553 ILE A C 1
ATOM 4000 O O . ILE A 1 553 ? -44.726 -0.516 48.478 1.00 88.94 553 ILE A O 1
ATOM 4004 N N . GLY A 1 554 ? -44.880 -0.377 50.707 1.00 90.75 554 GLY A N 1
ATOM 4005 C CA . GLY A 1 554 ? -46.143 -1.113 50.779 1.00 90.75 554 GLY A CA 1
ATOM 4006 C C . GLY A 1 554 ? -45.953 -2.570 50.352 1.00 90.75 554 GLY A C 1
ATOM 4007 O O . GLY A 1 554 ? -45.211 -3.307 50.991 1.00 90.75 554 GLY A O 1
ATOM 4008 N N . ASN A 1 555 ? -46.618 -2.983 49.271 1.00 90.88 555 ASN A N 1
ATOM 4009 C CA . ASN A 1 555 ? -46.477 -4.316 48.671 1.00 90.88 555 ASN A CA 1
ATOM 4010 C C . ASN A 1 555 ? -45.490 -4.367 47.491 1.00 90.88 555 ASN A C 1
ATOM 4012 O O . ASN A 1 555 ? -45.440 -5.377 46.788 1.00 90.88 555 ASN A O 1
ATOM 4016 N N . TRP A 1 556 ? -44.750 -3.285 47.250 1.00 90.44 556 TRP A N 1
ATOM 4017 C CA . TRP A 1 556 ? -43.706 -3.229 46.236 1.00 90.44 556 TRP A CA 1
ATOM 4018 C C . TRP A 1 556 ? -42.332 -3.380 46.872 1.00 90.44 556 TRP A C 1
ATOM 4020 O O . TRP A 1 556 ? -42.043 -2.761 47.893 1.00 90.44 556 TRP A O 1
ATOM 4030 N N . LEU A 1 557 ? -41.469 -4.147 46.222 1.00 89.88 557 LEU A N 1
ATOM 4031 C CA . LEU A 1 557 ? -40.037 -4.146 46.459 1.00 89.88 557 LEU A CA 1
ATOM 4032 C C . LEU A 1 557 ? -39.380 -3.200 45.454 1.00 89.88 557 LEU A C 1
ATOM 4034 O O . LEU A 1 557 ? -39.557 -3.373 44.246 1.00 89.88 557 LEU A O 1
ATOM 4038 N N . MET A 1 558 ? -38.658 -2.201 45.952 1.00 90.06 558 MET A N 1
ATOM 4039 C CA . MET A 1 558 ? -37.878 -1.262 45.157 1.00 90.06 558 MET A CA 1
ATOM 4040 C C . MET A 1 558 ? -36.392 -1.568 45.296 1.00 90.06 558 MET A C 1
ATOM 4042 O O . MET A 1 558 ? -35.877 -1.623 46.407 1.00 90.06 558 MET A O 1
ATOM 4046 N N . GLU A 1 559 ? -35.706 -1.668 44.168 1.00 89.44 559 GLU A N 1
ATOM 4047 C CA . GLU A 1 559 ? -34.252 -1.747 44.072 1.00 89.44 559 GLU A CA 1
ATOM 4048 C C . GLU A 1 559 ? -33.776 -0.559 43.242 1.00 89.44 559 GLU A C 1
ATOM 4050 O O . GLU A 1 559 ? -34.211 -0.381 42.106 1.00 89.44 559 GLU A O 1
ATOM 4055 N N . ALA A 1 560 ? -32.894 0.269 43.784 1.00 91.19 560 ALA A N 1
ATOM 4056 C CA . ALA A 1 560 ? -32.316 1.396 43.067 1.00 91.19 560 ALA A CA 1
ATOM 4057 C C . ALA A 1 560 ? -30.794 1.332 43.125 1.00 91.19 560 ALA A C 1
ATOM 4059 O O . ALA A 1 560 ? -30.226 0.935 44.139 1.00 91.19 560 ALA A O 1
ATOM 4060 N N . TYR A 1 561 ? -30.124 1.749 42.057 1.00 92.06 561 TYR A N 1
ATOM 4061 C CA . TYR A 1 561 ? -28.675 1.884 42.030 1.00 92.06 561 TYR A CA 1
ATOM 4062 C C . TYR A 1 561 ? -28.234 3.069 41.173 1.00 92.06 561 TYR A C 1
ATOM 4064 O O . TYR A 1 561 ? -28.903 3.469 40.219 1.00 92.06 561 TYR A O 1
ATOM 4072 N N . GLY A 1 562 ? -27.067 3.610 41.496 1.00 94.62 562 GLY A N 1
ATOM 4073 C CA . GLY A 1 562 ? -26.382 4.626 40.712 1.00 94.62 562 GLY A CA 1
ATOM 4074 C C . GLY A 1 562 ? -24.882 4.440 40.844 1.00 94.62 562 GLY A C 1
ATOM 4075 O O . GLY A 1 562 ? -24.378 4.238 41.949 1.00 94.62 562 GLY A O 1
ATOM 4076 N N . SER A 1 563 ? -24.163 4.498 39.727 1.00 94.88 563 SER A N 1
ATOM 4077 C CA . SER A 1 563 ? -22.709 4.413 39.749 1.00 94.88 563 SER A CA 1
ATOM 4078 C C . SER A 1 563 ? -22.063 5.393 38.793 1.00 94.88 563 SER A C 1
ATOM 4080 O O . SER A 1 563 ? -22.581 5.670 37.710 1.00 94.88 563 SER A O 1
ATOM 4082 N N . ILE A 1 564 ? -20.883 5.848 39.187 1.00 96.88 564 ILE A N 1
ATOM 4083 C CA . ILE A 1 564 ? -19.998 6.686 38.389 1.00 96.88 564 ILE A CA 1
ATOM 4084 C C . ILE A 1 564 ? -18.618 6.040 38.335 1.00 96.88 564 ILE A C 1
ATOM 4086 O O . ILE A 1 564 ? -18.224 5.322 39.258 1.00 96.88 564 ILE A O 1
ATOM 4090 N N . GLY A 1 565 ? -17.874 6.303 37.270 1.00 96.88 565 GLY A N 1
ATOM 4091 C CA . GLY A 1 565 ? -16.495 5.850 37.164 1.00 96.88 565 GLY A CA 1
ATOM 4092 C C . GLY A 1 565 ? -15.640 6.756 36.301 1.00 96.88 565 GLY A C 1
ATOM 4093 O O . GLY A 1 565 ? -16.136 7.420 35.394 1.00 96.88 565 GLY A O 1
ATOM 4094 N N . THR A 1 566 ? -14.342 6.756 36.576 1.00 97.81 566 THR A N 1
ATOM 4095 C CA . THR A 1 566 ? -13.332 7.468 35.796 1.00 97.81 566 THR A CA 1
ATOM 4096 C C . THR A 1 566 ? -12.352 6.457 35.233 1.00 97.81 566 THR A C 1
ATOM 4098 O O . THR A 1 566 ? -11.724 5.712 35.988 1.00 97.81 566 THR A O 1
ATOM 4101 N N . THR A 1 567 ? -12.198 6.466 33.913 1.00 97.50 567 THR A N 1
ATOM 4102 C CA . THR A 1 567 ? -11.417 5.474 33.172 1.00 97.50 567 THR A CA 1
ATOM 4103 C C . THR A 1 567 ? -10.296 6.142 32.401 1.00 97.50 567 THR A C 1
ATOM 4105 O O . THR A 1 567 ? -10.537 7.055 31.620 1.00 97.50 567 THR A O 1
ATOM 4108 N N . ARG A 1 568 ? -9.057 5.697 32.600 1.00 97.25 568 ARG A N 1
ATOM 4109 C CA . ARG A 1 568 ? -7.911 6.118 31.785 1.00 97.25 568 ARG A CA 1
ATOM 4110 C C . ARG A 1 568 ? -7.506 4.988 30.856 1.00 97.25 568 ARG A C 1
ATOM 4112 O O . ARG A 1 568 ? -7.197 3.896 31.330 1.00 97.25 568 ARG A O 1
ATOM 4119 N N . ILE A 1 569 ? -7.491 5.267 29.559 1.00 95.50 569 ILE A N 1
ATOM 4120 C CA . ILE A 1 569 ? -7.049 4.321 28.535 1.00 95.50 569 ILE A CA 1
ATOM 4121 C C . ILE A 1 569 ? -5.520 4.257 28.548 1.00 95.50 569 ILE A C 1
ATOM 4123 O O . ILE A 1 569 ? -4.843 5.273 28.698 1.00 95.50 569 ILE A O 1
ATOM 4127 N N . SER A 1 570 ? -4.969 3.058 28.390 1.00 94.12 570 SER A N 1
ATOM 4128 C CA . SER A 1 570 ? -3.550 2.862 28.113 1.00 94.12 570 SER A CA 1
ATOM 4129 C C . SER A 1 570 ? -3.332 2.860 26.601 1.00 94.12 570 SER A C 1
ATOM 4131 O O . SER A 1 570 ? -3.783 1.948 25.908 1.00 94.12 570 SER A O 1
ATOM 4133 N N . LEU A 1 571 ? -2.656 3.886 26.086 1.00 92.12 571 LEU A N 1
ATOM 4134 C CA . LEU A 1 571 ? -2.303 3.993 24.671 1.00 92.12 571 LEU A CA 1
ATOM 4135 C C . LEU A 1 571 ? -0.939 3.340 24.415 1.00 92.12 571 LEU A C 1
ATOM 4137 O O . LEU A 1 571 ? -0.011 3.473 25.214 1.00 92.12 571 LEU A O 1
ATOM 4141 N N . GLY A 1 572 ? -0.829 2.603 23.311 1.00 84.44 572 GLY A N 1
ATOM 4142 C CA . GLY A 1 572 ? 0.461 2.139 22.801 1.00 84.44 572 GLY A CA 1
ATOM 4143 C C . GLY A 1 572 ? 1.165 3.237 22.001 1.00 84.44 572 GLY A C 1
ATOM 4144 O O . GLY A 1 572 ? 0.477 4.091 21.450 1.00 84.44 572 GLY A O 1
ATOM 4145 N N . PRO A 1 573 ? 2.505 3.222 21.885 1.00 85.38 573 PRO A N 1
ATOM 4146 C CA . PRO A 1 573 ? 3.216 4.155 21.006 1.00 85.38 573 PRO A CA 1
ATOM 4147 C C . PRO A 1 573 ? 2.813 3.994 19.531 1.00 85.38 573 PRO A C 1
ATOM 4149 O O . PRO A 1 573 ? 2.873 4.945 18.759 1.00 85.38 573 PRO A O 1
ATOM 4152 N N . GLU A 1 574 ? 2.337 2.807 19.158 1.00 82.81 574 GLU A N 1
ATOM 4153 C CA . GLU A 1 574 ? 1.792 2.498 17.845 1.00 82.81 574 GLU A CA 1
ATOM 4154 C C . GLU A 1 574 ? 0.306 2.844 17.700 1.00 82.81 574 GLU A C 1
ATOM 4156 O O . GLU A 1 574 ? -0.280 2.471 16.708 1.00 82.81 574 GLU A O 1
ATOM 4161 N N . SER A 1 575 ? -0.360 3.478 18.664 1.00 89.88 575 SER A N 1
ATOM 4162 C CA . SER A 1 575 ? -1.788 3.815 18.552 1.00 89.88 575 SER A CA 1
ATOM 4163 C C . SER A 1 575 ? -2.003 5.046 17.668 1.00 89.88 575 SER A C 1
ATOM 4165 O O . SER A 1 575 ? -1.279 6.030 17.810 1.00 89.88 575 SER A O 1
ATOM 4167 N N . ILE A 1 576 ? -3.036 5.060 16.816 1.00 92.69 576 ILE A N 1
ATOM 4168 C CA . ILE A 1 576 ? -3.436 6.300 16.118 1.00 92.69 576 ILE A CA 1
ATOM 4169 C C . ILE A 1 576 ? -4.003 7.351 17.075 1.00 92.69 576 ILE A C 1
ATOM 4171 O O . ILE A 1 576 ? -3.923 8.543 16.790 1.00 92.69 576 ILE A O 1
ATOM 4175 N N . PHE A 1 577 ? -4.531 6.939 18.231 1.00 94.19 577 PHE A N 1
ATOM 4176 C CA . PHE A 1 577 ? -4.760 7.869 19.331 1.00 94.19 577 PHE A CA 1
ATOM 4177 C C . PHE A 1 577 ? -3.414 8.264 19.931 1.00 94.19 577 PHE A C 1
ATOM 4179 O O . PHE A 1 577 ? -2.752 7.428 20.550 1.00 94.19 577 PHE A O 1
ATOM 4186 N N . THR A 1 578 ? -3.033 9.526 19.753 1.00 93.19 578 THR A N 1
ATOM 4187 C CA . THR A 1 578 ? -1.798 10.111 20.297 1.00 93.19 578 THR A CA 1
ATOM 4188 C C . THR A 1 578 ? -2.008 10.737 21.671 1.00 93.19 578 THR A C 1
ATOM 4190 O O . THR A 1 578 ? -1.051 10.920 22.416 1.00 93.19 578 THR A O 1
ATOM 4193 N N . ASP A 1 579 ? -3.256 11.060 22.009 1.00 94.00 579 ASP A N 1
ATOM 4194 C CA . ASP A 1 579 ? -3.659 11.534 23.330 1.00 94.00 579 ASP A CA 1
ATOM 4195 C C . ASP A 1 579 ? -5.095 11.094 23.639 1.00 94.00 579 ASP A C 1
ATOM 4197 O O . ASP A 1 579 ? -5.910 10.928 22.727 1.00 94.00 579 ASP A O 1
ATOM 4201 N N . ALA A 1 580 ? -5.405 10.912 24.921 1.00 95.81 580 ALA A N 1
ATOM 4202 C CA . ALA A 1 580 ? -6.747 10.609 25.398 1.00 95.81 580 ALA A CA 1
ATOM 4203 C C . ALA A 1 580 ? -6.954 11.136 26.822 1.00 95.81 580 ALA A C 1
ATOM 4205 O O . ALA A 1 580 ? -6.189 10.835 27.743 1.00 95.81 580 ALA A O 1
ATOM 4206 N N . SER A 1 581 ? -8.041 11.879 27.021 1.00 97.00 581 SER A N 1
ATOM 4207 C CA . SER A 1 581 ? -8.469 12.307 28.348 1.00 97.00 581 SER A CA 1
ATOM 4208 C C . SER A 1 581 ? -9.116 11.155 29.126 1.00 97.00 581 SER A C 1
ATOM 4210 O O . SER A 1 581 ? -9.448 10.095 28.589 1.00 97.00 581 SER A O 1
ATOM 4212 N N . ALA A 1 582 ? -9.278 11.342 30.438 1.00 96.94 582 ALA A N 1
ATOM 4213 C CA . ALA A 1 582 ? -10.004 10.374 31.248 1.00 96.94 582 ALA A CA 1
ATOM 4214 C C . ALA A 1 582 ? -11.491 10.364 30.859 1.00 96.94 582 ALA A C 1
ATOM 4216 O O . ALA A 1 582 ? -12.125 11.415 30.780 1.00 96.94 582 ALA A O 1
ATOM 4217 N N . ILE A 1 583 ? -12.049 9.172 30.677 1.00 97.75 583 ILE A N 1
ATOM 4218 C CA . ILE A 1 583 ? -13.458 8.964 30.357 1.00 97.75 583 ILE A CA 1
ATOM 4219 C C . ILE A 1 583 ? -14.254 8.930 31.656 1.00 97.75 583 ILE A C 1
ATOM 4221 O O . ILE A 1 583 ? -14.080 8.024 32.477 1.00 97.75 583 ILE A O 1
ATOM 4225 N N . GLY A 1 584 ? -15.136 9.910 31.837 1.00 97.69 584 GLY A N 1
ATOM 4226 C CA . GLY A 1 584 ? -16.163 9.866 32.869 1.00 97.69 584 GLY A CA 1
ATOM 4227 C C . GLY A 1 584 ? -17.292 8.957 32.407 1.00 97.69 584 GLY A C 1
ATOM 4228 O O . GLY A 1 584 ? -17.755 9.074 31.280 1.00 97.69 584 GLY A O 1
ATOM 4229 N N . THR A 1 585 ? -17.751 8.051 33.256 1.00 96.69 585 THR A N 1
ATOM 4230 C CA . THR A 1 585 ? -18.811 7.085 32.945 1.00 96.69 585 THR A CA 1
ATOM 4231 C C . THR A 1 585 ? -19.885 7.106 34.019 1.00 96.69 585 THR A C 1
ATOM 4233 O O . THR A 1 585 ? -19.610 7.431 35.177 1.00 96.69 585 THR A O 1
ATOM 4236 N N . GLY A 1 586 ? -21.112 6.755 33.642 1.00 94.44 586 GLY A N 1
ATOM 4237 C CA . GLY A 1 586 ? -22.228 6.675 34.572 1.00 94.44 586 GLY A CA 1
ATOM 4238 C C . GLY A 1 586 ? -23.295 5.675 34.153 1.00 94.44 586 GLY A C 1
ATOM 4239 O O . GLY A 1 586 ? -23.446 5.348 32.976 1.00 94.44 586 GLY A O 1
ATOM 4240 N N . ARG A 1 587 ? -24.036 5.189 35.147 1.00 92.62 587 ARG A N 1
ATOM 4241 C CA . ARG A 1 587 ? -25.240 4.362 34.994 1.00 92.62 587 ARG A CA 1
ATOM 4242 C C . ARG A 1 587 ? -26.141 4.538 36.206 1.00 92.62 587 ARG A C 1
ATOM 4244 O O . ARG A 1 587 ? -25.681 4.892 37.291 1.00 92.62 587 ARG A O 1
ATOM 4251 N N . PHE A 1 588 ? -27.415 4.234 36.030 1.00 93.19 588 PHE A N 1
ATOM 4252 C CA . PHE A 1 588 ? -28.369 4.165 37.128 1.00 93.19 588 PHE A CA 1
ATOM 4253 C C . PHE A 1 588 ? -29.499 3.206 36.781 1.00 93.19 588 PHE A C 1
ATOM 4255 O O . PHE A 1 588 ? -29.713 2.883 35.611 1.00 93.19 588 PHE A O 1
ATOM 4262 N N . GLY A 1 589 ? -30.245 2.775 37.786 1.00 90.75 589 GLY A N 1
ATOM 4263 C CA . GLY A 1 589 ? -31.465 2.023 37.569 1.00 90.75 589 GLY A CA 1
ATOM 4264 C C . GLY A 1 589 ? -32.368 1.999 38.785 1.00 90.75 589 GLY A C 1
ATOM 4265 O O . GLY A 1 589 ? -31.919 2.180 39.912 1.00 90.75 589 GLY A O 1
ATOM 4266 N N . ILE A 1 590 ? -33.655 1.810 38.525 1.00 90.00 590 ILE 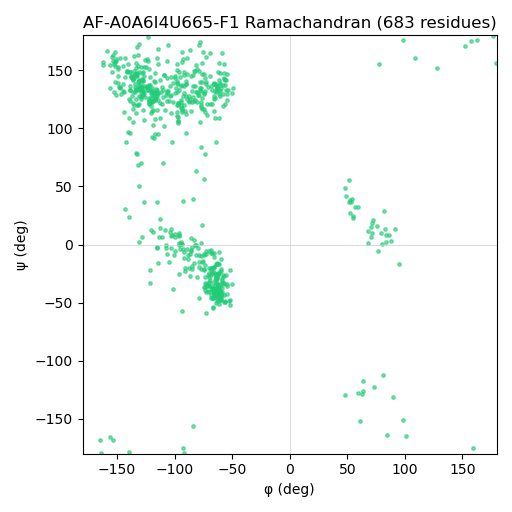A N 1
ATOM 4267 C CA . ILE A 1 590 ? -34.710 1.637 39.514 1.00 90.00 590 ILE A CA 1
ATOM 4268 C C . ILE A 1 590 ? -35.591 0.497 39.016 1.00 90.00 590 ILE A C 1
ATOM 4270 O O . ILE A 1 590 ? -36.153 0.587 37.925 1.00 90.00 590 ILE A O 1
ATOM 4274 N N . ASN A 1 591 ? -35.726 -0.552 39.815 1.00 87.38 591 ASN A N 1
ATOM 4275 C CA . ASN A 1 591 ? -36.621 -1.672 39.587 1.00 87.38 591 ASN A CA 1
ATOM 4276 C C . ASN A 1 591 ? -37.676 -1.705 40.690 1.00 87.38 591 ASN A C 1
ATOM 4278 O O . ASN A 1 591 ? -37.369 -1.607 41.873 1.00 87.38 591 ASN A O 1
ATOM 4282 N N . LEU A 1 592 ? -38.931 -1.863 40.294 1.00 89.44 592 LEU A N 1
ATOM 4283 C CA . LEU A 1 592 ? -40.071 -2.066 41.173 1.00 89.44 592 LEU A CA 1
ATOM 4284 C C . LEU A 1 592 ? -40.655 -3.438 40.876 1.00 89.44 592 LEU A C 1
ATOM 4286 O O . LEU A 1 592 ? -40.929 -3.753 39.717 1.00 89.44 592 LEU A O 1
ATOM 4290 N N . SER A 1 593 ? -40.886 -4.246 41.904 1.00 88.81 593 SER A N 1
ATOM 4291 C CA . SER A 1 593 ? -41.507 -5.558 41.749 1.00 88.81 593 SER A CA 1
ATOM 4292 C C . SER A 1 593 ? -42.592 -5.816 42.785 1.00 88.81 593 SER A C 1
ATOM 4294 O O . SER A 1 593 ? -42.515 -5.337 43.912 1.00 88.81 593 SER A O 1
ATOM 4296 N N . ARG A 1 594 ? -43.634 -6.551 42.395 1.00 90.81 594 ARG A N 1
ATOM 4297 C CA . ARG A 1 594 ? -44.675 -7.038 43.309 1.00 90.81 594 ARG A CA 1
ATOM 4298 C C . ARG A 1 594 ? -45.276 -8.343 42.814 1.00 90.81 594 ARG A C 1
ATOM 4300 O O . ARG A 1 594 ? -45.264 -8.627 41.616 1.00 90.81 594 ARG A O 1
ATOM 4307 N N . GLU A 1 595 ? -45.895 -9.078 43.723 1.00 90.06 595 GLU A N 1
ATOM 4308 C CA . GLU A 1 595 ? -46.771 -10.194 43.370 1.00 90.06 595 GLU A CA 1
ATOM 4309 C C . GLU A 1 595 ? -48.112 -9.657 42.830 1.00 90.06 595 GLU A C 1
ATOM 4311 O O . GLU A 1 595 ? -48.732 -8.763 43.413 1.00 90.06 595 GLU A O 1
ATOM 4316 N N . LEU A 1 596 ? -48.552 -10.170 41.681 1.00 86.94 596 LEU A N 1
ATOM 4317 C CA . LEU A 1 596 ? -49.770 -9.768 40.979 1.00 86.94 596 LEU A CA 1
ATOM 4318 C C . LEU A 1 596 ? -50.306 -10.940 40.140 1.00 86.94 596 LEU A C 1
ATOM 4320 O O . LEU A 1 596 ? -49.567 -11.545 39.371 1.00 86.94 596 LEU A O 1
ATOM 4324 N N . LEU A 1 597 ? -51.605 -11.252 40.240 1.00 87.12 597 LEU A N 1
ATOM 4325 C CA . LEU A 1 597 ? -52.259 -12.314 39.446 1.00 87.12 597 LEU A CA 1
ATOM 4326 C C . LEU A 1 597 ? -51.542 -13.683 39.516 1.00 87.12 597 LEU A C 1
ATOM 4328 O O . LEU A 1 597 ? -51.425 -14.384 38.514 1.00 87.12 597 LEU A O 1
ATOM 4332 N N . GLY A 1 598 ? -51.020 -14.054 40.689 1.00 84.44 598 GLY A N 1
ATOM 4333 C CA . GLY A 1 598 ? -50.306 -15.324 40.878 1.00 84.44 598 GLY A CA 1
ATOM 4334 C C . GLY A 1 598 ? -48.936 -15.402 40.191 1.00 84.44 598 GLY A C 1
ATOM 4335 O O . GLY A 1 598 ? -48.402 -16.496 40.045 1.00 84.44 598 GLY A O 1
ATOM 4336 N N . GLY A 1 599 ? -48.384 -14.266 39.761 1.00 85.25 599 GLY A N 1
ATOM 4337 C CA . GLY A 1 599 ? -47.027 -14.146 39.238 1.00 85.25 599 GLY A CA 1
ATOM 4338 C C . GLY A 1 599 ? -46.347 -12.866 39.722 1.00 85.25 599 GLY A C 1
ATOM 4339 O O . GLY A 1 599 ? -46.935 -12.062 40.443 1.00 85.25 599 GLY A O 1
ATOM 4340 N N . ARG A 1 600 ? -45.112 -12.639 39.284 1.00 85.44 600 ARG A N 1
ATOM 4341 C CA . ARG A 1 600 ? -44.319 -11.462 39.626 1.00 85.44 600 ARG A CA 1
ATOM 4342 C C . ARG A 1 600 ? -44.400 -10.427 38.515 1.00 85.44 600 ARG A C 1
ATOM 4344 O O . ARG A 1 600 ? -44.000 -10.679 37.379 1.00 85.44 600 ARG A O 1
ATOM 4351 N N . PHE A 1 601 ? -44.890 -9.243 38.855 1.00 87.38 601 PHE A N 1
ATOM 4352 C CA . PHE A 1 601 ? -44.908 -8.082 37.975 1.00 87.38 601 PHE A CA 1
ATOM 4353 C C . PHE A 1 601 ? -43.729 -7.160 38.291 1.00 87.38 601 PHE A C 1
ATOM 4355 O O . PHE A 1 601 ? -43.413 -6.943 39.463 1.00 87.38 601 PHE A O 1
ATOM 4362 N N . ARG A 1 602 ? -43.079 -6.619 37.255 1.00 86.75 602 ARG A N 1
ATOM 4363 C CA . ARG A 1 602 ? -41.884 -5.775 37.363 1.00 86.75 602 ARG A CA 1
ATOM 4364 C C . ARG A 1 602 ? -41.960 -4.559 36.445 1.00 86.75 602 ARG A C 1
ATOM 4366 O O . ARG A 1 602 ? -42.407 -4.669 35.306 1.00 86.75 602 ARG A O 1
ATOM 4373 N N . ILE A 1 603 ? -41.463 -3.425 36.923 1.00 87.62 603 ILE A N 1
ATOM 4374 C CA . ILE A 1 603 ? -41.220 -2.214 36.133 1.00 87.62 603 ILE A CA 1
ATOM 4375 C C . ILE A 1 603 ? -39.786 -1.772 36.407 1.00 87.62 603 ILE A C 1
ATOM 4377 O O . ILE A 1 603 ? -39.389 -1.687 37.563 1.00 87.62 603 ILE A O 1
ATOM 4381 N N . GLY A 1 604 ? -39.023 -1.490 35.360 1.00 87.06 604 GLY A N 1
ATOM 4382 C CA . GLY A 1 604 ? -37.649 -1.019 35.447 1.00 87.06 604 GLY A CA 1
ATOM 4383 C C . GLY A 1 604 ? -37.447 0.261 34.646 1.00 87.06 604 GLY A C 1
ATOM 4384 O O . GLY A 1 604 ? -37.973 0.401 33.544 1.00 87.06 604 GLY A O 1
ATOM 4385 N N . LEU A 1 605 ? -36.657 1.179 35.185 1.00 88.31 605 LEU A N 1
ATOM 4386 C CA . LEU A 1 605 ? -36.039 2.283 34.460 1.00 88.31 605 LEU A CA 1
ATOM 4387 C C . LEU A 1 605 ? -34.535 2.160 34.670 1.00 88.31 605 LEU A C 1
ATOM 4389 O O . LEU A 1 605 ? -34.087 2.197 35.808 1.00 88.31 605 LEU A O 1
ATOM 4393 N N . SER A 1 606 ? -33.744 2.035 33.611 1.00 86.88 606 SER A N 1
ATOM 4394 C CA . SER A 1 606 ? -32.294 1.872 33.740 1.00 86.88 606 SER A CA 1
ATOM 4395 C C . SER A 1 606 ? -31.537 2.567 32.622 1.00 86.88 606 SER A C 1
ATOM 4397 O O . SER A 1 606 ? -31.838 2.354 31.451 1.00 86.88 606 SER A O 1
ATOM 4399 N N . GLN A 1 607 ? -30.508 3.328 32.968 1.00 88.56 607 GLN A N 1
ATOM 4400 C CA . GLN A 1 607 ? -29.477 3.793 32.050 1.00 88.56 607 GLN A CA 1
ATOM 4401 C C . GLN A 1 607 ? -28.306 2.801 32.093 1.00 88.56 607 GLN A C 1
ATOM 4403 O O . GLN A 1 607 ? -27.656 2.693 33.137 1.00 88.56 607 GLN A O 1
ATOM 4408 N N . PRO A 1 608 ? -28.013 2.078 30.995 1.00 85.31 608 PRO A N 1
ATOM 4409 C CA . PRO A 1 608 ? -26.787 1.293 30.875 1.00 85.31 608 PRO A CA 1
ATOM 4410 C C . PRO A 1 608 ? -25.534 2.164 31.009 1.00 85.31 608 PRO A C 1
ATOM 4412 O O . PRO A 1 608 ? -25.610 3.387 30.883 1.00 85.31 608 PRO A O 1
ATOM 4415 N N . LEU A 1 609 ? -24.378 1.533 31.224 1.00 88.44 609 LEU A N 1
ATOM 4416 C CA . LEU A 1 609 ? -23.101 2.242 31.283 1.00 88.44 609 LEU A CA 1
ATOM 4417 C C . LEU A 1 609 ? -22.889 3.076 30.012 1.00 88.44 609 LEU A C 1
ATOM 4419 O O . LEU A 1 609 ? -22.945 2.550 28.902 1.00 88.44 609 LEU A O 1
ATOM 4423 N N . VAL A 1 610 ? -22.653 4.372 30.195 1.00 91.75 610 VAL A N 1
ATOM 4424 C CA . VAL A 1 610 ? -22.377 5.321 29.115 1.00 91.75 610 VAL A CA 1
ATOM 4425 C C . VAL A 1 610 ? -21.244 6.253 29.527 1.00 91.75 610 VAL A C 1
ATOM 4427 O O . VAL A 1 610 ? -21.131 6.626 30.699 1.00 91.75 610 VAL A O 1
ATOM 4430 N N . ALA A 1 611 ? -20.396 6.626 28.574 1.00 95.62 611 ALA A N 1
ATOM 4431 C CA . ALA A 1 611 ? -19.428 7.697 28.732 1.00 95.62 611 ALA A CA 1
ATOM 4432 C C . ALA A 1 611 ? -20.165 9.042 28.808 1.00 95.62 611 ALA A C 1
ATOM 4434 O O . ALA A 1 611 ? -20.895 9.416 27.900 1.00 95.62 611 ALA A O 1
ATOM 4435 N N . LEU A 1 612 ? -19.992 9.769 29.904 1.00 96.25 612 LEU A N 1
ATOM 4436 C CA . LEU A 1 612 ? -20.550 11.103 30.129 1.00 96.25 612 LEU A CA 1
ATOM 4437 C C . LEU A 1 612 ? -19.598 12.209 29.660 1.00 96.25 612 LEU A C 1
ATOM 4439 O O . LEU A 1 612 ? -20.023 13.334 29.422 1.00 96.25 612 LEU A O 1
ATOM 4443 N N . SER A 1 613 ? -18.307 11.898 29.572 1.00 96.44 613 SER A N 1
ATOM 4444 C CA . SER A 1 613 ? -17.257 12.805 29.123 1.00 96.44 613 SER A CA 1
ATOM 4445 C C . SER A 1 613 ? -16.038 12.014 28.657 1.00 96.44 613 SER A C 1
ATOM 4447 O O . SER A 1 613 ? -15.902 10.827 28.960 1.00 96.44 613 SER A O 1
ATOM 4449 N N . GLY A 1 614 ? -15.130 12.694 27.966 1.00 96.38 614 GLY A N 1
ATOM 4450 C CA . GLY A 1 614 ? -13.871 12.133 27.494 1.00 96.38 614 GLY A CA 1
ATOM 4451 C C . GLY A 1 614 ? -13.687 12.393 26.008 1.00 96.38 614 GLY A C 1
ATOM 4452 O O . GLY A 1 614 ? -14.649 12.527 25.260 1.00 96.38 614 GLY A O 1
ATOM 4453 N N . SER A 1 615 ? -12.438 12.467 25.587 1.00 96.62 615 SER A N 1
ATOM 4454 C CA . SER A 1 615 ? -12.056 12.702 24.201 1.00 96.62 615 SER A CA 1
ATOM 4455 C C . SER A 1 615 ? -10.671 12.134 23.924 1.00 96.62 615 SER A C 1
ATOM 4457 O O . SER A 1 615 ? -9.890 11.913 24.855 1.00 96.62 615 SER A O 1
ATOM 4459 N N . GLY A 1 616 ? -10.350 11.930 22.650 1.00 95.75 616 GLY A N 1
ATOM 4460 C CA . GLY A 1 616 ? -9.014 11.540 22.212 1.00 95.75 616 GLY A CA 1
ATOM 4461 C C . GLY A 1 616 ? -8.604 12.215 20.912 1.00 95.75 616 GLY A C 1
ATOM 4462 O O . GLY A 1 616 ? -9.443 12.509 20.065 1.00 95.75 616 GLY A O 1
ATOM 4463 N N . SER A 1 617 ? -7.304 12.450 20.752 1.00 96.19 617 SER A N 1
ATOM 4464 C CA . SER A 1 617 ? -6.725 12.971 19.516 1.00 96.19 617 SER A CA 1
ATOM 4465 C C . SER A 1 617 ? -6.260 11.817 18.644 1.00 96.19 617 SER A C 1
ATOM 4467 O O . SER A 1 617 ? -5.348 11.090 19.037 1.00 96.19 617 SER A O 1
ATOM 4469 N N . VAL A 1 618 ? -6.846 11.674 17.461 1.00 95.75 618 VAL A N 1
ATOM 4470 C CA . VAL A 1 618 ? -6.398 10.731 16.433 1.00 95.75 618 VAL A CA 1
ATOM 4471 C C . VAL A 1 618 ? -5.480 11.453 15.468 1.00 95.75 618 VAL A C 1
ATOM 4473 O O . VAL A 1 618 ? -5.900 12.445 14.881 1.00 95.75 618 VAL A O 1
ATOM 4476 N N . THR A 1 619 ? -4.263 10.950 15.284 1.00 96.19 619 THR A N 1
ATOM 4477 C CA . THR A 1 619 ? -3.287 11.488 14.334 1.00 96.19 619 THR A CA 1
ATOM 4478 C C . THR A 1 619 ? -2.963 10.440 13.280 1.00 96.19 619 THR A C 1
ATOM 4480 O O . THR A 1 619 ? -2.609 9.311 13.613 1.00 96.19 619 THR A O 1
ATOM 4483 N N . VAL A 1 620 ? -3.078 10.822 12.010 1.00 95.44 620 VAL A N 1
ATOM 4484 C CA . VAL A 1 620 ? -2.811 9.959 10.849 1.00 95.44 620 VAL A CA 1
ATOM 4485 C C . VAL A 1 620 ? -2.093 10.740 9.753 1.00 95.44 620 VAL A C 1
ATOM 4487 O O . VAL A 1 620 ? -2.204 11.968 9.693 1.00 95.44 620 VAL A O 1
ATOM 4490 N N . GLY A 1 621 ? -1.356 10.041 8.888 1.00 94.25 621 GLY A N 1
ATOM 4491 C CA . GLY A 1 621 ? -0.821 10.615 7.652 1.00 94.25 621 GLY A CA 1
ATOM 4492 C C . GLY A 1 621 ? -1.950 11.083 6.733 1.00 94.25 621 GLY A C 1
ATOM 4493 O O . GLY A 1 621 ? -2.882 10.324 6.484 1.00 94.25 621 GLY A O 1
ATOM 4494 N N . SER A 1 622 ? -1.883 12.320 6.246 1.00 92.62 622 SER A N 1
ATOM 4495 C CA . SER A 1 622 ? -2.950 12.948 5.451 1.00 92.62 622 SER A CA 1
ATOM 4496 C C . SER A 1 622 ? -2.520 13.407 4.062 1.00 92.62 622 SER A C 1
ATOM 4498 O O . SER A 1 622 ? -3.365 13.582 3.191 1.00 92.62 622 SER A O 1
ATOM 4500 N N . SER A 1 623 ? -1.224 13.635 3.846 1.00 92.25 623 SER A N 1
ATOM 4501 C CA . SER A 1 623 ? -0.675 13.960 2.526 1.00 92.25 623 SER A CA 1
ATOM 4502 C C . SER A 1 623 ? 0.831 13.730 2.506 1.00 92.25 623 SER A C 1
ATOM 4504 O O . SER A 1 623 ? 1.472 13.816 3.554 1.00 92.25 623 SER A O 1
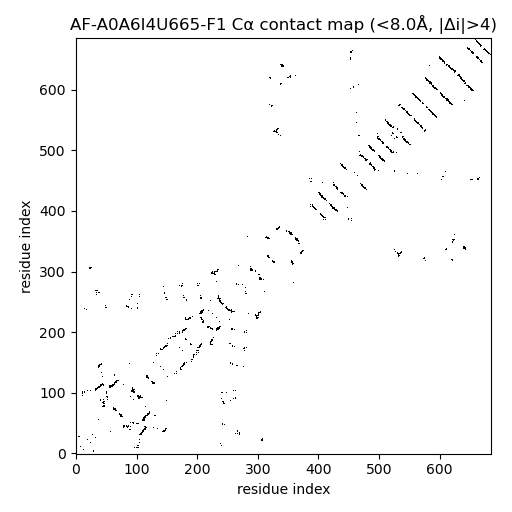ATOM 4506 N N . TYR A 1 624 ? 1.416 13.528 1.327 1.00 92.31 624 TYR A N 1
ATOM 4507 C CA . TYR A 1 624 ? 2.867 13.515 1.143 1.00 92.31 624 TYR A CA 1
ATOM 4508 C C . TYR A 1 624 ? 3.345 14.829 0.516 1.00 92.31 624 TYR A C 1
ATOM 4510 O O . TYR A 1 624 ? 2.808 15.272 -0.497 1.00 92.31 624 TYR A O 1
ATOM 4518 N N . ASP A 1 625 ? 4.346 15.461 1.120 1.00 91.50 625 ASP A N 1
ATOM 4519 C CA . ASP A 1 625 ? 4.949 16.691 0.615 1.00 91.50 625 ASP A CA 1
ATOM 4520 C C . ASP A 1 625 ? 6.227 16.370 -0.160 1.00 91.50 625 ASP A C 1
ATOM 4522 O O . ASP A 1 625 ? 7.239 15.981 0.423 1.00 91.50 625 ASP A O 1
ATOM 4526 N N . LEU A 1 626 ? 6.179 16.561 -1.479 1.00 88.12 626 LEU A N 1
ATOM 4527 C CA . LEU A 1 626 ? 7.294 16.285 -2.385 1.00 88.12 626 LEU A CA 1
ATOM 4528 C C . LEU A 1 626 ? 8.507 17.191 -2.135 1.00 88.12 626 LEU A C 1
ATOM 4530 O O . LEU A 1 626 ? 9.636 16.748 -2.333 1.00 88.12 626 LEU A O 1
ATOM 4534 N N . ALA A 1 627 ? 8.306 18.433 -1.675 1.00 89.00 627 ALA A N 1
ATOM 4535 C CA . ALA A 1 627 ? 9.406 19.376 -1.469 1.00 89.00 627 ALA A CA 1
ATOM 4536 C C . ALA A 1 627 ? 10.247 19.000 -0.242 1.00 89.00 627 ALA A C 1
ATOM 4538 O O . ALA A 1 627 ? 11.474 19.058 -0.281 1.00 89.00 627 ALA A O 1
ATOM 4539 N N . SER A 1 628 ? 9.585 18.586 0.841 1.00 89.12 628 SER A N 1
ATOM 4540 C CA . SER A 1 628 ? 10.250 18.111 2.060 1.00 89.12 628 SER A CA 1
ATOM 4541 C C . SER A 1 628 ? 10.487 16.597 2.080 1.00 89.12 628 SER A C 1
ATOM 4543 O O . SER A 1 628 ? 11.130 16.103 3.005 1.00 89.12 628 SER A O 1
ATOM 4545 N N . ARG A 1 629 ? 9.970 15.862 1.083 1.00 87.44 629 ARG A N 1
ATOM 4546 C CA . ARG A 1 629 ? 9.952 14.390 1.002 1.00 87.44 629 ARG A CA 1
ATOM 4547 C C . ARG A 1 629 ? 9.447 13.738 2.290 1.00 87.44 629 ARG A C 1
ATOM 4549 O O . ARG A 1 629 ? 10.004 12.751 2.771 1.00 87.44 629 ARG A O 1
ATOM 4556 N N . SER A 1 630 ? 8.398 14.316 2.873 1.00 89.31 630 SER A N 1
ATOM 4557 C CA . SER A 1 630 ? 7.894 13.922 4.187 1.00 89.31 630 SER A CA 1
ATOM 4558 C C . SER A 1 630 ? 6.379 13.734 4.200 1.00 89.31 630 SER A C 1
ATOM 4560 O O . SER A 1 630 ? 5.629 14.411 3.494 1.00 89.31 630 SER A O 1
ATOM 4562 N N . LEU A 1 631 ? 5.922 12.788 5.021 1.00 92.62 631 LEU A N 1
ATOM 4563 C CA . LEU A 1 631 ? 4.505 12.582 5.287 1.00 92.62 631 LEU A CA 1
ATOM 4564 C C . LEU A 1 631 ? 4.013 13.674 6.242 1.00 92.62 631 LEU A C 1
ATOM 4566 O O . LEU A 1 631 ? 4.571 13.851 7.323 1.00 92.62 631 LEU A O 1
ATOM 4570 N N . ARG A 1 632 ? 2.955 14.386 5.855 1.00 94.69 632 ARG A N 1
ATOM 4571 C CA . ARG A 1 632 ? 2.239 15.313 6.733 1.00 94.69 632 ARG A CA 1
ATOM 4572 C C . ARG A 1 632 ? 1.140 14.574 7.470 1.00 94.69 632 ARG A C 1
ATOM 4574 O O . ARG A 1 632 ? 0.507 13.675 6.916 1.00 94.69 632 ARG A O 1
ATOM 4581 N N . HIS A 1 633 ? 0.881 15.007 8.695 1.00 95.38 633 HIS A N 1
ATOM 4582 C CA . HIS A 1 633 ? -0.133 14.410 9.552 1.00 95.38 633 HIS A CA 1
ATOM 4583 C C . HIS A 1 633 ? -1.258 15.390 9.828 1.00 95.38 633 HIS A C 1
ATOM 4585 O O . HIS A 1 633 ? -1.098 16.611 9.790 1.00 95.38 633 HIS A O 1
ATOM 4591 N N . THR A 1 634 ? -2.425 14.848 10.133 1.00 95.31 634 THR A N 1
ATOM 4592 C CA . THR A 1 634 ? -3.562 15.618 10.622 1.00 95.31 634 THR A CA 1
ATOM 4593 C C . THR A 1 634 ? -4.076 14.977 11.891 1.00 95.31 634 THR A C 1
ATOM 4595 O O . THR A 1 634 ? -4.210 13.757 11.969 1.00 95.31 634 THR A O 1
ATOM 4598 N N . SER A 1 635 ? -4.360 15.821 12.881 1.00 95.38 635 SER A N 1
ATOM 4599 C CA . SER A 1 635 ? -4.934 15.404 14.153 1.00 95.38 635 SER A CA 1
ATOM 4600 C C . SER A 1 635 ? -6.396 15.825 14.227 1.00 95.38 635 SER A C 1
ATOM 4602 O O . SER A 1 635 ? -6.731 16.978 13.948 1.00 95.38 635 SER A O 1
ATOM 4604 N N . ARG A 1 636 ? -7.276 14.903 14.615 1.00 95.62 636 ARG A N 1
ATOM 4605 C CA . ARG A 1 636 ? -8.704 15.158 14.828 1.00 95.62 636 ARG A CA 1
ATOM 4606 C C . ARG A 1 636 ? -9.100 14.755 16.239 1.00 95.62 636 ARG A C 1
ATOM 4608 O O . ARG A 1 636 ? -8.703 13.699 16.722 1.00 95.62 636 ARG A O 1
ATOM 4615 N N . GLN A 1 637 ? -9.887 15.601 16.892 1.00 95.94 637 GLN A N 1
ATOM 4616 C CA . GLN A 1 637 ? -10.466 15.290 18.195 1.00 95.94 637 GLN A CA 1
ATOM 4617 C C . GLN A 1 637 ? -11.708 14.421 18.016 1.00 95.94 637 GLN A C 1
ATOM 4619 O O . GLN A 1 637 ? -12.590 14.740 17.221 1.00 95.94 637 GLN A O 1
ATOM 4624 N N . ILE A 1 638 ? -11.770 13.339 18.780 1.00 96.38 638 ILE A N 1
ATOM 4625 C CA . ILE A 1 638 ? -12.887 12.406 18.838 1.00 96.38 638 ILE A CA 1
ATOM 4626 C C . ILE A 1 638 ? -13.538 12.566 20.204 1.00 96.38 638 ILE A C 1
ATOM 4628 O O . ILE A 1 638 ? -12.878 12.370 21.224 1.00 96.38 638 ILE A O 1
ATOM 4632 N N . ASP A 1 639 ? -14.819 12.921 20.225 1.00 95.56 639 ASP A N 1
ATOM 4633 C CA . ASP A 1 639 ? -15.612 12.927 21.451 1.00 95.56 639 ASP A CA 1
ATOM 4634 C C . ASP A 1 639 ? -16.070 11.501 21.773 1.00 95.56 639 ASP A C 1
ATOM 4636 O O . ASP A 1 639 ? -16.615 10.796 20.921 1.00 95.56 639 ASP A O 1
ATOM 4640 N N . PHE A 1 640 ? -15.827 11.068 23.006 1.00 95.31 640 PHE A N 1
ATOM 4641 C CA . PHE A 1 640 ? -16.252 9.761 23.495 1.00 95.31 640 PHE A CA 1
ATOM 4642 C C . PHE A 1 640 ? -17.619 9.811 24.178 1.00 95.31 640 PHE A C 1
ATOM 4644 O O . PHE A 1 640 ? -18.194 8.752 24.448 1.00 95.31 640 PHE A O 1
ATOM 4651 N N . SER A 1 641 ? -18.135 11.010 24.467 1.00 94.06 641 SER A N 1
ATOM 4652 C CA . SER A 1 641 ? -19.375 11.198 25.208 1.00 94.06 641 SER A CA 1
ATOM 4653 C C . SER A 1 641 ? -20.580 10.611 24.468 1.00 94.06 641 SER A C 1
ATOM 4655 O O . SER A 1 641 ? -20.765 10.755 23.259 1.00 94.06 641 SER A O 1
ATOM 4657 N N . GLY A 1 642 ? -21.395 9.873 25.213 1.00 88.38 642 GLY A N 1
ATOM 4658 C CA . GLY A 1 642 ? -22.628 9.264 24.753 1.00 88.38 642 GLY A CA 1
ATOM 4659 C C . GLY A 1 642 ? -23.850 9.990 25.290 1.00 88.38 642 GLY A C 1
ATOM 4660 O O . GLY A 1 642 ? -23.828 10.661 26.321 1.00 88.38 642 GLY A O 1
ATOM 4661 N N . ARG A 1 643 ? -24.969 9.816 24.589 1.00 86.81 643 ARG A N 1
ATOM 4662 C CA . ARG A 1 643 ? -26.255 10.353 25.022 1.00 86.81 643 ARG A CA 1
ATOM 4663 C C . ARG A 1 643 ? -26.843 9.484 26.133 1.00 86.81 643 ARG A C 1
ATOM 4665 O O . ARG A 1 643 ? -26.912 8.263 26.003 1.00 86.81 643 ARG A O 1
ATOM 4672 N N . ILE A 1 644 ? -27.341 10.124 27.190 1.00 88.06 644 ILE A N 1
ATOM 4673 C CA . ILE A 1 644 ? -28.176 9.463 28.199 1.00 88.06 644 ILE A CA 1
ATOM 4674 C C . ILE A 1 644 ? -29.494 9.051 27.523 1.00 88.06 644 ILE A C 1
ATOM 4676 O O . ILE A 1 644 ? -30.266 9.901 27.080 1.00 88.06 644 ILE A O 1
ATOM 4680 N N . SER A 1 645 ? -29.715 7.743 27.433 1.00 86.44 645 SER A N 1
ATOM 4681 C CA . SER A 1 645 ? -30.834 7.062 26.775 1.00 86.44 645 SER A CA 1
ATOM 4682 C C . SER A 1 645 ? -31.365 5.973 27.721 1.00 86.44 645 SER A C 1
ATOM 4684 O O . SER A 1 645 ? -30.999 4.793 27.612 1.00 86.44 645 SER A O 1
ATOM 4686 N N . PRO A 1 646 ? -32.172 6.353 28.731 1.00 87.69 646 PRO A N 1
ATOM 4687 C CA . PRO A 1 646 ? -32.691 5.403 29.698 1.00 87.69 646 PRO A CA 1
ATOM 4688 C C . PRO A 1 646 ? -33.648 4.418 29.029 1.00 87.69 646 PRO A C 1
ATOM 4690 O O . PRO A 1 646 ? -34.507 4.776 28.223 1.00 87.69 646 PRO A O 1
ATOM 4693 N N . ARG A 1 647 ? -33.523 3.156 29.416 1.00 85.12 647 ARG A N 1
ATOM 4694 C CA . ARG A 1 647 ? -34.401 2.066 29.021 1.00 85.12 647 ARG A CA 1
ATOM 4695 C C . ARG A 1 647 ? -35.523 1.923 30.037 1.00 85.12 647 ARG A C 1
ATOM 4697 O O . ARG A 1 647 ? -35.258 1.808 31.230 1.00 85.12 647 ARG A O 1
ATOM 4704 N N . ILE A 1 648 ? -36.755 1.857 29.553 1.00 86.56 648 ILE A N 1
ATOM 4705 C CA . ILE A 1 648 ? -37.917 1.459 30.347 1.00 86.56 648 ILE A CA 1
ATOM 4706 C C . ILE A 1 648 ? -38.187 -0.011 30.048 1.00 86.56 648 ILE A C 1
ATOM 4708 O O . ILE A 1 648 ? -38.143 -0.423 28.889 1.00 86.56 648 ILE A O 1
ATOM 4712 N N . ALA A 1 649 ? -38.440 -0.809 31.075 1.00 85.56 649 ALA A N 1
ATOM 4713 C CA . ALA A 1 649 ? -38.786 -2.212 30.948 1.00 85.56 649 ALA A CA 1
ATOM 4714 C C . ALA A 1 649 ? -40.027 -2.532 31.783 1.00 85.56 649 ALA A C 1
ATOM 4716 O O . ALA A 1 649 ? -40.179 -2.052 32.902 1.00 85.56 649 ALA A O 1
ATOM 4717 N N . VAL A 1 650 ? -40.910 -3.367 31.250 1.00 86.50 650 VAL A N 1
ATOM 4718 C CA . VAL A 1 650 ? -42.054 -3.924 31.972 1.00 86.50 650 VAL A CA 1
ATOM 4719 C C . VAL A 1 650 ? -42.024 -5.428 31.799 1.00 86.50 650 VAL A C 1
ATOM 4721 O O . VAL A 1 650 ? -41.832 -5.931 30.695 1.00 86.50 650 VAL A O 1
ATOM 4724 N N . GLY A 1 651 ? -42.199 -6.142 32.901 1.00 86.38 651 GLY A N 1
ATOM 4725 C CA . GLY A 1 651 ? -42.074 -7.582 32.963 1.00 86.38 651 GLY A CA 1
ATOM 4726 C C . GLY A 1 651 ? -43.210 -8.233 33.721 1.00 86.38 651 GLY A C 1
ATOM 4727 O O . GLY A 1 651 ? -43.661 -7.721 34.744 1.00 86.38 651 GLY A O 1
ATOM 4728 N N . TYR A 1 652 ? -43.621 -9.403 33.262 1.00 85.62 652 TYR A N 1
ATOM 4729 C CA . TYR A 1 652 ? -44.485 -10.296 34.011 1.00 85.62 652 TYR A CA 1
ATOM 4730 C C . TYR A 1 652 ? -43.972 -11.725 33.891 1.00 85.62 652 TYR A C 1
ATOM 4732 O O . TYR A 1 652 ? -43.704 -12.205 32.791 1.00 85.62 652 TYR A O 1
ATOM 4740 N N . GLU A 1 653 ? -43.854 -12.410 35.020 1.00 83.56 653 GLU A N 1
ATOM 4741 C CA . GLU A 1 653 ? -43.496 -13.821 35.077 1.00 83.56 653 GLU A CA 1
ATOM 4742 C C . GLU A 1 653 ? -44.493 -14.584 35.940 1.00 83.56 653 GLU A C 1
ATOM 4744 O O . GLU A 1 653 ? -44.708 -14.252 37.100 1.00 83.56 653 GLU A O 1
ATOM 4749 N N . ASN A 1 654 ? -45.060 -15.650 35.387 1.00 85.12 654 ASN A N 1
ATOM 4750 C CA . ASN A 1 654 ? -45.863 -16.612 36.125 1.00 85.12 654 ASN A CA 1
ATOM 4751 C C . ASN A 1 654 ? -45.301 -18.011 35.866 1.00 85.12 654 ASN A C 1
ATOM 4753 O O . ASN A 1 654 ? -45.421 -18.546 34.761 1.00 85.12 654 ASN A O 1
ATOM 4757 N N . ALA A 1 655 ? -44.638 -18.578 36.872 1.00 74.31 655 ALA A N 1
ATOM 4758 C CA . ALA A 1 655 ? -43.965 -19.865 36.779 1.00 74.31 655 ALA A CA 1
ATOM 4759 C C . ALA A 1 655 ? -44.605 -20.877 37.736 1.00 74.31 655 ALA A C 1
ATOM 4761 O O . ALA A 1 655 ? -44.430 -20.812 38.950 1.00 74.31 655 ALA A O 1
ATOM 4762 N N . GLY A 1 656 ? -45.326 -21.842 37.166 1.00 74.50 656 GLY A N 1
ATOM 4763 C CA . GLY A 1 656 ? -45.871 -23.001 37.863 1.00 74.50 656 GLY A CA 1
ATOM 4764 C C . GLY A 1 656 ? -45.110 -24.298 37.544 1.00 74.50 656 GLY A C 1
ATOM 4765 O O . GLY A 1 656 ? -44.282 -24.346 36.632 1.00 74.50 656 GLY A O 1
ATOM 4766 N N . PRO A 1 657 ? -45.413 -25.405 38.249 1.00 70.62 657 PRO A N 1
ATOM 4767 C CA . PRO A 1 657 ? -44.680 -26.668 38.106 1.00 70.62 657 PRO A CA 1
ATOM 4768 C C . PRO A 1 657 ? -44.796 -27.331 36.717 1.00 70.62 657 PRO A C 1
ATOM 4770 O O . PRO A 1 657 ? -43.904 -28.087 36.323 1.00 70.62 657 PRO A O 1
ATOM 4773 N N . ARG A 1 658 ? -45.874 -27.053 35.966 1.00 76.19 658 ARG A N 1
ATOM 4774 C CA . ARG A 1 658 ? -46.147 -27.615 34.624 1.00 76.19 658 ARG A CA 1
ATOM 4775 C C . ARG A 1 658 ? -46.136 -26.588 33.487 1.00 76.19 658 ARG A C 1
ATOM 4777 O O . ARG A 1 658 ? -46.036 -26.977 32.324 1.00 76.19 658 ARG A O 1
ATOM 4784 N N . SER A 1 659 ? -46.211 -25.300 33.805 1.00 80.19 659 SER A N 1
ATOM 4785 C CA . SER A 1 659 ? -46.250 -24.218 32.823 1.00 80.19 659 SER A CA 1
ATOM 4786 C C . SER A 1 659 ? -45.567 -22.973 33.370 1.00 80.19 659 SER A C 1
ATOM 4788 O O . SER A 1 659 ? -45.847 -22.581 34.500 1.00 80.19 659 SER A O 1
ATOM 4790 N N . SER A 1 660 ? -44.737 -22.318 32.565 1.00 79.00 660 SER A N 1
ATOM 4791 C CA . SER A 1 660 ? -44.186 -21.003 32.896 1.00 79.00 660 SER A CA 1
ATOM 4792 C C . SER A 1 660 ? -44.355 -20.046 31.728 1.00 79.00 660 SER A C 1
ATOM 4794 O O . SER A 1 660 ? -43.944 -20.372 30.614 1.00 79.00 660 SER A O 1
ATOM 4796 N N . ALA A 1 661 ? -44.935 -18.880 31.981 1.00 81.19 661 ALA A N 1
ATOM 4797 C CA . ALA A 1 661 ? -45.084 -17.802 31.017 1.00 81.19 661 ALA A CA 1
ATOM 4798 C C . ALA A 1 661 ? -44.290 -16.580 31.484 1.00 81.19 661 ALA A C 1
ATOM 4800 O O . ALA A 1 661 ? -44.359 -16.194 32.652 1.00 81.19 661 ALA A O 1
ATOM 4801 N N . ARG A 1 662 ? -43.541 -15.972 30.568 1.00 81.38 662 ARG A N 1
ATOM 4802 C CA . ARG A 1 662 ? -42.805 -14.729 30.788 1.00 81.38 662 ARG A CA 1
ATOM 4803 C C . ARG A 1 662 ? -43.110 -13.769 29.650 1.00 81.38 662 ARG A C 1
ATOM 4805 O O . ARG A 1 662 ? -43.073 -14.161 28.487 1.00 81.38 662 ARG A O 1
ATOM 4812 N N . LEU A 1 663 ? -43.381 -12.518 29.985 1.00 82.94 663 LEU A N 1
ATOM 4813 C CA . LEU A 1 663 ? -43.586 -11.427 29.042 1.00 82.94 663 LEU A CA 1
ATOM 4814 C C . LEU A 1 663 ? -42.732 -10.240 29.470 1.00 82.94 663 LEU A C 1
ATOM 4816 O O . LEU A 1 663 ? -42.637 -9.931 30.656 1.00 82.94 663 LEU A O 1
ATOM 4820 N N . GLY A 1 664 ? -42.092 -9.600 28.505 1.00 81.00 664 GLY A N 1
ATOM 4821 C CA . GLY A 1 664 ? -41.138 -8.532 28.722 1.00 81.00 664 GLY A CA 1
ATOM 4822 C C . GLY A 1 664 ? -41.242 -7.549 27.578 1.00 81.00 664 GLY A C 1
ATOM 4823 O O . GLY A 1 664 ? -41.232 -7.934 26.413 1.00 81.00 664 GLY A O 1
ATOM 4824 N N . ILE A 1 665 ? -41.370 -6.279 27.915 1.00 83.25 665 ILE A N 1
ATOM 4825 C CA . ILE A 1 665 ? -41.371 -5.182 26.961 1.00 83.25 665 ILE A CA 1
ATOM 4826 C C . ILE A 1 665 ? -40.274 -4.237 27.403 1.00 83.25 665 ILE A C 1
ATOM 4828 O O . ILE A 1 665 ? -40.189 -3.899 28.581 1.00 83.25 665 ILE A O 1
ATOM 4832 N N . SER A 1 666 ? -39.447 -3.799 26.468 1.00 81.88 666 SER A N 1
ATOM 4833 C CA . SER A 1 666 ? -38.446 -2.779 26.694 1.00 81.88 666 SER A CA 1
ATOM 4834 C C . SER A 1 666 ? -38.536 -1.698 25.636 1.00 81.88 666 SER A C 1
ATOM 4836 O O . SER A 1 666 ? -38.685 -1.979 24.451 1.00 81.88 666 SER A O 1
ATOM 4838 N N . ILE A 1 667 ? -38.460 -0.454 26.088 1.00 82.88 667 ILE A N 1
ATOM 4839 C CA . ILE A 1 667 ? -38.614 0.732 25.262 1.00 82.88 667 ILE A CA 1
ATOM 4840 C C . ILE A 1 667 ? -37.421 1.643 25.527 1.00 82.88 667 ILE A C 1
ATOM 4842 O O . ILE A 1 667 ? -37.053 1.880 26.682 1.00 82.88 667 ILE A O 1
ATOM 4846 N N . ARG A 1 668 ? -36.842 2.186 24.458 1.00 81.50 668 ARG A N 1
ATOM 4847 C CA . ARG A 1 668 ? -35.948 3.348 24.508 1.00 81.50 668 ARG A CA 1
ATOM 4848 C C . ARG A 1 668 ? -36.632 4.506 23.784 1.00 81.50 668 ARG A C 1
ATOM 4850 O O . ARG A 1 668 ? -36.580 4.569 22.552 1.00 81.50 668 ARG A O 1
ATOM 4857 N N . PRO A 1 669 ? -37.329 5.385 24.528 1.00 74.50 669 PRO A N 1
ATOM 4858 C CA . PRO A 1 669 ? -38.216 6.386 23.938 1.00 74.50 669 PRO A CA 1
ATOM 4859 C C . PRO A 1 669 ? -37.503 7.349 22.986 1.00 74.50 669 PRO A C 1
ATOM 4861 O O . PRO A 1 669 ? -38.073 7.764 21.985 1.00 74.50 669 PRO A O 1
ATOM 4864 N N . ASP A 1 670 ? -36.245 7.679 23.272 1.00 77.50 670 ASP A N 1
ATOM 4865 C CA . ASP A 1 670 ? -35.435 8.612 22.489 1.00 77.50 670 ASP A CA 1
ATOM 4866 C C . ASP A 1 670 ? -34.921 8.028 21.166 1.00 77.50 670 ASP A C 1
ATOM 4868 O O . ASP A 1 670 ? -34.467 8.784 20.308 1.00 77.50 670 ASP A O 1
ATOM 4872 N N . ARG A 1 671 ? -35.006 6.703 20.997 1.00 70.31 671 ARG A N 1
ATOM 4873 C CA . ARG A 1 671 ? -34.529 5.977 19.811 1.00 70.31 671 ARG A CA 1
ATOM 4874 C C . ARG A 1 671 ? -35.627 5.297 19.011 1.00 70.31 671 ARG A C 1
ATOM 4876 O O . ARG A 1 671 ? -35.342 4.692 17.985 1.00 70.31 671 ARG A O 1
ATOM 4883 N N . ASN A 1 672 ? -36.869 5.365 19.489 1.00 76.44 672 ASN A N 1
ATOM 4884 C CA . ASN A 1 672 ? -37.989 4.608 18.934 1.00 76.44 672 ASN A CA 1
ATOM 4885 C C . ASN A 1 672 ? -37.697 3.091 18.825 1.00 76.44 672 ASN A C 1
ATOM 4887 O O . ASN A 1 672 ? -38.249 2.402 17.968 1.00 76.44 672 ASN A O 1
ATOM 4891 N N . GLU A 1 673 ? -36.819 2.571 19.691 1.00 78.94 673 GLU A N 1
ATOM 4892 C CA . GLU A 1 673 ? -36.534 1.141 19.793 1.00 78.94 673 GLU A CA 1
ATOM 4893 C C . GLU A 1 673 ? -37.532 0.509 20.761 1.00 78.94 673 GLU A C 1
ATOM 4895 O O . GLU A 1 673 ? -37.602 0.874 21.941 1.00 78.94 673 GLU A O 1
ATOM 4900 N N . HIS A 1 674 ? -38.264 -0.481 20.259 1.00 82.19 674 HIS A N 1
ATOM 4901 C CA . HIS A 1 674 ? -39.202 -1.285 21.031 1.00 82.19 674 HIS A CA 1
ATOM 4902 C C . HIS A 1 674 ? -38.786 -2.741 20.906 1.00 82.19 674 HIS A C 1
ATOM 4904 O O . HIS A 1 674 ? -38.648 -3.273 19.809 1.00 82.19 674 HIS A O 1
ATOM 4910 N N . SER A 1 675 ? -38.564 -3.390 22.037 1.00 77.56 675 SER A N 1
ATOM 4911 C CA . SER A 1 675 ? -38.285 -4.816 22.112 1.00 77.56 675 SER A CA 1
ATOM 4912 C C . SER A 1 675 ? -39.403 -5.474 22.895 1.00 77.56 675 SER A C 1
ATOM 4914 O O . SER A 1 675 ? -39.689 -5.080 24.022 1.00 77.56 675 SER A O 1
ATOM 4916 N N . VAL A 1 676 ? -40.042 -6.471 22.298 1.00 79.50 676 VAL A N 1
ATOM 4917 C CA . VAL A 1 676 ? -41.057 -7.285 22.964 1.00 79.50 676 VAL A CA 1
ATOM 4918 C C . VAL A 1 676 ? -40.578 -8.719 22.934 1.00 79.50 676 VAL A C 1
ATOM 4920 O O . VAL A 1 676 ? -40.150 -9.219 21.896 1.00 79.50 676 VAL A O 1
ATOM 4923 N N . LEU A 1 677 ? -40.665 -9.380 24.077 1.00 73.69 677 LEU A N 1
ATOM 4924 C CA . LEU A 1 677 ? -40.264 -10.759 24.230 1.00 73.69 677 LEU A CA 1
ATOM 4925 C C . LEU A 1 677 ? -41.305 -11.485 25.064 1.00 73.69 677 LEU A C 1
ATOM 4927 O O . LEU A 1 677 ? -41.679 -11.054 26.152 1.00 73.69 677 LEU A O 1
ATOM 4931 N N . ALA A 1 678 ? -41.781 -12.600 24.530 1.00 79.06 678 ALA A N 1
ATOM 4932 C CA . ALA A 1 678 ? -42.695 -13.496 25.207 1.00 79.06 678 ALA A CA 1
ATOM 4933 C C . ALA A 1 678 ? -42.112 -14.905 25.136 1.00 79.06 678 ALA A C 1
ATOM 4935 O O . ALA A 1 678 ? -41.686 -15.351 24.072 1.00 79.06 678 ALA A O 1
ATOM 4936 N N . SER A 1 679 ? -42.091 -15.611 26.261 1.00 75.31 679 SER A N 1
ATOM 4937 C CA . SER A 1 679 ? -41.770 -17.032 26.291 1.00 75.31 679 SER A CA 1
ATOM 4938 C C . SER A 1 679 ? -42.827 -17.793 27.071 1.00 75.31 679 SER A C 1
ATOM 4940 O O . SER A 1 679 ? -43.315 -17.355 28.114 1.00 75.31 679 SER A O 1
ATOM 4942 N N . TRP A 1 680 ? -43.192 -18.958 26.550 1.00 81.50 680 TRP A N 1
ATOM 4943 C CA . TRP A 1 680 ? -44.097 -19.877 27.214 1.00 81.50 680 TRP A CA 1
ATOM 4944 C C . TRP A 1 680 ? -43.510 -21.277 27.143 1.00 81.50 680 TRP A C 1
ATOM 4946 O O . TRP A 1 680 ? -43.162 -21.770 26.073 1.00 81.50 680 TRP A O 1
ATOM 4956 N N . ARG A 1 681 ? -43.370 -21.910 28.305 1.00 72.56 681 ARG A N 1
ATOM 4957 C CA . ARG A 1 681 ? -42.869 -23.272 28.432 1.00 72.56 681 ARG A CA 1
ATOM 4958 C C . ARG A 1 681 ? -43.956 -24.143 29.024 1.00 72.56 681 ARG A C 1
ATOM 4960 O O . ARG A 1 681 ? -44.438 -23.871 30.122 1.00 72.56 681 ARG A O 1
ATOM 4967 N N . LEU A 1 682 ? -44.268 -25.225 28.324 1.00 78.25 682 LEU A N 1
ATOM 4968 C CA . LEU A 1 682 ? -45.205 -26.253 28.752 1.00 78.25 682 LEU A CA 1
ATOM 4969 C C . LEU A 1 682 ? -44.433 -27.562 28.961 1.00 78.25 682 LEU A C 1
ATOM 4971 O O . LEU A 1 682 ? -43.651 -27.961 28.099 1.00 78.25 682 LEU A O 1
ATOM 4975 N N . ARG A 1 683 ? -44.615 -28.228 30.104 1.00 73.50 683 ARG A N 1
ATOM 4976 C CA . ARG A 1 683 ? -44.134 -29.603 30.302 1.00 73.50 683 ARG A CA 1
ATOM 4977 C C . ARG A 1 683 ? -45.286 -30.560 30.028 1.00 73.50 683 ARG A C 1
ATOM 4979 O O . ARG A 1 683 ? -46.208 -30.653 30.837 1.00 73.50 683 ARG A O 1
ATOM 4986 N N . LEU A 1 684 ? -45.222 -31.232 28.883 1.00 74.62 684 LEU A N 1
ATOM 4987 C CA . LEU A 1 684 ? -46.116 -32.331 28.529 1.00 74.62 684 LEU A CA 1
ATOM 4988 C C . LEU A 1 684 ? -45.554 -33.639 29.101 1.00 74.62 684 LEU A C 1
ATOM 4990 O O . LEU A 1 684 ? -44.336 -33.771 29.233 1.00 74.62 684 LEU A O 1
ATOM 4994 N N . HIS A 1 685 ? -46.449 -34.535 29.514 1.00 58.31 685 HIS A N 1
ATOM 4995 C CA . HIS A 1 685 ? -46.100 -35.843 30.069 1.00 58.31 685 HIS A CA 1
ATOM 4996 C C . HIS A 1 685 ? -45.709 -36.842 28.988 1.00 58.31 685 HIS A C 1
ATOM 4998 O O . HIS A 1 685 ? -46.311 -36.769 27.892 1.00 58.31 685 HIS A O 1
#